Protein 1R76 (pdb70)

Sequence (384 aa):
AVIGMNEAASALTPSRVSSLPDTQRAAWQEYLARSEAQLSRDKASLAAELAPGQPLPPPPAEGKGADTMPLDKPAAWYTSKAARHVADVIVSFQTPAGGWGKNQPRDGALRLPGQHYTGENVAKVKRDRDWHYVGTIDNDATVTEIRFLAQVVSQLAPEEAAPYRDAALKGIEYLLASQFPNGGWPQVWPLEGGYHDAITYNDDALVHVAELLSDIAAGRDGFGFVPPAIRTRALEATNAAIHCIVETQVVQDGKRLGWGQQHDALTLRPTSARNFEPAALSSTESARILLFLMEIEAPSDAVKQAIRGGVAWLNTSVIRDQGAKPLWSRFYSLDGNKPVFGDRDKTIHDDVMGISQERRTGYAWYTTSPQKALSAFTKWEKRS

B-factor: mean 42.95, std 21.51, range [6.91, 100.18]

CATH classification: 1.50.10.20

Organism: Niveispirillum irakense (NCBI:txid34011)

InterPro domains:
  IPR012669 Pectic acid lyase [PF09492] (118-420)
  IPR012669 Pectic acid lyase [TIGR02474] (118-421)

Radius of gyration: 21.57 Å; Cα contacts (8 Å, |Δi|>4): 726; chains: 1; bounding box: 54×57×62 Å

Structure (mmCIF, N/CA/C/O backbone):
data_1R76
#
_entry.id   1R76
#
_cell.length_a   85.374
_cell.length_b   85.374
_cell.length_c   231.317
_cell.angle_alpha   90.00
_cell.angle_beta   90.00
_cell.angle_gamma   120.00
#
_symmetry.space_group_name_H-M   'P 65 2 2'
#
loop_
_entity.id
_entity.type
_entity.pdbx_description
1 polymer 'pectate lyase'
2 non-polymer 'MERCURY (II) ION'
3 non-polymer 'CHLORIDE ION'
4 non-polymer 'ISOPROPYL ALCOHOL'
5 non-polymer GLYCEROL
6 water water
#
loop_
_atom_site.group_PDB
_atom_site.id
_atom_site.type_symbol
_atom_site.label_atom_id
_atom_site.label_alt_id
_atom_site.label_comp_id
_atom_site.label_asym_id
_atom_site.label_entity_id
_atom_site.label_seq_id
_atom_site.pdbx_PDB_ins_code
_atom_site.Cartn_x
_atom_site.Cartn_y
_atom_site.Cartn_z
_atom_site.occupancy
_atom_site.B_iso_or_equiv
_atom_site.auth_seq_id
_atom_site.auth_comp_id
_atom_site.auth_asym_id
_atom_site.auth_atom_id
_atom_site.pdbx_PDB_model_num
ATOM 1 N N . ALA A 1 1 ? 28.351 31.181 36.343 1.00 68.81 25 ALA A N 1
ATOM 2 C CA . ALA A 1 1 ? 28.692 31.970 35.126 1.00 69.05 25 ALA A CA 1
ATOM 3 C C . ALA A 1 1 ? 27.439 32.344 34.342 1.00 68.91 25 ALA A C 1
ATOM 4 O O . ALA A 1 1 ? 27.528 32.964 33.282 1.00 68.76 25 ALA A O 1
ATOM 6 N N . VAL A 1 2 ? 26.275 31.968 34.862 1.00 68.51 26 VAL A N 1
ATOM 7 C CA . VAL A 1 2 ? 25.016 32.271 34.193 1.00 69.27 26 VAL A CA 1
ATOM 8 C C . VAL A 1 2 ? 23.926 32.639 35.188 1.00 69.99 26 VAL A C 1
ATOM 9 O O . VAL A 1 2 ? 23.088 31.809 35.537 1.00 70.42 26 VAL A O 1
ATOM 13 N N . ILE A 1 3 ? 23.940 33.891 35.631 1.00 71.05 27 ILE A N 1
ATOM 14 C CA . ILE A 1 3 ? 22.960 34.397 36.589 1.00 72.04 27 ILE A CA 1
ATOM 15 C C . ILE A 1 3 ? 21.524 33.991 36.239 1.00 72.84 27 ILE A C 1
ATOM 16 O O . ILE A 1 3 ? 20.960 33.077 36.842 1.00 72.87 27 ILE A O 1
ATOM 21 N N . GLY A 1 4 ? 20.938 34.682 35.267 1.00 73.53 28 GLY A N 1
ATOM 22 C CA . GLY A 1 4 ? 19.579 34.382 34.853 1.00 74.04 28 GLY A CA 1
ATOM 23 C C . GLY A 1 4 ? 19.382 34.700 33.383 1.00 74.29 28 GLY A C 1
ATOM 24 O O . GLY A 1 4 ? 20.340 34.678 32.607 1.00 73.33 28 GLY A O 1
ATOM 25 N N . MET A 1 5 ? 18.146 35.000 32.993 1.00 74.24 29 MET A N 1
ATOM 26 C CA . MET A 1 5 ? 17.862 35.324 31.603 1.00 74.66 29 MET A CA 1
ATOM 27 C C . MET A 1 5 ? 17.208 36.687 31.407 1.00 74.56 29 MET A C 1
ATOM 28 O O . MET A 1 5 ? 16.477 37.175 32.270 1.00 74.38 29 MET A O 1
ATOM 33 N N . ASN A 1 6 ? 17.481 37.292 30.254 1.00 74.11 30 ASN A N 1
ATOM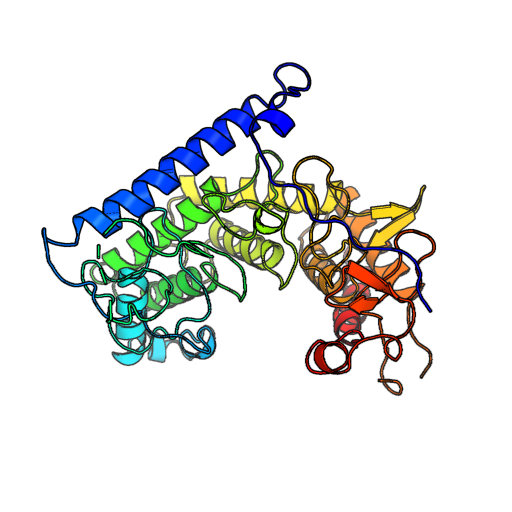 34 C CA . ASN A 1 6 ? 16.949 38.606 29.911 1.00 72.73 30 ASN A CA 1
ATOM 35 C C . ASN A 1 6 ? 15.599 38.530 29.210 1.00 71.73 30 ASN A C 1
ATOM 36 O O . ASN A 1 6 ? 15.454 37.879 28.179 1.00 70.87 30 ASN A O 1
ATOM 41 N N . GLU A 1 7 ? 14.617 39.216 29.780 1.00 71.56 31 GLU A N 1
ATOM 42 C CA . GLU A 1 7 ? 13.273 39.252 29.222 1.00 71.63 31 GLU A CA 1
ATOM 43 C C . GLU A 1 7 ? 13.150 40.544 28.408 1.00 70.41 31 GLU A C 1
ATOM 44 O O . GLU A 1 7 ? 13.858 41.516 28.672 1.00 70.62 31 GLU A O 1
ATOM 50 N N . ALA A 1 8 ? 12.260 40.555 27.420 1.00 68.20 32 ALA A N 1
ATOM 51 C CA . ALA A 1 8 ? 12.070 41.735 26.582 1.00 64.84 32 ALA A CA 1
ATOM 52 C C . ALA A 1 8 ? 11.362 42.850 27.347 1.00 63.12 32 ALA A C 1
ATOM 53 O O . ALA A 1 8 ? 10.681 42.593 28.341 1.00 62.57 32 ALA A O 1
ATOM 55 N N . ALA A 1 9 ? 11.531 44.086 26.882 1.00 60.50 33 ALA A N 1
ATOM 56 C CA . ALA A 1 9 ? 10.898 45.240 27.512 1.00 58.00 33 ALA A CA 1
ATOM 57 C C . ALA A 1 9 ? 9.440 45.268 27.094 1.00 56.20 33 ALA A C 1
ATOM 58 O O . ALA A 1 9 ? 9.047 44.549 26.182 1.00 57.07 33 ALA A O 1
ATOM 60 N N . SER A 1 10 ? 8.636 46.096 27.748 1.00 54.78 34 SER A N 1
ATOM 61 C CA . SER A 1 10 ? 7.219 46.165 27.417 1.00 54.65 34 SER A CA 1
ATOM 62 C C . SER A 1 10 ? 6.787 47.477 26.780 1.00 54.85 34 SER A C 1
ATOM 63 O O . SER A 1 10 ? 6.969 48.553 27.352 1.00 55.23 34 SER A O 1
ATOM 66 N N . ALA A 1 11 ? 6.198 47.374 25.593 1.00 54.24 35 ALA A N 1
ATOM 67 C CA . ALA A 1 11 ? 5.724 48.539 24.864 1.00 53.81 35 ALA A CA 1
ATOM 68 C C . ALA A 1 11 ? 4.598 49.233 25.627 1.00 54.54 35 ALA A C 1
ATOM 69 O O . ALA A 1 11 ? 3.800 48.587 26.307 1.00 54.85 35 ALA A O 1
ATOM 71 N N . LEU A 1 12 ? 4.545 50.556 25.511 1.00 55.15 36 LEU A N 1
ATOM 72 C CA . LEU A 1 12 ? 3.515 51.351 26.172 1.00 54.38 36 LEU A CA 1
ATOM 73 C C . LEU A 1 12 ? 2.259 51.288 25.309 1.00 53.65 36 LEU A C 1
ATOM 74 O O . LEU A 1 12 ? 2.025 52.150 24.456 1.00 53.26 36 LEU A O 1
ATOM 79 N N . THR A 1 13 ? 1.459 50.251 25.539 1.00 52.68 37 THR A N 1
ATOM 80 C CA . THR A 1 13 ? 0.231 50.031 24.782 1.00 51.99 37 THR A CA 1
ATOM 81 C C . THR A 1 13 ? -1.018 50.493 25.529 1.00 51.24 37 THR A C 1
ATOM 82 O O . THR A 1 13 ? -0.983 50.709 26.742 1.00 51.96 37 THR A O 1
ATOM 86 N N . PRO A 1 14 ? -2.143 50.645 24.812 1.00 50.59 38 PRO A N 1
ATOM 87 C CA . PRO A 1 14 ? -3.401 51.085 25.422 1.00 51.00 38 PRO A CA 1
ATOM 88 C C . PRO A 1 14 ? -3.922 50.142 26.510 1.00 52.68 38 PRO A C 1
ATOM 89 O O . PRO A 1 14 ? -4.664 50.568 27.393 1.00 53.12 38 PRO A O 1
ATOM 93 N N . SER A 1 15 ? -3.543 48.865 26.441 1.00 53.68 39 SER A N 1
ATOM 94 C CA . SER A 1 15 ? -3.991 47.889 27.434 1.00 53.48 39 SER A CA 1
ATOM 95 C C . SER A 1 15 ? -3.228 48.043 28.745 1.00 52.78 39 SER A C 1
ATOM 96 O O . SER A 1 15 ? -3.776 47.801 29.818 1.00 52.15 39 SER A O 1
ATOM 99 N N . ARG A 1 16 ? -1.962 48.441 28.659 1.00 53.18 40 ARG A N 1
ATOM 100 C CA . ARG A 1 16 ? -1.154 48.644 29.855 1.00 54.20 40 ARG A CA 1
ATOM 101 C C . ARG A 1 16 ? -1.727 49.874 30.543 1.00 56.71 40 ARG A C 1
ATOM 102 O O . ARG A 1 16 ? -1.743 49.972 31.770 1.00 56.70 40 ARG A O 1
ATOM 110 N N . VAL A 1 17 ? -2.201 50.809 29.727 1.00 59.79 41 VAL A N 1
ATOM 111 C CA . VAL A 1 17 ? -2.774 52.057 30.213 1.00 62.68 41 VAL A CA 1
ATOM 112 C C . VAL A 1 17 ? -4.259 51.930 30.530 1.00 65.37 41 VAL A C 1
ATOM 113 O O . VAL A 1 17 ? -4.799 52.712 31.312 1.00 66.69 41 VAL A O 1
ATOM 117 N N . SER A 1 18 ? -4.922 50.946 29.930 1.00 68.67 42 SER A N 1
ATOM 118 C CA . SER A 1 18 ? -6.347 50.739 30.179 1.00 71.13 42 SER A CA 1
ATOM 119 C C . SER A 1 18 ? -6.550 50.448 31.658 1.00 72.81 42 SER A C 1
ATOM 120 O O . SER A 1 18 ? -7.670 50.482 32.158 1.00 72.97 42 SER A O 1
ATOM 123 N N . SER A 1 19 ? -5.451 50.159 32.350 1.00 75.83 43 SER A N 1
ATOM 124 C CA . SER A 1 19 ? -5.480 49.876 33.781 1.00 79.26 43 SER A CA 1
ATOM 125 C C . SER A 1 19 ? -5.525 51.200 34.552 1.00 81.98 43 SER A C 1
ATOM 126 O O . SER A 1 19 ? -4.841 51.372 35.566 1.00 81.85 43 SER A O 1
ATOM 129 N N . LEU A 1 20 ? -6.343 52.124 34.048 1.00 84.77 44 LEU A N 1
ATOM 130 C CA . LEU A 1 20 ? -6.525 53.456 34.626 1.00 86.99 44 LEU A CA 1
ATOM 131 C C . LEU A 1 20 ? -6.635 53.470 36.145 1.00 88.88 44 LEU A C 1
ATOM 132 O O . LEU A 1 20 ? -7.627 53.001 36.699 1.00 89.84 44 LEU A O 1
ATOM 137 N N . PRO A 1 21 ? -5.608 53.987 36.840 1.00 90.27 45 PRO A N 1
ATOM 138 C CA . PRO A 1 21 ? -5.679 54.034 38.299 1.00 91.52 45 PRO A CA 1
ATOM 139 C C . PRO A 1 21 ? -6.715 55.086 38.665 1.00 93.10 45 PRO A C 1
ATOM 140 O O . PRO A 1 21 ? -6.393 56.127 39.238 1.00 93.35 45 PRO A O 1
ATOM 144 N N . ASP A 1 22 ? -7.960 54.802 38.295 1.00 94.66 46 ASP A N 1
ATOM 145 C CA . ASP A 1 22 ? -9.089 55.682 38.555 1.00 95.30 46 ASP A CA 1
ATOM 146 C C . ASP A 1 22 ? -8.904 57.050 37.912 1.00 94.90 46 ASP A C 1
ATOM 147 O O . ASP A 1 22 ? -8.461 57.999 38.559 1.00 95.56 46 ASP A O 1
ATOM 152 N N . THR A 1 23 ? -9.242 57.142 36.631 1.00 93.98 47 THR A N 1
ATOM 153 C CA . THR A 1 23 ? -9.134 58.397 35.898 1.00 92.99 47 THR A CA 1
ATOM 154 C C . THR A 1 23 ? -7.857 59.162 36.236 1.00 91.55 47 THR A C 1
ATOM 155 O O . THR A 1 23 ? -7.824 60.394 36.193 1.00 91.84 47 THR A O 1
ATOM 159 N N . GLN A 1 24 ? -6.808 58.427 36.584 1.00 89.08 48 GLN A N 1
ATOM 160 C CA . GLN A 1 24 ? -5.531 59.041 36.910 1.00 86.53 48 GLN A CA 1
ATOM 161 C C . GLN A 1 24 ? -4.701 59.151 35.631 1.00 83.80 48 GLN A C 1
ATOM 162 O O . GLN A 1 24 ? -4.047 60.166 35.386 1.00 83.32 48 GLN A O 1
ATOM 168 N N . ARG A 1 25 ? -4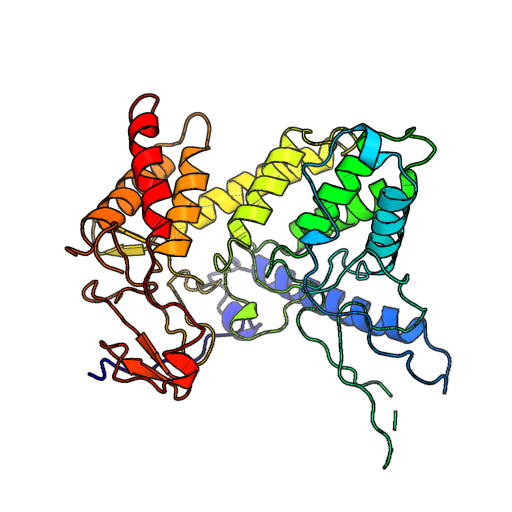.754 58.106 34.808 1.00 80.40 49 ARG A N 1
ATOM 169 C CA . ARG A 1 25 ? -4.006 58.079 33.559 1.00 75.39 49 ARG A CA 1
ATOM 170 C C . ARG A 1 25 ? -4.873 58.266 32.321 1.00 71.08 49 ARG A C 1
ATOM 171 O O . ARG A 1 25 ? -4.756 57.523 31.346 1.00 69.72 49 ARG A O 1
ATOM 179 N N . ALA A 1 26 ? -5.764 59.248 32.370 1.00 66.42 50 ALA A N 1
ATOM 180 C CA . ALA A 1 26 ? -6.585 59.558 31.212 1.00 60.84 50 ALA A CA 1
ATOM 181 C C . ALA A 1 26 ? -5.617 60.424 30.414 1.00 57.73 50 ALA A C 1
ATOM 182 O O . ALA A 1 26 ? -5.887 60.837 29.284 1.00 57.36 50 ALA A O 1
ATOM 184 N N . ALA A 1 27 ? -4.475 60.684 31.046 1.00 54.50 51 ALA A N 1
ATOM 185 C CA . ALA A 1 27 ? -3.402 61.479 30.475 1.00 50.91 51 ALA A CA 1
ATOM 186 C C . ALA A 1 27 ? -2.606 60.603 29.531 1.00 49.08 51 ALA A C 1
ATOM 187 O O . ALA A 1 27 ? -2.282 61.019 28.418 1.00 48.72 51 ALA A O 1
ATOM 189 N N . TRP A 1 28 ? -2.289 59.390 29.979 1.00 46.21 52 TRP A N 1
ATOM 190 C CA . TRP A 1 28 ? -1.535 58.466 29.145 1.00 43.63 52 TRP A CA 1
ATOM 191 C C . TRP A 1 28 ? -2.343 58.060 27.933 1.00 43.29 52 TRP A C 1
ATOM 192 O O . TRP A 1 28 ? -1.784 57.848 26.862 1.00 44.85 52 TRP A O 1
ATOM 203 N N . GLN A 1 29 ? -3.657 57.948 28.093 1.00 43.04 53 GLN A N 1
ATOM 204 C CA . GLN A 1 29 ? -4.496 57.585 26.960 1.00 43.97 53 GLN A CA 1
ATOM 205 C C . GLN A 1 29 ? -4.365 58.679 25.914 1.00 43.32 53 GLN A C 1
ATOM 206 O O . GLN A 1 29 ? -4.093 58.408 24.745 1.00 42.36 53 GLN A O 1
ATOM 212 N N . GLU A 1 30 ? -4.543 59.922 26.350 1.00 44.77 54 GLU A N 1
ATOM 213 C CA . GLU A 1 30 ? -4.433 61.066 25.456 1.00 45.76 54 GLU A CA 1
ATOM 214 C C . GLU A 1 30 ? -3.046 61.095 24.838 1.00 43.59 54 GLU A C 1
ATOM 215 O O . GLU A 1 30 ? -2.892 61.393 23.655 1.00 43.72 54 GLU A O 1
ATOM 221 N N . TYR A 1 31 ? -2.041 60.774 25.645 1.00 40.82 55 TYR A N 1
ATOM 222 C CA . TYR A 1 31 ? -0.667 60.760 25.177 1.00 37.89 55 TYR A CA 1
ATOM 223 C C . TYR A 1 31 ? -0.545 59.835 23.975 1.00 38.26 55 TYR A C 1
ATOM 224 O O . TYR A 1 31 ? -0.073 60.253 22.916 1.00 38.76 55 TYR A O 1
ATOM 233 N N . LEU A 1 32 ? -0.980 58.586 24.139 1.00 36.36 56 LEU A N 1
ATOM 234 C CA . LEU A 1 32 ? -0.916 57.600 23.062 1.00 33.60 56 LEU A CA 1
ATOM 235 C C . LEU A 1 32 ? -1.733 58.030 21.858 1.00 33.37 56 LEU A C 1
ATOM 236 O O . LEU A 1 32 ? -1.295 57.872 20.726 1.00 34.99 56 LEU A O 1
ATOM 241 N N . ALA A 1 33 ? -2.918 58.579 22.094 1.00 33.31 57 ALA A N 1
ATOM 242 C CA . ALA A 1 33 ? -3.757 59.031 20.986 1.00 34.43 57 ALA A CA 1
ATOM 243 C C . ALA A 1 33 ? -3.035 60.077 20.137 1.00 36.27 57 ALA A C 1
ATOM 244 O O . ALA A 1 33 ? -3.200 60.113 18.917 1.00 38.14 57 ALA A O 1
ATOM 246 N N . ARG A 1 34 ? -2.243 60.934 20.780 1.00 37.32 58 ARG A N 1
ATOM 247 C CA . ARG A 1 34 ? -1.510 61.969 20.060 1.00 37.29 58 ARG A CA 1
ATOM 248 C C . ARG A 1 34 ? -0.341 61.343 19.314 1.00 36.68 58 ARG A C 1
ATOM 249 O O . ARG A 1 34 ? -0.059 61.713 18.176 1.00 35.83 58 ARG A O 1
ATOM 257 N N . SER A 1 35 ? 0.323 60.388 19.962 1.00 36.16 59 SER A N 1
ATOM 258 C CA . SER A 1 35 ? 1.462 59.692 19.373 1.00 35.37 59 SER A CA 1
ATOM 259 C C . SER A 1 35 ? 1.018 59.000 18.103 1.00 36.96 59 SER A C 1
ATOM 260 O O . SER A 1 35 ? 1.663 59.117 17.062 1.00 39.58 59 SER A O 1
ATOM 263 N N . GLU A 1 36 ? -0.094 58.280 18.191 1.00 36.86 60 GLU A N 1
ATOM 264 C CA . GLU A 1 36 ? -0.636 57.578 17.040 1.00 36.78 60 GLU A CA 1
ATOM 265 C C . GLU A 1 36 ? -1.065 58.565 15.965 1.00 34.80 60 GLU A C 1
ATOM 266 O O . GLU A 1 36 ? -0.853 58.339 14.777 1.00 34.41 60 GLU A O 1
ATOM 272 N N . ALA A 1 37 ? -1.678 59.661 16.387 1.00 34.29 61 ALA A N 1
ATOM 273 C CA . ALA A 1 37 ? -2.129 60.673 15.443 1.00 33.93 61 ALA A CA 1
ATOM 274 C C . ALA A 1 37 ? -0.929 61.193 14.656 1.00 32.88 61 ALA A C 1
ATOM 275 O O . ALA A 1 37 ? -0.894 61.128 13.430 1.00 32.74 61 ALA A O 1
ATOM 277 N N . GLN A 1 38 ? 0.067 61.691 15.374 1.00 32.03 62 GLN A N 1
ATOM 278 C CA . GLN A 1 38 ? 1.256 62.211 14.731 1.00 31.71 62 GLN A CA 1
ATOM 279 C C . GLN A 1 38 ? 1.883 61.197 13.777 1.00 32.04 62 GLN A C 1
ATOM 280 O O . GLN A 1 38 ? 2.176 61.526 12.629 1.00 31.83 62 GLN A O 1
ATOM 286 N N . LEU A 1 39 ? 2.085 59.970 14.254 1.00 31.76 63 LEU A N 1
ATOM 287 C CA . LEU A 1 39 ? 2.694 58.928 13.436 1.00 32.23 63 LEU A CA 1
ATOM 288 C C . LEU A 1 39 ? 2.039 58.816 12.062 1.00 33.58 63 LEU A C 1
ATOM 289 O O . LEU A 1 39 ? 2.725 58.751 11.042 1.00 33.89 63 LEU A O 1
ATOM 294 N N . SER A 1 40 ? 0.712 58.787 12.029 1.00 35.20 64 SER A N 1
ATOM 295 C CA . SER A 1 40 ? 0.015 58.680 10.754 1.00 38.35 64 SER A CA 1
ATOM 296 C C . SER A 1 40 ? 0.294 59.918 9.922 1.00 37.78 64 SER A C 1
ATOM 297 O O . SER A 1 40 ? 0.523 59.833 8.713 1.00 37.67 64 SER A O 1
ATOM 300 N N . ARG A 1 41 ? 0.279 61.068 10.582 1.00 36.84 65 ARG A N 1
ATOM 301 C CA . ARG A 1 41 ? 0.533 62.328 9.904 1.00 36.66 65 ARG A CA 1
ATOM 302 C C . ARG A 1 41 ? 1.918 62.287 9.261 1.00 35.27 65 ARG A C 1
ATOM 303 O O . ARG A 1 41 ? 2.104 62.745 8.132 1.00 35.10 65 ARG A O 1
ATOM 311 N N . ASP A 1 42 ? 2.881 61.721 9.983 1.00 33.42 66 ASP A N 1
ATOM 312 C CA . ASP A 1 42 ? 4.242 61.606 9.488 1.00 32.39 66 ASP A CA 1
ATOM 313 C C . ASP A 1 42 ? 4.279 60.805 8.190 1.00 32.87 66 ASP A C 1
ATOM 314 O O . ASP A 1 42 ? 4.763 61.287 7.166 1.00 32.88 66 ASP A O 1
ATOM 319 N N . LYS A 1 43 ? 3.766 59.580 8.236 1.00 32.13 67 LYS A N 1
ATOM 320 C CA . LYS A 1 43 ? 3.765 58.714 7.064 1.00 31.13 67 LYS A CA 1
ATOM 321 C C . LYS A 1 43 ? 2.997 59.279 5.871 1.00 30.03 67 LYS A C 1
ATOM 322 O O . LYS A 1 43 ? 3.458 59.190 4.732 1.00 30.81 67 LYS A O 1
ATOM 328 N N . ALA A 1 44 ? 1.828 59.854 6.121 1.00 27.32 68 ALA A N 1
ATOM 329 C CA . ALA A 1 44 ? 1.030 60.414 5.035 1.00 26.40 68 ALA A CA 1
ATOM 330 C C . ALA A 1 44 ? 1.737 61.594 4.376 1.00 27.01 68 ALA A C 1
ATOM 331 O O . ALA A 1 44 ? 1.651 61.786 3.161 1.00 26.62 68 ALA A O 1
ATOM 333 N N . SER A 1 45 ? 2.445 62.379 5.183 1.00 28.38 69 SER A N 1
ATOM 334 C CA . SER A 1 45 ? 3.151 63.549 4.676 1.00 28.53 69 SER A CA 1
ATOM 335 C C . SER A 1 45 ? 4.273 63.182 3.709 1.00 27.86 69 SER A C 1
ATOM 336 O O . SER A 1 45 ? 4.401 63.780 2.640 1.00 28.97 69 SER A O 1
ATOM 339 N N . LEU A 1 46 ? 5.088 62.205 4.083 1.00 26.29 70 LEU A N 1
ATOM 340 C CA . LEU A 1 46 ? 6.176 61.784 3.217 1.00 26.56 70 LEU A CA 1
ATOM 341 C C . LEU A 1 46 ? 5.568 61.230 1.942 1.00 28.64 70 LEU A C 1
ATOM 342 O O . LEU A 1 46 ? 6.007 61.553 0.837 1.00 30.78 70 LEU A O 1
ATOM 347 N N . ALA A 1 47 ? 4.540 60.404 2.098 1.00 28.26 71 ALA A N 1
ATOM 348 C CA . ALA A 1 47 ? 3.883 59.803 0.949 1.00 28.24 71 ALA A CA 1
ATOM 349 C C . ALA A 1 47 ? 3.300 60.854 0.000 1.00 28.28 71 ALA A C 1
ATOM 350 O O . ALA A 1 47 ? 3.317 60.684 -1.222 1.00 28.44 71 ALA A O 1
ATOM 352 N N . ALA A 1 48 ? 2.795 61.946 0.562 1.00 28.10 72 ALA A N 1
ATOM 353 C CA . ALA A 1 48 ? 2.195 63.004 -0.242 1.00 26.76 72 ALA A CA 1
ATOM 354 C C . ALA A 1 48 ? 3.218 63.733 -1.111 1.00 28.07 72 ALA A C 1
ATOM 355 O O . ALA A 1 48 ? 2.855 64.438 -2.054 1.00 29.38 72 ALA A O 1
ATOM 357 N N . GLU A 1 49 ? 4.500 63.570 -0.800 1.00 28.52 73 GLU A N 1
ATOM 358 C CA . GLU A 1 49 ? 5.538 64.236 -1.586 1.00 27.07 73 GLU A CA 1
ATOM 359 C C . GLU A 1 49 ? 5.835 63.471 -2.866 1.00 27.89 73 GLU A C 1
ATOM 360 O O . GLU A 1 49 ? 6.324 64.045 -3.840 1.00 30.29 73 GLU A O 1
ATOM 366 N N . LEU A 1 50 ? 5.539 62.176 -2.864 1.00 27.99 74 LEU A N 1
ATOM 367 C CA . LEU A 1 50 ? 5.780 61.344 -4.034 1.00 27.33 74 LEU A CA 1
ATOM 368 C C . LEU A 1 50 ? 4.609 61.401 -4.976 1.00 29.28 74 LEU A C 1
ATOM 369 O O . LEU A 1 50 ? 3.464 61.569 -4.552 1.00 31.27 74 LEU A O 1
ATOM 374 N N . ALA A 1 51 ? 4.907 61.274 -6.262 1.00 31.01 75 ALA A N 1
ATOM 375 C CA . ALA A 1 51 ? 3.886 61.286 -7.295 1.00 32.97 75 ALA A CA 1
ATOM 376 C C . ALA A 1 51 ? 3.505 59.843 -7.579 1.00 34.78 75 ALA A C 1
ATOM 377 O O . ALA A 1 51 ? 4.295 58.921 -7.355 1.00 36.42 75 ALA A O 1
ATOM 379 N N . PRO A 1 52 ? 2.275 59.621 -8.049 1.00 35.22 76 PRO A N 1
ATOM 380 C CA . PRO A 1 52 ? 1.847 58.254 -8.347 1.00 36.49 76 PRO A CA 1
ATOM 381 C C . PRO A 1 52 ? 2.815 57.567 -9.317 1.00 36.88 76 PRO A C 1
ATOM 382 O O . PRO A 1 52 ? 3.054 58.050 -10.432 1.00 36.80 76 PRO A O 1
ATOM 386 N N . GLY A 1 53 ? 3.378 56.446 -8.883 1.00 35.56 77 GLY A N 1
ATOM 387 C CA . GLY A 1 53 ? 4.301 55.723 -9.734 1.00 35.15 77 GLY A CA 1
ATOM 388 C C . GLY A 1 53 ? 5.725 56.247 -9.712 1.00 33.86 77 GLY A C 1
ATOM 389 O O . GLY A 1 53 ? 6.624 55.622 -10.278 1.00 34.18 77 GLY A O 1
ATOM 390 N N . GLN A 1 54 ? 5.940 57.388 -9.065 1.00 31.23 78 GLN A N 1
ATOM 391 C CA . GLN A 1 54 ? 7.277 57.958 -8.987 1.00 28.84 78 GLN A CA 1
ATOM 392 C C . GLN A 1 54 ? 8.186 57.069 -8.159 1.00 27.50 78 GLN A C 1
ATOM 393 O O . GLN A 1 54 ? 7.890 56.759 -7.003 1.00 27.64 78 GLN A O 1
ATOM 399 N N . PRO A 1 55 ? 9.307 56.633 -8.742 1.00 26.31 79 PRO A N 1
ATOM 400 C CA . PRO A 1 55 ? 10.223 55.777 -7.986 1.00 26.01 79 PR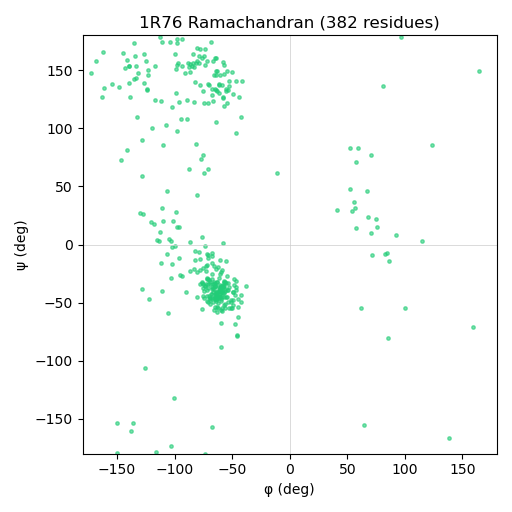O A CA 1
ATOM 401 C C . PRO A 1 55 ? 10.773 56.464 -6.732 1.00 25.84 79 PRO A C 1
ATOM 402 O O . PRO A 1 55 ? 10.990 57.674 -6.706 1.00 26.41 79 PRO A O 1
ATOM 406 N N . LEU A 1 56 ? 10.980 55.678 -5.686 1.00 25.35 80 LEU A N 1
ATOM 407 C CA . LEU A 1 56 ? 11.511 56.194 -4.441 1.00 22.83 80 LEU A CA 1
ATOM 408 C C . LEU A 1 56 ? 12.897 56.781 -4.638 1.00 21.67 80 LEU A C 1
ATOM 409 O O . LEU A 1 56 ? 13.726 56.219 -5.359 1.00 20.43 80 LEU A O 1
ATOM 414 N N . PRO A 1 57 ? 13.170 57.931 -4.008 1.00 20.74 81 PRO A N 1
ATOM 415 C CA . PRO A 1 57 ? 14.511 58.484 -4.187 1.00 21.04 81 PRO A CA 1
ATOM 416 C C . PRO A 1 57 ? 15.442 57.601 -3.342 1.00 20.73 81 PRO A C 1
ATOM 417 O O . PRO A 1 57 ? 14.978 56.879 -2.456 1.00 22.34 81 PRO A O 1
ATOM 421 N N . PRO A 1 58 ? 16.754 57.648 -3.597 1.00 19.42 82 PRO A N 1
ATOM 422 C CA . PRO A 1 58 ? 17.698 56.826 -2.825 1.00 19.07 82 PRO A CA 1
ATOM 423 C C . PRO A 1 58 ? 17.620 57.112 -1.321 1.00 21.16 82 PRO A C 1
ATOM 424 O O . PRO A 1 58 ? 17.165 58.175 -0.904 1.00 20.29 82 PRO A O 1
ATOM 428 N N . PRO A 1 59 ? 18.051 56.159 -0.482 1.00 23.67 83 PRO A N 1
ATOM 429 C CA . PRO A 1 59 ? 17.997 56.424 0.963 1.00 23.25 83 PRO A CA 1
ATOM 430 C C . PRO A 1 59 ? 18.946 57.590 1.265 1.00 23.01 83 PRO A C 1
ATOM 431 O O . PRO A 1 59 ? 19.958 57.772 0.585 1.00 22.62 83 PRO A O 1
ATOM 435 N N . PRO A 1 60 ? 18.635 58.397 2.286 1.00 21.87 84 PRO A N 1
ATOM 436 C CA . PRO A 1 60 ? 19.514 59.525 2.604 1.00 21.35 84 PRO A CA 1
ATOM 437 C C . PRO A 1 60 ? 20.872 59.098 3.154 1.00 20.86 84 PRO A C 1
ATOM 438 O O . PRO A 1 60 ? 21.107 57.919 3.387 1.00 20.39 84 PRO A O 1
ATOM 442 N N . ALA A 1 61 ? 21.759 60.067 3.356 1.00 23.05 85 ALA A N 1
ATOM 443 C CA . ALA A 1 61 ? 23.103 59.803 3.871 1.00 24.52 85 ALA A CA 1
ATOM 444 C C . ALA A 1 61 ? 23.069 59.227 5.280 1.00 27.84 85 ALA A C 1
ATOM 445 O O . ALA A 1 61 ? 22.160 59.530 6.059 1.00 29.06 85 ALA A O 1
ATOM 447 N N . GLU A 1 62 ? 24.060 58.391 5.594 1.00 31.54 86 GLU A N 1
ATOM 448 C CA . GLU A 1 62 ? 24.180 57.779 6.918 1.00 34.76 86 GLU A CA 1
ATOM 449 C C . GLU A 1 62 ? 25.646 57.756 7.354 1.00 35.28 86 GLU A C 1
ATOM 450 O O . GLU A 1 62 ? 26.549 57.735 6.514 1.00 33.91 86 GLU A O 1
ATOM 456 N N . GLY A 1 63 ? 25.869 57.762 8.667 1.00 35.65 87 GLY A N 1
ATOM 457 C CA . GLY A 1 63 ? 27.218 57.760 9.213 1.00 37.70 87 GLY A CA 1
ATOM 458 C C . GLY A 1 63 ? 27.311 58.709 10.398 1.00 40.37 87 GLY A C 1
ATOM 459 O O . GLY A 1 63 ? 26.283 59.138 10.918 1.00 41.03 87 GLY A O 1
ATOM 460 N N . LYS A 1 64 ? 28.526 59.037 10.839 1.00 43.18 88 LYS A N 1
ATOM 461 C CA . LYS A 1 64 ? 28.697 59.960 11.964 1.00 44.86 88 LYS A CA 1
ATOM 462 C C . LYS A 1 64 ? 28.036 61.299 11.640 1.00 44.99 88 LYS A C 1
ATOM 463 O O . LYS A 1 64 ? 28.339 61.912 10.615 1.00 45.55 88 LYS A O 1
ATOM 469 N N . GLY A 1 65 ? 27.146 61.755 12.518 1.00 44.38 89 GLY A N 1
ATOM 470 C CA . GLY A 1 65 ? 26.451 63.004 12.271 1.00 43.39 89 GLY A CA 1
ATOM 471 C C . GLY A 1 65 ? 26.887 64.195 13.099 1.00 42.98 89 GLY A C 1
ATOM 472 O O . GLY A 1 65 ? 27.297 65.219 12.555 1.00 41.10 89 GLY A O 1
ATOM 473 N N . ALA A 1 66 ? 26.791 64.059 14.418 1.00 43.62 90 ALA A N 1
ATOM 474 C CA . ALA A 1 66 ? 27.156 65.130 15.346 1.00 44.13 90 ALA A CA 1
ATOM 475 C C . ALA A 1 66 ? 28.394 65.950 14.945 1.00 43.35 90 ALA A C 1
ATOM 476 O O . ALA A 1 66 ? 28.437 67.161 15.181 1.00 41.83 90 ALA A O 1
ATOM 478 N N . ASP A 1 67 ? 29.390 65.300 14.342 1.00 41.81 91 ASP A N 1
ATOM 479 C CA . ASP A 1 67 ? 30.607 66.000 13.939 1.00 40.43 91 ASP A CA 1
ATOM 480 C C . ASP A 1 67 ? 30.398 66.947 12.754 1.00 36.56 91 ASP A C 1
ATOM 481 O O . ASP A 1 67 ? 31.288 67.726 12.410 1.00 35.92 91 ASP A O 1
ATOM 486 N N . THR A 1 68 ? 29.220 66.880 12.135 1.00 31.43 92 THR A N 1
ATOM 487 C CA . THR A 1 68 ? 28.900 67.753 11.014 1.00 25.19 92 THR A CA 1
ATOM 488 C C . THR A 1 68 ? 28.047 68.915 11.512 1.00 22.61 92 THR A C 1
ATOM 489 O O . THR A 1 68 ? 27.673 69.793 10.741 1.00 22.46 92 THR A O 1
ATOM 493 N N . MET A 1 69 ? 27.747 68.901 12.810 1.00 20.52 93 MET A N 1
ATOM 494 C CA . MET A 1 69 ? 26.967 69.949 13.475 1.00 19.85 93 MET A CA 1
ATOM 495 C C . MET A 1 69 ? 27.764 70.422 14.707 1.00 19.69 93 MET A C 1
ATOM 496 O O . MET A 1 69 ? 27.299 70.334 15.852 1.00 17.66 93 MET A O 1
ATOM 501 N N . PRO A 1 70 ? 28.990 70.923 14.484 1.00 19.99 94 PRO A N 1
ATOM 502 C CA . PRO A 1 70 ? 29.803 71.389 15.611 1.00 19.34 94 PRO A CA 1
ATOM 503 C C . PRO A 1 70 ? 29.127 72.533 16.350 1.00 19.45 94 PRO A C 1
ATOM 504 O O . PRO A 1 70 ? 28.681 73.508 15.728 1.00 17.15 94 PRO A O 1
ATOM 508 N N . LEU A 1 71 ? 29.058 72.406 17.673 1.00 17.01 95 LEU A N 1
ATOM 509 C CA . LEU A 1 71 ? 28.433 73.420 18.507 1.00 18.87 95 LEU A CA 1
ATOM 510 C C . LEU A 1 71 ? 29.437 74.323 19.223 1.00 20.69 95 LEU A C 1
ATOM 511 O O . LEU A 1 71 ? 29.048 75.261 19.921 1.00 22.53 95 LEU A O 1
ATOM 516 N N . ASP A 1 72 ? 30.723 74.061 19.034 1.00 22.17 96 ASP A N 1
ATOM 517 C CA . ASP A 1 72 ? 31.744 74.848 19.712 1.00 24.07 96 ASP A CA 1
ATOM 518 C C . ASP A 1 72 ? 32.677 75.630 18.790 1.00 24.23 96 ASP A C 1
ATOM 519 O O . ASP A 1 72 ? 33.746 76.051 19.217 1.00 25.69 96 ASP A O 1
ATOM 524 N N . LYS A 1 73 ? 32.285 75.829 17.536 1.00 23.26 97 LYS A N 1
ATOM 525 C CA . LYS A 1 73 ? 33.128 76.577 16.611 1.00 23.73 97 LYS A CA 1
ATOM 526 C C . LYS A 1 73 ? 33.074 78.067 16.965 1.00 23.39 97 LYS A C 1
ATOM 527 O O . LYS A 1 73 ? 32.243 78.494 17.764 1.00 21.69 97 LYS A O 1
ATOM 533 N N . PRO A 1 74 ? 33.972 78.877 16.387 1.00 22.93 98 PRO A N 1
ATOM 534 C CA . PRO A 1 74 ? 33.948 80.310 16.697 1.00 23.17 98 PRO A CA 1
ATOM 535 C C . PRO A 1 74 ? 32.659 80.932 16.157 1.00 23.14 98 PRO A C 1
ATOM 536 O O . PRO A 1 74 ? 32.042 80.389 15.240 1.00 23.72 98 PRO A O 1
ATOM 540 N N . ALA A 1 75 ? 32.265 82.072 16.714 1.00 21.83 99 ALA A N 1
ATOM 541 C CA . ALA A 1 75 ? 31.056 82.765 16.277 1.00 22.74 99 ALA A CA 1
ATOM 542 C C . ALA A 1 75 ? 31.023 82.954 14.765 1.00 23.18 99 ALA A C 1
ATOM 543 O O . ALA A 1 75 ? 30.070 82.563 14.095 1.00 25.04 99 ALA A O 1
ATOM 545 N N . ALA A 1 76 ? 32.077 83.557 14.233 1.00 24.40 100 ALA A N 1
ATOM 546 C CA . ALA A 1 76 ? 32.180 83.813 12.802 1.00 25.13 100 ALA A CA 1
ATOM 547 C C . ALA A 1 76 ? 31.819 82.604 11.937 1.00 25.45 100 ALA A C 1
ATOM 548 O O . ALA A 1 76 ? 31.165 82.749 10.904 1.00 24.65 100 ALA A O 1
ATOM 550 N N . TRP A 1 77 ? 32.228 81.409 12.354 1.00 25.47 101 TRP A N 1
ATOM 551 C CA . TRP A 1 77 ? 31.937 80.227 11.551 1.00 25.74 101 TRP A CA 1
ATOM 552 C C . TRP A 1 77 ? 30.443 80.045 11.275 1.00 24.78 101 TRP A C 1
ATOM 553 O O . TRP A 1 77 ? 30.069 79.548 10.217 1.00 23.39 101 TRP A O 1
ATOM 564 N N . TYR A 1 78 ? 29.592 80.456 12.215 1.00 23.67 102 TYR A N 1
ATOM 565 C CA . TYR A 1 78 ? 28.149 80.303 12.042 1.00 22.63 102 TYR A CA 1
ATOM 566 C C . TYR A 1 78 ? 27.522 81.305 11.092 1.00 22.07 102 TYR A C 1
ATOM 567 O O . TYR A 1 78 ? 26.296 81.357 10.971 1.00 21.54 102 TYR A O 1
ATOM 576 N N . THR A 1 79 ? 28.346 82.109 10.425 1.00 20.42 103 THR A N 1
ATOM 577 C CA . THR A 1 79 ? 27.804 83.064 9.465 1.00 22.00 103 THR A CA 1
ATOM 578 C C . THR A 1 79 ? 28.313 82.666 8.087 1.00 23.71 103 THR A C 1
ATOM 579 O O . THR A 1 79 ? 28.043 83.343 7.091 1.00 24.01 103 THR A O 1
ATOM 583 N N . SER A 1 80 ? 29.033 81.548 8.037 1.00 24.03 104 SER A N 1
ATOM 584 C CA . SER A 1 80 ? 29.600 81.057 6.784 1.00 25.87 104 SER A CA 1
ATOM 585 C C . SER A 1 80 ? 28.616 80.235 5.961 1.00 26.26 104 SER A C 1
ATOM 586 O O . SER A 1 80 ? 27.590 79.786 6.464 1.00 25.57 104 SER A O 1
ATOM 589 N N . LYS A 1 81 ? 28.946 80.053 4.687 1.00 28.37 105 LYS A N 1
ATOM 590 C CA . LYS A 1 81 ? 28.115 79.288 3.770 1.00 30.83 105 LYS A CA 1
ATOM 591 C C . LYS A 1 81 ? 28.077 77.839 4.231 1.00 28.98 105 LYS A C 1
ATOM 592 O O . LYS A 1 81 ? 27.077 77.149 4.061 1.00 30.75 105 LYS A O 1
ATOM 598 N N . ALA A 1 82 ? 29.172 77.377 4.816 1.00 26.74 106 ALA A N 1
ATOM 599 C CA . ALA A 1 82 ? 29.233 76.006 5.280 1.00 25.38 106 ALA A CA 1
ATOM 600 C C . ALA A 1 82 ? 28.219 75.759 6.396 1.00 25.98 106 ALA A C 1
ATOM 601 O O . ALA A 1 82 ? 27.531 74.736 6.396 1.00 25.95 106 ALA A O 1
ATOM 603 N N . ALA A 1 83 ? 28.119 76.695 7.338 1.00 24.62 107 ALA A N 1
ATOM 604 C CA . ALA A 1 83 ? 27.186 76.549 8.457 1.00 25.80 107 ALA A CA 1
ATOM 605 C C . ALA A 1 83 ? 25.724 76.757 8.022 1.00 24.98 107 ALA A C 1
ATOM 606 O O . ALA A 1 83 ? 24.814 76.099 8.522 1.00 23.90 107 ALA A O 1
ATOM 608 N N . ARG A 1 84 ? 25.521 77.675 7.086 1.00 24.18 108 ARG A N 1
ATOM 609 C CA . ARG A 1 84 ? 24.203 77.994 6.555 1.00 24.77 108 ARG A CA 1
ATOM 610 C C . ARG A 1 84 ? 23.651 76.775 5.809 1.00 25.64 108 ARG A C 1
ATOM 611 O O . ARG A 1 84 ? 22.449 76.495 5.837 1.00 23.20 108 ARG A O 1
ATOM 619 N N . HIS A 1 85 ? 24.539 76.047 5.141 1.00 24.90 109 HIS A N 1
ATOM 620 C CA . HIS A 1 85 ? 24.119 74.869 4.398 1.00 23.20 109 HIS A CA 1
ATOM 621 C C . HIS A 1 85 ? 23.739 73.715 5.336 1.00 23.13 109 HIS A C 1
ATOM 622 O O . HIS A 1 85 ? 22.776 72.990 5.076 1.00 21.35 109 HIS A O 1
ATOM 629 N N . VAL A 1 86 ? 24.493 73.550 6.424 1.00 22.13 110 VAL A N 1
ATOM 630 C CA . VAL A 1 86 ? 24.199 72.507 7.404 1.00 20.49 110 VAL A CA 1
ATOM 631 C C . VAL A 1 86 ? 22.802 72.781 7.957 1.00 19.46 110 VAL A C 1
ATOM 632 O O . VAL A 1 86 ? 22.039 71.861 8.226 1.00 20.16 110 VAL A O 1
ATOM 636 N N . ALA A 1 87 ? 22.479 74.061 8.114 1.00 18.49 111 ALA A N 1
ATOM 637 C CA . ALA A 1 87 ? 21.178 74.485 8.620 1.00 17.79 111 ALA A CA 1
ATOM 638 C C . ALA A 1 87 ? 20.077 74.101 7.627 1.00 16.43 111 ALA A C 1
ATOM 639 O O . ALA A 1 87 ? 19.039 73.567 8.011 1.00 13.70 111 ALA A O 1
ATOM 641 N N . ASP A 1 88 ? 20.319 74.374 6.348 1.00 17.79 112 ASP A N 1
ATOM 642 C CA . ASP A 1 88 ? 19.366 74.046 5.297 1.00 18.44 112 ASP A CA 1
ATOM 643 C C . ASP A 1 88 ? 19.140 72.534 5.282 1.00 20.60 112 ASP A C 1
ATOM 644 O O . ASP A 1 88 ? 18.003 72.077 5.186 1.00 23.07 112 ASP A O 1
ATOM 649 N N . VAL A 1 89 ? 20.221 71.758 5.379 1.00 20.07 113 VAL A N 1
ATOM 650 C CA . VAL A 1 89 ? 20.106 70.299 5.389 1.00 17.89 113 VAL A CA 1
ATOM 651 C C . VAL A 1 89 ? 19.237 69.893 6.575 1.00 18.10 113 VAL A C 1
ATOM 652 O O . VAL A 1 89 ? 18.317 69.080 6.450 1.00 16.83 113 VAL A O 1
ATOM 656 N N . ILE A 1 90 ? 19.540 70.475 7.727 1.00 16.87 114 ILE A N 1
ATOM 657 C CA . ILE A 1 90 ? 18.798 70.201 8.946 1.00 16.84 114 ILE A CA 1
ATOM 658 C C . ILE A 1 90 ? 17.314 70.502 8.752 1.00 18.38 114 ILE A C 1
ATOM 659 O O . ILE A 1 90 ? 16.468 69.646 9.011 1.00 19.07 114 ILE A O 1
ATOM 664 N N . VAL A 1 91 ? 17.006 71.709 8.274 1.00 16.46 115 VAL A N 1
ATOM 665 C CA . VAL A 1 91 ? 15.628 72.117 8.042 1.00 14.08 115 VAL A CA 1
ATOM 666 C C . VAL A 1 91 ? 14.885 71.176 7.080 1.00 16.43 115 VAL A C 1
ATOM 667 O O . VAL A 1 91 ? 13.691 70.914 7.248 1.00 15.21 115 VAL A O 1
ATOM 671 N N . SER A 1 92 ? 15.593 70.658 6.079 1.00 16.83 116 SER A N 1
ATOM 672 C CA . SER A 1 92 ? 14.981 69.771 5.089 1.00 17.37 116 SER A CA 1
ATOM 673 C C . SER A 1 92 ? 14.691 68.344 5.561 1.00 17.40 116 SER A C 1
ATOM 674 O O . SER A 1 92 ? 13.858 67.651 4.971 1.00 17.35 116 SER A O 1
ATOM 677 N N . PHE A 1 93 ? 15.361 67.912 6.622 1.00 15.78 117 PHE A N 1
ATOM 678 C CA . PHE A 1 93 ? 15.188 66.557 7.129 1.00 16.65 117 PHE A CA 1
ATOM 679 C C . PHE A 1 93 ? 14.336 66.441 8.375 1.00 18.82 117 PHE A C 1
ATOM 680 O O . PHE A 1 93 ? 14.189 65.350 8.920 1.00 21.09 117 PHE A O 1
ATOM 688 N N . GLN A 1 94 ? 13.786 67.556 8.841 1.00 18.28 118 GLN A N 1
ATOM 689 C CA . GLN A 1 94 ? 12.965 67.529 10.039 1.00 18.46 118 GLN A CA 1
ATOM 690 C C . GLN A 1 94 ? 11.679 66.800 9.686 1.00 19.59 118 GLN A C 1
ATOM 691 O O . GLN A 1 94 ? 11.124 67.016 8.612 1.00 21.93 118 GLN A O 1
ATOM 697 N N . THR A 1 95 ? 11.215 65.929 10.574 1.00 18.76 119 THR A N 1
ATOM 698 C CA . THR A 1 95 ? 9.989 65.180 10.322 1.00 20.31 119 THR A CA 1
ATOM 699 C C . THR A 1 95 ? 8.781 66.062 10.591 1.00 22.12 119 THR A C 1
ATOM 700 O O . THR A 1 95 ? 8.870 67.020 11.351 1.00 23.38 119 THR A O 1
ATOM 704 N N . PRO A 1 96 ? 7.629 65.740 9.977 1.00 23.13 120 PRO A N 1
ATOM 705 C CA . PRO A 1 96 ? 6.408 66.533 10.175 1.00 21.76 120 PRO A CA 1
ATOM 706 C C . PRO A 1 96 ? 6.136 66.801 11.654 1.00 22.18 120 PRO A C 1
ATOM 707 O O . PRO A 1 96 ? 5.561 67.822 12.018 1.00 22.69 120 PRO A O 1
ATOM 711 N N . ALA A 1 97 ? 6.565 65.873 12.499 1.00 22.47 121 ALA A N 1
ATOM 712 C CA . ALA A 1 97 ? 6.370 65.985 13.934 1.00 21.93 121 ALA A CA 1
ATOM 713 C C . ALA A 1 97 ? 7.265 67.062 14.519 1.00 21.71 121 ALA A C 1
ATOM 714 O O . ALA A 1 97 ? 6.935 67.668 15.528 1.00 22.16 121 ALA A O 1
ATOM 716 N N . GLY A 1 98 ? 8.408 67.285 13.885 1.00 21.46 122 GLY A N 1
ATOM 717 C CA . GLY A 1 98 ? 9.329 68.297 14.361 1.00 21.59 122 GLY A CA 1
ATOM 718 C C . GLY A 1 98 ? 10.650 67.737 14.850 1.00 21.64 122 GLY A C 1
ATOM 719 O O . GLY A 1 98 ? 11.505 68.487 15.326 1.00 20.59 122 GLY A O 1
ATOM 720 N N . GLY A 1 99 ? 10.821 66.422 14.722 1.00 21.01 123 GLY A N 1
ATOM 721 C CA . GLY A 1 99 ? 12.046 65.779 15.167 1.00 19.15 123 GLY A CA 1
ATOM 722 C C . GLY A 1 99 ? 13.002 65.413 14.048 1.00 18.22 123 GLY A C 1
ATOM 723 O O . GLY A 1 99 ? 12.778 65.762 12.889 1.00 18.52 123 GLY A O 1
ATOM 724 N N . TRP A 1 100 ? 14.064 64.695 14.404 1.00 18.17 124 TRP A N 1
ATOM 725 C CA . TRP A 1 100 ? 15.097 64.267 13.458 1.00 17.41 124 TRP A CA 1
ATOM 726 C C . TRP A 1 100 ? 15.559 62.854 13.801 1.00 18.61 124 TRP A C 1
ATOM 727 O O . TRP A 1 100 ? 15.395 62.403 14.935 1.00 20.55 124 TRP A O 1
ATOM 738 N N . GLY A 1 101 ? 16.150 62.167 12.825 1.00 18.06 125 GLY A N 1
ATOM 739 C CA . GLY A 1 101 ? 16.671 60.829 13.060 1.00 15.59 125 GLY A CA 1
ATOM 740 C C . GLY A 1 101 ? 18.138 60.925 13.435 1.00 16.81 125 GLY A C 1
ATOM 741 O O . GLY A 1 101 ? 18.707 62.014 13.428 1.00 16.08 125 GLY A O 1
ATOM 742 N N . LYS A 1 102 ? 18.770 59.798 13.750 1.00 19.43 126 LYS A N 1
ATOM 743 C CA . LYS A 1 102 ? 20.180 59.806 14.148 1.00 20.53 126 LYS A CA 1
ATOM 744 C C . LYS A 1 102 ? 21.104 59.308 13.050 1.00 22.95 126 LYS A C 1
ATOM 745 O O . LYS A 1 102 ? 20.662 58.865 11.993 1.00 24.68 126 LYS A O 1
ATOM 751 N N . ASN A 1 103 ? 22.400 59.395 13.309 1.00 25.41 127 ASN A N 1
ATOM 752 C CA . ASN A 1 103 ? 23.408 58.908 12.373 1.00 27.20 127 ASN A CA 1
ATOM 753 C C . ASN A 1 103 ? 23.238 59.445 10.957 1.00 26.25 127 ASN A C 1
ATOM 754 O O . ASN A 1 103 ? 23.292 58.690 9.986 1.00 27.63 127 ASN A O 1
ATOM 759 N N . GLN A 1 104 ? 23.052 60.752 10.838 1.00 25.95 128 GLN A N 1
ATOM 760 C CA . GLN A 1 104 ? 22.887 61.366 9.530 1.00 24.53 128 GLN A CA 1
ATOM 761 C C . GLN A 1 104 ? 23.748 62.611 9.360 1.00 24.26 128 GLN A C 1
ATOM 762 O O . GLN A 1 104 ? 23.498 63.632 9.988 1.00 22.94 128 GLN A O 1
ATOM 768 N N . PRO A 1 105 ? 24.791 62.534 8.518 1.00 25.11 129 PRO A N 1
ATOM 769 C CA . PRO A 1 105 ? 25.654 63.700 8.300 1.00 24.36 129 PRO A CA 1
ATOM 770 C C . PRO A 1 105 ? 24.755 64.773 7.712 1.00 24.28 129 PRO A C 1
ATOM 771 O O . PRO A 1 105 ? 23.937 64.478 6.835 1.00 23.86 129 PRO A O 1
ATOM 775 N N . ARG A 1 106 ? 24.904 66.007 8.179 1.00 21.93 130 ARG A N 1
ATOM 776 C CA . ARG A 1 106 ? 24.062 67.085 7.692 1.00 22.67 130 ARG A CA 1
ATOM 777 C C . ARG A 1 106 ? 24.853 68.081 6.839 1.00 24.57 130 ARG A C 1
ATOM 778 O O . ARG A 1 106 ? 24.427 69.227 6.625 1.00 25.03 130 ARG A O 1
ATOM 786 N N . ASP A 1 107 ? 25.998 67.641 6.336 1.00 23.82 131 ASP A N 1
ATOM 787 C CA . ASP A 1 107 ? 26.830 68.515 5.530 1.00 24.72 131 ASP A CA 1
ATOM 788 C C . ASP A 1 107 ? 26.744 68.166 4.051 1.00 23.14 131 ASP A C 1
ATOM 789 O O . ASP A 1 107 ? 27.438 68.755 3.231 1.00 23.61 131 ASP A O 1
ATOM 794 N N . GLY A 1 108 ? 25.871 67.222 3.715 1.00 21.14 132 GLY A N 1
ATOM 795 C CA . GLY A 1 108 ? 25.719 66.816 2.330 1.00 17.41 132 GLY A CA 1
ATOM 796 C C . GLY A 1 108 ? 24.519 67.412 1.622 1.00 16.43 132 GLY A C 1
ATOM 797 O O . GLY A 1 108 ? 24.275 68.607 1.699 1.00 15.33 132 GLY A O 1
ATOM 798 N N . ALA A 1 109 ? 23.756 66.564 0.941 1.00 16.07 133 ALA A N 1
ATOM 799 C CA . ALA A 1 109 ? 22.582 66.992 0.184 1.00 15.10 133 ALA A CA 1
ATOM 800 C C . ALA A 1 109 ? 21.346 67.303 1.024 1.00 15.90 133 ALA A C 1
ATOM 801 O O . ALA A 1 109 ? 21.243 66.875 2.172 1.00 15.70 133 ALA A O 1
ATOM 803 N N . LEU A 1 110 ? 20.415 68.057 0.439 1.00 14.97 134 LEU A N 1
ATOM 804 C CA . LEU A 1 110 ? 19.152 68.378 1.097 1.00 16.84 134 LEU A CA 1
ATOM 805 C C . LEU A 1 110 ? 18.250 67.175 0.811 1.00 19.36 134 LEU A C 1
ATOM 806 O O . LEU A 1 110 ? 18.457 66.460 -0.176 1.00 21.21 134 LEU A O 1
ATOM 811 N N . ARG A 1 111 ? 17.251 66.950 1.654 1.00 18.41 135 ARG A N 1
ATOM 812 C CA . ARG A 1 111 ? 16.344 65.834 1.438 1.00 17.85 135 ARG A CA 1
ATOM 813 C C . ARG A 1 111 ? 15.524 66.085 0.187 1.00 19.37 135 ARG A C 1
ATOM 814 O O . ARG A 1 111 ? 15.017 67.184 0.002 1.00 21.39 135 ARG A O 1
ATOM 822 N N . LEU A 1 112 ? 15.411 65.077 -0.681 1.00 21.85 136 LEU A N 1
ATOM 823 C CA . LEU A 1 112 ? 14.616 65.195 -1.907 1.00 20.81 136 LEU A CA 1
ATOM 824 C C . LEU A 1 112 ? 13.151 64.979 -1.546 1.00 21.00 136 LEU A C 1
ATOM 825 O O . LEU A 1 112 ? 12.842 64.382 -0.522 1.00 19.74 136 LEU A O 1
ATOM 830 N N . PRO A 1 113 ? 12.225 65.467 -2.381 1.00 22.69 137 PRO A N 1
ATOM 831 C CA . PRO A 1 113 ? 10.805 65.266 -2.073 1.00 23.05 137 PRO A CA 1
ATOM 832 C C . PRO A 1 113 ? 10.517 63.768 -2.122 1.00 23.84 137 PRO A C 1
ATOM 833 O O . PRO A 1 113 ? 10.934 63.087 -3.057 1.00 25.24 137 PRO A O 1
ATOM 837 N N . GLY A 1 114 ? 9.820 63.250 -1.118 1.00 23.78 138 GLY A N 1
ATOM 838 C CA . GLY A 1 114 ? 9.512 61.830 -1.112 1.00 22.47 138 GLY A CA 1
ATOM 839 C C . GLY A 1 114 ? 10.631 60.972 -0.548 1.00 21.47 138 GLY A C 1
ATOM 840 O O . GLY A 1 114 ? 10.466 59.774 -0.361 1.00 22.44 138 GLY A O 1
ATOM 841 N N . GLN A 1 115 ? 11.777 61.580 -0.280 1.00 21.01 139 GLN A N 1
ATOM 842 C CA . GLN A 1 115 ? 12.901 60.843 0.272 1.00 21.18 139 GLN A CA 1
ATOM 843 C C . GLN A 1 115 ? 12.728 60.715 1.782 1.00 22.21 139 GLN A C 1
ATOM 844 O O . GLN A 1 115 ? 12.301 61.650 2.458 1.00 22.00 139 GLN A O 1
ATOM 850 N N . HIS A 1 116 ? 13.056 59.544 2.305 1.00 23.65 140 HIS A N 1
ATOM 851 C CA . HIS A 1 116 ? 12.917 59.278 3.723 1.00 24.23 140 HIS A CA 1
ATOM 852 C C . HIS A 1 116 ? 13.633 60.309 4.601 1.00 25.09 140 HIS A C 1
ATOM 853 O O . HIS A 1 116 ? 14.668 60.857 4.216 1.00 25.15 140 HIS A O 1
ATOM 860 N N . TYR A 1 117 ? 13.085 60.544 5.792 1.00 24.22 141 TYR A N 1
ATOM 861 C CA . TYR A 1 117 ? 13.644 61.507 6.730 1.00 24.15 141 TYR A CA 1
ATOM 862 C C . TYR A 1 117 ? 14.894 60.997 7.436 1.00 27.16 141 TYR A C 1
ATOM 863 O O . TYR A 1 117 ? 15.798 61.7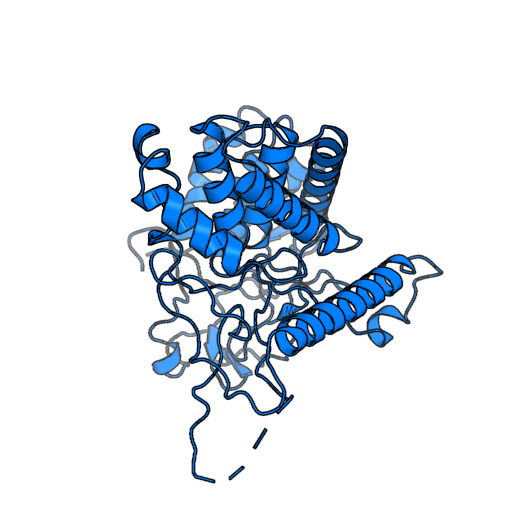77 7.735 1.00 28.37 141 TYR A O 1
ATOM 872 N N . THR A 1 118 ? 14.952 59.696 7.709 1.00 29.16 142 THR A N 1
ATOM 873 C CA . THR A 1 118 ? 16.092 59.149 8.438 1.00 31.69 142 THR A CA 1
ATOM 874 C C . THR A 1 118 ? 16.911 58.049 7.782 1.00 33.94 142 THR A C 1
ATOM 875 O O . THR A 1 118 ? 18.138 58.108 7.795 1.00 37.69 142 THR A O 1
ATOM 879 N N . GLY A 1 119 ? 16.258 57.042 7.223 1.00 33.86 143 GLY A N 1
ATOM 880 C CA . GLY A 1 119 ? 17.018 55.967 6.616 1.00 34.84 143 GLY A CA 1
ATOM 881 C C . GLY A 1 119 ? 16.205 54.720 6.343 1.00 36.78 143 GLY A C 1
ATOM 882 O O . GLY A 1 119 ? 15.253 54.402 7.064 1.00 35.52 143 GLY A O 1
ATOM 883 N N . GLU A 1 120 ? 16.592 54.009 5.289 1.00 37.77 144 GLU A N 1
ATOM 884 C CA . GLU A 1 120 ? 15.910 52.791 4.876 1.00 38.76 144 GLU A CA 1
ATOM 885 C C . GLU A 1 120 ? 16.823 51.997 3.945 1.00 41.21 144 GLU A C 1
ATOM 886 O O . GLU A 1 120 ? 17.819 52.527 3.444 1.00 41.16 144 GLU A O 1
ATOM 892 N N . ASN A 1 121 ? 16.480 50.729 3.721 1.00 44.25 145 ASN A N 1
ATOM 893 C CA . ASN A 1 121 ? 17.264 49.858 2.849 1.00 46.31 145 ASN A CA 1
ATOM 894 C C . ASN A 1 121 ? 17.072 50.217 1.386 1.00 48.68 145 ASN A C 1
ATOM 895 O O . ASN A 1 121 ? 16.041 50.772 0.999 1.00 48.50 145 ASN A O 1
ATOM 900 N N . VAL A 1 122 ? 18.074 49.895 0.574 1.00 51.61 146 VAL A N 1
ATOM 901 C CA . VAL A 1 122 ? 17.991 50.162 -0.852 1.00 54.76 146 VAL A CA 1
ATOM 902 C C . VAL A 1 122 ? 16.905 49.252 -1.389 1.00 56.59 146 VAL A C 1
ATOM 903 O O . VAL A 1 122 ? 16.919 48.050 -1.131 1.00 56.75 146 VAL A O 1
ATOM 907 N N . ALA A 1 123 ? 15.955 49.822 -2.119 1.00 58.94 147 ALA A N 1
ATOM 908 C CA . ALA A 1 123 ? 14.877 49.024 -2.680 1.00 60.90 147 ALA A CA 1
ATOM 909 C C . ALA A 1 123 ? 15.407 48.234 -3.871 1.00 62.50 147 ALA A C 1
ATOM 910 O O . ALA A 1 123 ? 15.174 48.600 -5.023 1.00 63.88 147 ALA A O 1
ATOM 912 N N . LYS A 1 124 ? 16.133 47.156 -3.588 1.00 63.50 148 LYS A N 1
ATOM 913 C CA . LYS A 1 124 ? 16.688 46.317 -4.643 1.00 64.36 148 LYS A CA 1
ATOM 914 C C . LYS A 1 124 ? 15.548 45.836 -5.537 1.00 65.49 148 LYS A C 1
ATOM 915 O O . LYS A 1 124 ? 14.405 45.745 -5.094 1.00 65.33 148 LYS A O 1
ATOM 921 N N . VAL A 1 125 ? 15.853 45.527 -6.793 1.00 66.73 149 VAL A N 1
ATOM 922 C CA . VAL A 1 125 ? 14.819 45.079 -7.714 1.00 67.95 149 VAL A CA 1
ATOM 923 C C . VAL A 1 125 ? 15.102 43.726 -8.366 1.00 69.56 149 VAL A C 1
ATOM 924 O O . VAL A 1 125 ? 16.204 43.473 -8.857 1.00 69.64 149 VAL A O 1
ATOM 928 N N . LYS A 1 126 ? 14.086 42.864 -8.356 1.00 71.08 150 LYS A N 1
ATOM 929 C CA . LYS A 1 126 ? 14.165 41.530 -8.947 1.00 72.07 150 LYS A CA 1
ATOM 930 C C . LYS A 1 126 ? 15.129 40.617 -8.196 1.00 72.35 150 LYS A C 1
ATOM 931 O O . LYS A 1 126 ? 14.707 39.667 -7.532 1.00 72.52 150 LYS A O 1
ATOM 937 N N . ARG A 1 136 ? 2.054 51.552 0.047 1.00 59.51 160 ARG A N 1
ATOM 938 C CA . ARG A 1 136 ? 3.363 52.119 0.348 1.00 58.71 160 ARG A CA 1
ATOM 939 C C . ARG A 1 136 ? 3.805 51.671 1.741 1.00 58.76 160 ARG A C 1
ATOM 940 O O . ARG A 1 136 ? 3.398 52.261 2.747 1.00 59.08 160 ARG A O 1
ATOM 948 N N . ASP A 1 137 ? 4.630 50.625 1.797 1.00 57.43 161 ASP A N 1
ATOM 949 C CA . ASP A 1 137 ? 5.127 50.098 3.073 1.00 55.19 161 ASP A CA 1
ATOM 950 C C . ASP A 1 137 ? 6.622 50.365 3.255 1.00 51.29 161 ASP A C 1
ATOM 951 O O . ASP A 1 137 ? 7.448 49.505 2.957 1.00 52.26 161 ASP A O 1
ATOM 956 N N . ARG A 1 138 ? 6.970 51.543 3.761 1.00 46.08 162 ARG A N 1
ATOM 957 C CA . ARG A 1 138 ? 8.375 51.888 3.954 1.00 41.63 162 ARG A CA 1
ATOM 958 C C . ARG A 1 138 ? 8.874 51.655 5.381 1.00 39.91 162 ARG A C 1
ATOM 959 O O . ARG A 1 138 ? 8.085 51.639 6.331 1.00 35.08 162 ARG A O 1
ATOM 967 N N . ASP A 1 139 ? 10.188 51.462 5.516 1.00 38.69 163 ASP A N 1
ATOM 968 C CA . ASP A 1 139 ? 10.801 51.246 6.822 1.00 39.02 163 ASP A CA 1
ATOM 969 C C . ASP A 1 139 ? 10.465 52.431 7.720 1.00 38.45 163 ASP A C 1
ATOM 970 O O . ASP A 1 139 ? 10.354 53.565 7.254 1.00 39.50 163 ASP A O 1
ATOM 975 N N . TRP A 1 140 ? 10.309 52.177 9.011 1.00 36.10 164 TRP A N 1
ATOM 976 C CA . TRP A 1 140 ? 9.981 53.250 9.928 1.00 33.01 164 TRP A CA 1
ATOM 977 C C . TRP A 1 140 ? 10.601 53.037 11.308 1.00 32.64 164 TRP A C 1
ATOM 978 O O . TRP A 1 140 ? 9.910 52.716 12.272 1.00 31.39 164 TRP A O 1
ATOM 989 N N . HIS A 1 141 ? 11.916 53.223 11.389 1.00 31.73 165 HIS A N 1
ATOM 990 C CA . HIS A 1 141 ? 12.637 53.058 12.641 1.00 33.25 165 HIS A CA 1
ATOM 991 C C . HIS A 1 141 ? 13.413 54.328 12.977 1.00 31.62 165 HIS A C 1
ATOM 992 O O . HIS A 1 141 ? 14.088 54.898 12.116 1.00 30.14 165 HIS A O 1
ATOM 999 N N . TYR A 1 142 ? 13.302 54.766 14.231 1.00 28.67 166 TYR A N 1
ATOM 1000 C CA . TYR A 1 142 ? 13.970 55.976 14.705 1.00 26.99 166 TYR A CA 1
ATOM 1001 C C . TYR A 1 142 ? 13.608 57.202 13.870 1.00 23.97 166 TYR A C 1
ATOM 1002 O O . TYR A 1 142 ? 14.450 58.060 13.615 1.00 23.20 166 TYR A O 1
ATOM 1011 N N . VAL A 1 143 ? 12.358 57.276 13.436 1.00 20.20 167 VAL A N 1
ATOM 1012 C CA . VAL A 1 143 ? 11.910 58.411 12.650 1.00 21.72 167 VAL A CA 1
ATOM 1013 C C . VAL A 1 143 ? 11.457 59.478 13.629 1.00 22.39 167 VAL A C 1
ATOM 1014 O O . VAL A 1 143 ? 10.285 59.854 13.679 1.00 23.45 167 VAL A O 1
ATOM 1018 N N . GLY A 1 144 ? 12.421 59.963 14.396 1.00 23.15 168 GLY A N 1
ATOM 1019 C CA . GLY A 1 144 ? 12.166 60.955 15.419 1.00 23.75 168 GLY A CA 1
ATOM 1020 C C . GLY A 1 144 ? 12.692 60.319 16.692 1.00 24.68 168 GLY A C 1
ATOM 1021 O O . GLY A 1 144 ? 11.938 59.676 17.426 1.00 26.05 168 GLY A O 1
ATOM 1022 N N . THR A 1 145 ? 13.992 60.477 16.936 1.00 22.62 169 THR A N 1
ATOM 1023 C CA . THR A 1 145 ? 14.641 59.902 18.110 1.00 22.25 169 THR A CA 1
ATOM 1024 C C . THR A 1 145 ? 15.560 60.916 18.798 1.00 22.62 169 THR A C 1
ATOM 1025 O O . THR A 1 145 ? 15.921 61.928 18.214 1.00 22.58 169 THR A O 1
ATOM 1029 N N . ILE A 1 146 ? 15.917 60.640 20.049 1.00 24.24 170 ILE A N 1
ATOM 1030 C CA . ILE A 1 146 ? 16.831 61.492 20.797 1.00 24.05 170 ILE A CA 1
ATOM 1031 C C . ILE A 1 146 ? 18.035 60.633 21.179 1.00 25.80 170 ILE A C 1
ATOM 1032 O O . ILE A 1 146 ? 18.785 60.953 22.096 1.00 27.55 170 ILE A O 1
ATOM 1037 N N . ASP A 1 147 ? 18.204 59.528 20.461 1.00 26.76 171 ASP A N 1
ATOM 1038 C CA . ASP A 1 147 ? 19.319 58.626 20.686 1.00 26.82 171 ASP A CA 1
ATOM 1039 C C . ASP A 1 147 ? 20.484 59.139 19.849 1.00 28.39 171 ASP A C 1
ATOM 1040 O O . ASP A 1 147 ? 20.279 59.830 18.859 1.00 29.10 171 ASP A O 1
ATOM 1045 N N . ASN A 1 148 ? 21.705 58.815 20.254 1.00 29.34 172 ASN A N 1
ATOM 1046 C CA . ASN A 1 148 ? 22.889 59.269 19.539 1.00 29.86 172 ASN A CA 1
ATOM 1047 C C . ASN A 1 148 ? 22.935 60.783 19.351 1.00 28.84 172 ASN A C 1
ATOM 1048 O O . ASN A 1 148 ? 23.520 61.273 18.390 1.00 28.07 172 ASN A O 1
ATOM 1053 N N . ASP A 1 149 ? 22.314 61.509 20.279 1.00 28.83 173 ASP A N 1
ATOM 1054 C CA . ASP A 1 149 ? 22.297 62.970 20.268 1.00 29.41 173 ASP A CA 1
ATOM 1055 C C . ASP A 1 149 ? 21.356 63.572 19.238 1.00 27.87 173 ASP A C 1
ATOM 1056 O O . ASP A 1 149 ? 21.436 64.761 18.942 1.00 29.45 173 ASP A O 1
ATOM 1061 N N . ALA A 1 150 ? 20.460 62.761 18.697 1.00 24.46 174 ALA A N 1
ATOM 1062 C CA . ALA A 1 150 ? 19.547 63.249 17.683 1.00 21.79 174 ALA A CA 1
ATOM 1063 C C . ALA A 1 150 ? 18.603 64.306 18.215 1.00 21.87 174 ALA A C 1
ATOM 1064 O O . ALA A 1 150 ? 18.408 64.419 19.420 1.00 23.24 174 ALA A O 1
ATOM 1066 N N . THR A 1 151 ? 18.026 65.071 17.289 1.00 21.34 175 THR A N 1
ATOM 1067 C CA . THR A 1 151 ? 17.067 66.127 17.579 1.00 19.11 175 THR A CA 1
ATOM 1068 C C . THR A 1 151 ? 17.642 67.244 18.440 1.00 20.01 175 THR A C 1
ATOM 1069 O O . THR A 1 151 ? 17.584 68.414 18.059 1.00 20.81 175 THR A O 1
ATOM 1073 N N . VAL A 1 152 ? 18.193 66.890 19.596 1.00 19.02 176 VAL A N 1
ATOM 1074 C CA . VAL A 1 152 ? 18.768 67.884 20.479 1.00 21.26 176 VAL A CA 1
ATOM 1075 C C . VAL A 1 152 ? 19.911 68.640 19.800 1.00 23.59 176 VAL A C 1
ATOM 1076 O O . VAL A 1 152 ? 19.978 69.874 19.874 1.00 24.20 176 VAL A O 1
ATOM 1080 N N . THR A 1 153 ? 20.799 67.923 19.119 1.00 22.99 177 THR A N 1
ATOM 1081 C CA . THR A 1 153 ? 21.905 68.607 18.465 1.00 22.65 177 THR A CA 1
ATOM 1082 C C . THR A 1 153 ? 21.420 69.554 17.375 1.00 22.73 177 THR A C 1
ATOM 1083 O O . THR A 1 153 ? 21.854 70.708 17.317 1.00 22.20 177 THR A O 1
ATOM 1087 N N . GLU A 1 154 ? 20.519 69.071 16.521 1.00 21.16 178 GLU A N 1
ATOM 1088 C CA . GLU A 1 154 ? 19.984 69.891 15.434 1.00 21.18 178 GLU A CA 1
ATOM 1089 C C . GLU A 1 154 ? 19.376 71.220 15.901 1.00 21.01 178 GLU A C 1
ATOM 1090 O O . GLU A 1 154 ? 19.533 72.248 15.241 1.00 22.14 178 GLU A O 1
ATOM 1096 N N . ILE A 1 155 ? 18.682 71.190 17.033 1.00 19.77 179 ILE A N 1
ATOM 1097 C CA . ILE A 1 155 ? 18.044 72.377 17.584 1.00 16.22 179 ILE A CA 1
ATOM 1098 C C . ILE A 1 155 ? 19.095 73.347 18.118 1.00 15.95 179 ILE A C 1
ATOM 1099 O O . ILE A 1 155 ? 18.953 74.560 17.976 1.00 15.37 179 ILE A O 1
ATOM 1104 N N . ARG A 1 156 ? 20.155 72.816 18.720 1.00 15.42 180 ARG A N 1
ATOM 1105 C CA . ARG A 1 156 ? 21.210 73.669 19.249 1.00 16.09 180 ARG A CA 1
ATOM 1106 C C . ARG A 1 156 ? 21.963 74.356 18.119 1.00 16.08 180 ARG A C 1
ATOM 1107 O O . ARG A 1 156 ? 22.267 75.545 18.201 1.00 14.10 180 ARG A O 1
ATOM 1115 N N . PHE A 1 157 ? 22.251 73.603 17.061 1.00 18.11 181 PHE A N 1
ATOM 1116 C CA . PHE A 1 157 ? 22.980 74.140 15.915 1.00 18.66 181 PHE A CA 1
ATOM 1117 C C . PHE A 1 157 ? 22.157 75.232 15.256 1.00 19.94 181 PHE A C 1
ATOM 1118 O O . PHE A 1 157 ? 22.659 76.321 14.943 1.00 18.25 181 PHE A O 1
ATOM 1126 N N . LEU A 1 158 ? 20.892 74.907 15.024 1.00 18.26 182 LEU A N 1
ATOM 1127 C CA . LEU A 1 158 ? 19.960 75.835 14.423 1.00 19.35 182 LEU A CA 1
ATOM 1128 C C . LEU A 1 158 ? 20.031 77.159 15.206 1.00 19.88 182 LEU A C 1
ATOM 1129 O O . LEU A 1 158 ? 20.144 78.237 14.620 1.00 18.69 182 LEU A O 1
ATOM 1134 N N . ALA A 1 159 ? 19.985 77.065 16.533 1.00 18.50 183 ALA A N 1
ATOM 1135 C CA . ALA A 1 159 ? 20.028 78.248 17.385 1.00 20.37 183 ALA A CA 1
ATOM 1136 C C . ALA A 1 159 ? 21.352 79.024 17.323 1.00 21.47 183 ALA A C 1
ATOM 1137 O O . ALA A 1 159 ? 21.360 80.242 17.485 1.00 24.19 183 ALA A O 1
ATOM 1139 N N . GLN A 1 160 ? 22.470 78.337 17.113 1.00 21.03 184 GLN A N 1
ATOM 1140 C CA . GLN A 1 160 ? 23.750 79.033 17.008 1.00 20.85 184 GLN A CA 1
ATOM 1141 C C . GLN A 1 160 ? 23.743 79.892 15.748 1.00 19.90 184 GLN A C 1
ATOM 1142 O O . GLN A 1 160 ? 24.078 81.075 15.787 1.00 19.64 184 GLN A O 1
ATOM 1148 N N . VAL A 1 161 ? 23.364 79.282 14.629 1.00 19.07 185 VAL A N 1
ATOM 1149 C CA . VAL A 1 161 ? 23.296 79.986 13.356 1.00 16.87 185 VAL A CA 1
ATOM 1150 C C . VAL A 1 161 ? 22.387 81.204 13.490 1.00 18.49 185 VAL A C 1
ATOM 1151 O O . VAL A 1 161 ? 22.767 82.322 13.132 1.00 21.16 185 VAL A O 1
ATOM 1155 N N . VAL A 1 162 ? 21.190 80.986 14.017 1.00 16.45 186 VAL A N 1
ATOM 1156 C CA . VAL A 1 162 ? 20.245 82.069 14.204 1.00 15.71 186 VAL A CA 1
ATOM 1157 C C . VAL A 1 162 ? 20.895 83.251 14.930 1.00 17.22 186 VAL A C 1
ATOM 1158 O O . VAL A 1 162 ? 20.883 84.376 14.432 1.00 19.44 186 VAL A O 1
ATOM 1162 N N . SER A 1 163 ? 21.470 82.982 16.097 1.00 16.33 187 SER A N 1
ATOM 1163 C CA . SER A 1 163 ? 22.110 84.001 16.917 1.00 15.01 187 SER A CA 1
ATOM 1164 C C . SER A 1 163 ? 23.217 84.822 16.247 1.00 14.86 187 SER A C 1
ATOM 1165 O O . SER A 1 163 ? 23.619 85.853 16.777 1.00 14.56 187 SER A O 1
ATOM 1168 N N . GLN A 1 164 ? 23.718 84.381 15.100 1.00 15.23 188 GLN A N 1
ATOM 1169 C CA . GLN A 1 164 ? 24.787 85.124 14.431 1.00 15.89 188 GLN A CA 1
ATOM 1170 C C . GLN A 1 164 ? 24.344 85.730 13.104 1.00 16.32 188 GLN A C 1
ATOM 1171 O O . GLN A 1 164 ? 25.140 86.332 12.392 1.00 17.83 188 GLN A O 1
ATOM 1177 N N . LEU A 1 165 ? 23.069 85.563 12.774 1.00 16.16 189 LEU A N 1
ATOM 1178 C CA . LEU A 1 165 ? 22.521 86.110 11.545 1.00 16.17 189 LEU A CA 1
ATOM 1179 C C . LEU A 1 165 ? 21.544 87.252 11.847 1.00 18.35 189 LEU A C 1
ATOM 1180 O O . LEU A 1 165 ? 21.234 87.533 13.011 1.00 18.38 189 LEU A O 1
ATOM 1185 N N . ALA A 1 166 ? 21.072 87.918 10.798 1.00 16.70 190 ALA A N 1
ATOM 1186 C CA . ALA A 1 166 ? 20.123 89.003 10.959 1.00 17.30 190 ALA A CA 1
ATOM 1187 C C . ALA A 1 166 ? 18.741 88.383 11.199 1.00 19.92 190 ALA A C 1
ATOM 1188 O O . ALA A 1 166 ? 18.360 87.410 10.537 1.00 22.26 190 ALA A O 1
ATOM 1190 N N . PRO A 1 167 ? 17.968 88.936 12.143 1.00 19.37 191 PRO A N 1
ATOM 1191 C CA . PRO A 1 167 ? 16.634 88.401 12.435 1.00 19.77 191 PRO A CA 1
ATOM 1192 C C . PRO A 1 167 ? 15.783 88.187 11.182 1.00 21.22 191 PRO A C 1
ATOM 1193 O O . PRO A 1 167 ? 15.083 87.177 11.056 1.00 22.68 191 PRO A O 1
ATOM 1197 N N . GLU A 1 168 ? 15.853 89.135 10.255 1.00 19.97 192 GLU A N 1
ATOM 1198 C CA . GLU A 1 168 ? 15.082 89.055 9.024 1.00 20.65 192 GLU A CA 1
ATOM 1199 C C . GLU A 1 168 ? 15.575 87.981 8.052 1.00 19.61 192 GLU A C 1
ATOM 1200 O O . GLU A 1 168 ? 14.891 87.675 7.077 1.00 19.99 192 GLU A O 1
ATOM 1206 N N . GLU A 1 169 ? 16.748 87.410 8.304 1.00 17.56 193 GLU A N 1
ATOM 1207 C CA . GLU A 1 169 ? 17.286 86.385 7.405 1.00 18.25 193 GLU A CA 1
ATOM 1208 C C . GLU A 1 169 ? 17.354 84.996 8.043 1.00 17.00 193 GLU A C 1
ATOM 1209 O O . GLU A 1 169 ? 17.946 84.091 7.477 1.00 15.74 193 GLU A O 1
ATOM 1215 N N . ALA A 1 170 ? 16.743 84.826 9.211 1.00 19.27 194 ALA A N 1
ATOM 1216 C CA . ALA A 1 170 ? 16.796 83.548 9.917 1.00 19.44 194 ALA A CA 1
ATOM 1217 C C . ALA A 1 170 ? 15.454 82.958 10.330 1.00 17.67 194 ALA A C 1
ATOM 1218 O O . ALA A 1 170 ? 15.391 82.194 11.287 1.00 17.86 194 ALA A O 1
ATOM 1220 N N . ALA A 1 171 ? 14.389 83.300 9.619 1.00 17.09 195 ALA A N 1
ATOM 1221 C CA . ALA A 1 171 ? 13.065 82.791 9.963 1.00 16.51 195 ALA A CA 1
ATOM 1222 C C . ALA A 1 171 ? 12.922 81.270 9.833 1.00 16.22 195 ALA A C 1
ATOM 1223 O O . ALA A 1 171 ? 12.396 80.607 10.736 1.00 13.97 195 ALA A O 1
ATOM 1225 N N . PRO A 1 172 ? 13.394 80.693 8.715 1.00 15.20 196 PRO A N 1
ATOM 1226 C CA . PRO A 1 172 ? 13.282 79.242 8.531 1.00 15.48 196 PRO A CA 1
ATOM 1227 C C . PRO A 1 172 ? 13.953 78.444 9.651 1.00 17.43 196 PRO A C 1
ATOM 1228 O O . PRO A 1 172 ? 13.377 77.481 10.174 1.00 18.06 196 PRO A O 1
ATOM 1232 N N . TYR A 1 173 ? 15.166 78.854 10.015 1.00 16.07 197 TYR A N 1
ATOM 1233 C CA . TYR A 1 173 ? 15.919 78.173 11.053 1.00 16.70 197 TYR A CA 1
ATOM 1234 C C . TYR A 1 173 ? 15.251 78.316 12.405 1.00 17.96 197 TYR A C 1
ATOM 1235 O O . TYR A 1 173 ? 15.236 77.369 13.197 1.00 18.45 197 TYR A O 1
ATOM 1244 N N . ARG A 1 174 ? 14.691 79.491 12.673 1.00 19.01 198 ARG A N 1
ATOM 1245 C CA . ARG A 1 174 ? 13.995 79.708 13.941 1.00 20.54 198 ARG A CA 1
ATOM 1246 C C . ARG A 1 174 ? 12.744 78.845 13.953 1.00 19.69 198 ARG A C 1
ATOM 1247 O O . ARG A 1 174 ? 12.453 78.172 14.932 1.00 19.03 198 ARG A O 1
ATOM 1255 N N . ASP A 1 175 ? 12.002 78.872 12.851 1.00 21.85 199 ASP A N 1
ATOM 1256 C CA . ASP A 1 175 ? 10.767 78.103 12.758 1.00 22.50 199 ASP A CA 1
ATOM 1257 C C . ASP A 1 175 ? 10.997 76.604 12.945 1.00 23.62 199 ASP A C 1
ATOM 1258 O O . ASP A 1 175 ? 10.209 75.926 13.606 1.00 22.58 199 ASP A O 1
ATOM 1263 N N . ALA A 1 176 ? 12.080 76.088 12.371 1.00 23.26 200 ALA A N 1
ATOM 1264 C CA . ALA A 1 176 ? 12.404 74.676 12.512 1.00 22.59 200 ALA A CA 1
ATOM 1265 C C . ALA A 1 176 ? 12.860 74.434 13.951 1.00 22.67 200 ALA A C 1
ATOM 1266 O O . ALA A 1 176 ? 12.680 73.347 14.500 1.00 22.98 200 ALA A O 1
ATOM 1268 N N . ALA A 1 177 ? 13.452 75.456 14.560 1.00 21.39 201 ALA A N 1
ATOM 1269 C CA . ALA A 1 177 ? 13.920 75.335 15.928 1.00 21.17 201 ALA A CA 1
ATOM 1270 C C . ALA A 1 177 ? 12.724 75.233 16.847 1.00 21.80 201 ALA A C 1
ATOM 1271 O O . ALA A 1 177 ? 12.699 74.381 17.733 1.00 22.87 201 ALA A O 1
ATOM 1273 N N . LEU A 1 178 ? 11.733 76.097 16.637 1.00 20.87 202 LEU A N 1
ATOM 1274 C CA . LEU A 1 178 ? 10.526 76.067 17.454 1.00 21.00 202 LEU A CA 1
ATOM 1275 C C . LEU A 1 178 ? 9.749 74.760 17.263 1.00 21.56 202 LEU A C 1
ATOM 1276 O O . LEU A 1 178 ? 9.160 74.235 18.211 1.00 21.87 202 LEU A O 1
ATOM 1281 N N . LYS A 1 179 ? 9.744 74.227 16.045 1.00 21.30 203 LYS A N 1
ATOM 1282 C CA . LYS A 1 179 ? 9.057 72.966 15.813 1.00 22.61 203 LYS A CA 1
ATOM 1283 C C . LYS A 1 179 ? 9.779 71.912 16.640 1.00 23.34 203 LYS A C 1
ATOM 1284 O O . LYS A 1 179 ? 9.152 71.089 17.301 1.00 24.96 203 LYS A O 1
ATOM 1290 N N . GLY A 1 180 ? 11.105 71.964 16.620 1.00 21.64 204 GLY A N 1
ATOM 1291 C CA . GLY A 1 180 ? 11.884 71.005 17.370 1.00 21.69 204 GLY A CA 1
ATOM 1292 C C . GLY A 1 180 ? 11.593 71.077 18.850 1.00 24.08 204 GLY A C 1
ATOM 1293 O O . GLY A 1 180 ? 11.526 70.048 19.528 1.00 26.03 204 GLY A O 1
ATOM 1294 N N . ILE A 1 181 ? 11.420 72.288 19.369 1.00 23.62 205 ILE A N 1
ATOM 1295 C CA . ILE A 1 181 ? 11.138 72.447 20.788 1.00 22.85 205 ILE A CA 1
ATOM 1296 C C . ILE A 1 181 ? 9.715 71.962 21.088 1.00 23.04 205 ILE A C 1
ATOM 1297 O O . ILE A 1 181 ? 9.461 71.398 22.156 1.00 20.99 205 ILE A O 1
ATOM 1302 N N . GLU A 1 182 ? 8.801 72.155 20.138 1.00 23.17 206 GLU A N 1
ATOM 1303 C CA . GLU A 1 182 ? 7.417 71.708 20.312 1.00 25.46 206 GLU A CA 1
ATOM 1304 C C . GLU A 1 182 ? 7.391 70.180 20.278 1.00 24.93 206 GLU A C 1
ATOM 1305 O O . GLU A 1 182 ? 6.582 69.541 20.946 1.00 24.48 206 GLU A O 1
ATOM 1311 N N . TYR A 1 183 ? 8.302 69.605 19.499 1.00 23.79 207 TYR A N 1
ATOM 1312 C CA . TYR A 1 183 ? 8.426 68.160 19.377 1.00 20.96 207 TYR A CA 1
ATOM 1313 C C . TYR A 1 183 ? 8.815 67.581 20.739 1.00 22.62 207 TYR A C 1
ATOM 1314 O O . TYR A 1 183 ? 8.145 66.690 21.253 1.00 26.97 207 TYR A O 1
ATOM 1323 N N . LEU A 1 184 ? 9.894 68.090 21.325 1.00 20.01 208 LEU A N 1
ATOM 1324 C CA . LEU A 1 184 ? 10.349 67.601 22.614 1.00 19.17 208 LEU A CA 1
ATOM 1325 C C . LEU A 1 184 ? 9.299 67.819 23.703 1.00 21.58 208 LEU A C 1
ATOM 1326 O O . LEU A 1 184 ? 9.238 67.068 24.678 1.00 23.46 208 LEU A O 1
ATOM 1331 N N . LEU A 1 185 ? 8.472 68.845 23.555 1.00 21.99 209 LEU A N 1
ATOM 1332 C CA . LEU A 1 185 ? 7.454 69.100 24.565 1.00 23.37 209 LEU A CA 1
ATOM 1333 C C . LEU A 1 185 ? 6.299 68.118 24.459 1.00 23.98 209 LEU A C 1
ATOM 1334 O O . LEU A 1 185 ? 5.748 67.693 25.467 1.00 23.15 209 LEU A O 1
ATOM 1339 N N . ALA A 1 186 ? 5.941 67.765 23.229 1.00 26.11 210 ALA A N 1
ATOM 1340 C CA . ALA A 1 186 ? 4.840 66.844 22.967 1.00 26.40 210 ALA A CA 1
ATOM 1341 C C . ALA A 1 186 ? 5.177 65.393 23.296 1.00 28.05 210 ALA A C 1
ATOM 1342 O O . ALA A 1 186 ? 4.319 64.648 23.764 1.00 30.77 210 ALA A O 1
ATOM 1344 N N . SER A 1 187 ? 6.421 64.990 23.066 1.00 26.68 211 SER A N 1
ATOM 1345 C CA . SER A 1 187 ? 6.815 63.616 23.337 1.00 27.04 211 SER A CA 1
ATOM 1346 C C . SER A 1 187 ? 7.063 63.295 24.813 1.00 27.44 211 SER A C 1
ATOM 1347 O O . SER A 1 187 ? 7.167 62.124 25.179 1.00 28.33 211 SER A O 1
ATOM 1350 N N . GLN A 1 188 ? 7.159 64.315 25.660 1.00 27.37 212 GLN A N 1
ATOM 1351 C CA . GLN A 1 188 ? 7.396 64.080 27.084 1.00 28.06 212 GLN A CA 1
ATOM 1352 C C . GLN A 1 188 ? 6.220 63.349 27.732 1.00 28.61 212 GLN A C 1
ATOM 1353 O O . GLN A 1 188 ? 5.064 63.702 27.517 1.00 28.68 212 GLN A O 1
ATOM 1359 N N . PHE A 1 189 ? 6.529 62.326 28.522 1.00 29.77 213 PHE A N 1
ATOM 1360 C CA . PHE A 1 189 ? 5.510 61.526 29.209 1.00 32.15 213 PHE A CA 1
ATOM 1361 C C . PHE A 1 189 ? 4.700 62.315 30.230 1.00 35.07 213 PHE A C 1
ATOM 1362 O O . PHE A 1 189 ? 5.123 63.369 30.698 1.00 37.17 213 PHE A O 1
ATOM 1370 N N . PRO A 1 190 ? 3.516 61.804 30.596 1.00 37.68 214 PRO A N 1
ATOM 1371 C CA . PRO A 1 190 ? 2.697 62.514 31.580 1.00 38.57 214 PRO A CA 1
ATOM 1372 C C . PRO A 1 190 ? 3.434 62.667 32.906 1.00 38.80 214 PRO A C 1
ATOM 1373 O O . PRO A 1 190 ? 3.139 63.568 33.682 1.00 40.87 214 PRO A O 1
ATOM 1377 N N . ASN A 1 191 ? 4.403 61.796 33.161 1.00 39.28 215 ASN A N 1
ATOM 1378 C CA . ASN A 1 191 ? 5.160 61.875 34.402 1.00 39.95 215 ASN A CA 1
ATOM 1379 C C . ASN A 1 191 ? 6.536 62.521 34.214 1.00 40.86 215 ASN A C 1
ATOM 1380 O O . ASN A 1 191 ? 7.446 62.329 35.033 1.00 39.94 215 ASN A O 1
ATOM 1385 N N . GLY A 1 192 ? 6.684 63.275 33.123 1.00 40.34 216 GLY A N 1
ATOM 1386 C CA . GLY A 1 192 ? 7.930 63.980 32.855 1.00 40.68 216 GLY A CA 1
ATOM 1387 C C . GLY A 1 192 ? 9.054 63.259 32.130 1.00 40.96 216 GLY A C 1
ATOM 1388 O O . GLY A 1 192 ? 9.995 63.903 31.666 1.00 41.77 216 GLY A O 1
ATOM 1389 N N . GLY A 1 193 ? 8.972 61.935 32.030 1.00 39.54 217 GLY A N 1
ATOM 1390 C CA . GLY A 1 193 ? 10.017 61.186 31.356 1.00 35.27 217 GLY A CA 1
ATOM 1391 C C . GLY A 1 193 ? 9.999 61.338 29.849 1.00 32.65 217 GLY A C 1
ATOM 1392 O O . GLY A 1 193 ? 9.155 62.039 29.294 1.00 31.50 217 GLY A O 1
ATOM 1393 N N . TRP A 1 194 ? 10.939 60.669 29.186 1.00 32.35 218 TRP A N 1
ATOM 1394 C CA . TRP A 1 194 ? 11.051 60.715 27.730 1.00 31.01 218 TRP A CA 1
ATOM 1395 C C . TRP A 1 194 ? 11.371 59.382 27.089 1.00 29.88 218 TRP A C 1
ATOM 1396 O O . TRP A 1 194 ? 12.195 58.618 27.595 1.00 29.08 218 TRP A O 1
ATOM 1407 N N . PRO A 1 195 ? 10.713 59.089 25.958 1.00 29.65 219 PRO A N 1
ATOM 1408 C CA . PRO A 1 195 ? 10.917 57.851 25.206 1.00 29.04 219 PRO A CA 1
ATOM 1409 C C . PRO A 1 195 ? 12.073 58.088 24.225 1.00 29.39 219 PRO A C 1
ATOM 1410 O O . PRO A 1 195 ? 12.324 59.226 23.811 1.00 30.28 219 PRO A O 1
ATOM 1414 N N . GLN A 1 196 ? 12.773 57.020 23.864 1.00 27.30 220 GLN A N 1
ATOM 1415 C CA . GLN A 1 196 ? 13.898 57.108 22.943 1.00 24.52 220 GLN A CA 1
ATOM 1416 C C . GLN A 1 196 ? 13.464 57.496 21.529 1.00 24.46 220 GLN A C 1
ATOM 1417 O O . GLN A 1 196 ? 14.221 58.130 20.786 1.00 22.83 220 GLN A O 1
ATOM 1423 N N . VAL A 1 197 ? 12.244 57.106 21.165 1.00 22.07 221 VAL A N 1
ATOM 1424 C CA . VAL A 1 197 ? 11.691 57.391 19.846 1.00 20.11 221 VAL A CA 1
ATOM 1425 C C . VAL A 1 197 ? 10.269 57.914 20.006 1.00 21.37 221 VAL A C 1
ATOM 1426 O O . VAL A 1 197 ? 9.538 57.463 20.889 1.00 23.98 221 VAL A O 1
ATOM 1430 N N . TRP A 1 198 ? 9.887 58.870 19.162 1.00 20.24 222 TRP A N 1
ATOM 1431 C CA . TRP A 1 198 ? 8.553 59.450 19.210 1.00 19.73 222 TRP A CA 1
ATOM 1432 C C . TRP A 1 198 ? 8.258 60.138 17.893 1.00 21.23 222 TRP A C 1
ATOM 1433 O O . TRP A 1 198 ? 9.102 60.860 17.373 1.00 20.90 222 TRP A O 1
ATOM 1444 N N . PRO A 1 199 ? 7.057 59.916 17.325 1.00 25.04 223 PRO A N 1
ATOM 1445 C CA . PRO A 1 199 ? 5.968 59.070 17.828 1.00 26.59 223 PRO A CA 1
ATOM 1446 C C . PRO A 1 199 ? 6.417 57.671 18.230 1.00 28.76 223 PRO A C 1
ATOM 1447 O O . PRO A 1 199 ? 7.353 57.112 17.657 1.00 27.80 223 PRO A O 1
ATOM 1451 N N . LEU A 1 200 ? 5.736 57.116 19.226 1.00 32.59 224 LEU A N 1
ATOM 1452 C CA . LEU A 1 200 ? 6.065 55.795 19.745 1.00 35.05 224 LEU A CA 1
ATOM 1453 C C . LEU A 1 200 ? 6.218 54.723 18.679 1.00 36.19 224 LEU A C 1
ATOM 1454 O O . LEU A 1 200 ? 5.350 54.537 17.824 1.00 34.81 224 LEU A O 1
ATOM 1459 N N . GLU A 1 201 ? 7.341 54.018 18.761 1.00 38.50 225 GLU A N 1
ATOM 1460 C CA . GLU A 1 201 ? 7.683 52.942 17.842 1.00 38.78 225 GLU A CA 1
ATOM 1461 C C . GLU A 1 201 ? 7.423 51.586 18.486 1.00 37.98 225 GLU A C 1
ATOM 1462 O O . GLU A 1 201 ? 7.363 50.575 17.801 1.00 38.42 225 GLU A O 1
ATOM 1468 N N . GLY A 1 202 ? 7.276 51.576 19.808 1.00 37.73 226 GLY A N 1
ATOM 1469 C CA . GLY A 1 202 ? 7.017 50.339 20.523 1.00 36.23 226 GLY A CA 1
ATOM 1470 C C . GLY A 1 202 ? 8.277 49.734 21.106 1.00 36.56 226 GLY A C 1
ATOM 1471 O O . GLY A 1 202 ? 9.371 50.276 20.935 1.00 36.17 226 GLY A O 1
ATOM 1472 N N . GLY A 1 203 ? 8.127 48.611 21.803 1.00 36.39 227 GLY A N 1
ATOM 1473 C CA . GLY A 1 203 ? 9.277 47.949 22.396 1.00 37.63 227 GLY A CA 1
ATOM 1474 C C . GLY A 1 203 ? 9.997 48.745 23.473 1.00 38.69 227 GLY A C 1
ATOM 1475 O O . GLY A 1 203 ? 9.413 49.623 24.118 1.00 37.97 227 GLY A O 1
ATOM 1476 N N . TYR A 1 204 ? 11.277 48.440 23.669 1.00 37.91 228 TYR A N 1
ATOM 1477 C CA . TYR A 1 204 ? 12.062 49.129 24.682 1.00 38.35 228 TYR A CA 1
ATOM 1478 C C . TYR A 1 204 ? 12.280 50.592 24.322 1.00 38.36 228 TYR A C 1
ATOM 1479 O O . TYR A 1 204 ? 12.813 51.362 25.118 1.00 38.57 228 TYR A O 1
ATOM 1488 N N . HIS A 1 205 ? 11.870 50.969 23.117 1.00 38.22 229 HIS A N 1
ATOM 1489 C CA . HIS A 1 205 ? 12.019 52.345 22.663 1.00 37.38 229 HIS A CA 1
ATOM 1490 C C . HIS A 1 205 ? 11.013 53.213 23.405 1.00 36.32 229 HIS A C 1
ATOM 1491 O O . HIS A 1 205 ? 11.157 54.435 23.466 1.00 36.03 229 HIS A O 1
ATOM 1498 N N . ASP A 1 206 ? 10.003 52.559 23.973 1.00 34.40 230 ASP A N 1
ATOM 1499 C CA . ASP A 1 206 ? 8.948 53.231 24.719 1.00 33.65 230 ASP A CA 1
ATOM 1500 C C . ASP A 1 206 ? 9.301 53.445 26.188 1.00 33.46 230 ASP A C 1
ATOM 1501 O O . ASP A 1 206 ? 8.493 53.968 26.956 1.00 33.86 230 ASP A O 1
ATOM 1506 N N . ALA A 1 207 ? 10.508 53.048 26.573 1.00 33.35 231 ALA A N 1
ATOM 1507 C CA . ALA A 1 207 ? 10.954 53.186 27.954 1.00 34.10 231 ALA A CA 1
ATOM 1508 C C . ALA A 1 207 ? 11.544 54.562 28.243 1.00 35.81 231 ALA A C 1
ATOM 1509 O O . ALA A 1 207 ? 12.043 55.237 27.340 1.00 38.30 231 ALA A O 1
ATOM 1511 N N . ILE A 1 208 ? 11.476 54.984 29.501 1.00 34.48 232 ILE A N 1
ATOM 1512 C CA . ILE A 1 208 ? 12.057 56.261 29.889 1.00 34.67 232 ILE A CA 1
ATOM 1513 C C . ILE A 1 208 ? 13.540 56.039 29.619 1.00 33.07 232 ILE A C 1
ATOM 1514 O O . ILE A 1 208 ? 14.214 55.339 30.371 1.00 33.92 232 ILE A O 1
ATOM 1519 N N . THR A 1 209 ? 14.039 56.642 28.545 1.00 29.88 233 THR A N 1
ATOM 1520 C CA . THR A 1 209 ? 15.419 56.442 28.124 1.00 27.59 233 THR A CA 1
ATOM 1521 C C . THR A 1 209 ? 16.526 57.347 28.652 1.00 27.06 233 THR A C 1
ATOM 1522 O O . THR A 1 209 ? 16.641 58.504 28.256 1.00 27.13 233 THR A O 1
ATOM 1526 N N . TYR A 1 210 ? 17.358 56.801 29.530 1.00 25.98 234 TYR A N 1
ATOM 1527 C CA . TYR A 1 210 ? 18.495 57.538 30.070 1.00 28.13 234 TYR A CA 1
ATOM 1528 C C . TYR A 1 210 ? 19.684 57.192 29.189 1.00 28.29 234 TYR A C 1
ATOM 1529 O O . TYR A 1 210 ? 20.627 57.969 29.036 1.00 28.51 234 TYR A O 1
ATOM 1538 N N . ASN A 1 211 ? 19.608 56.004 28.608 1.00 30.23 235 ASN A N 1
ATOM 1539 C CA . ASN A 1 211 ? 20.635 55.459 27.734 1.00 29.69 235 ASN A CA 1
ATOM 1540 C C . ASN A 1 211 ? 21.195 56.454 26.717 1.00 30.43 235 ASN A C 1
ATOM 1541 O O . ASN A 1 211 ? 20.451 57.088 25.961 1.00 30.84 235 ASN A O 1
ATOM 1546 N N . ASP A 1 212 ? 22.519 56.572 26.716 1.00 31.05 236 ASP A N 1
ATOM 1547 C CA . ASP A 1 212 ? 23.261 57.459 25.822 1.00 31.80 236 ASP A CA 1
ATOM 1548 C C . ASP A 1 212 ? 23.027 58.938 26.114 1.00 31.04 236 ASP A C 1
ATOM 1549 O O . ASP A 1 212 ? 23.219 59.781 25.243 1.00 30.24 236 ASP A O 1
ATOM 1554 N N . ASP A 1 213 ? 22.623 59.246 27.343 1.00 32.19 237 ASP A N 1
ATOM 1555 C CA . ASP A 1 213 ? 22.358 60.621 27.756 1.00 33.78 237 ASP A CA 1
ATOM 1556 C C . ASP A 1 213 ? 21.114 61.216 27.120 1.00 32.26 237 ASP A C 1
ATOM 1557 O O . ASP A 1 213 ? 20.874 62.414 27.232 1.00 32.27 237 ASP A O 1
ATOM 1562 N N . ALA A 1 214 ? 20.322 60.386 26.457 1.00 30.79 238 ALA A N 1
ATOM 1563 C CA . ALA A 1 214 ? 19.116 60.871 25.810 1.00 30.59 238 ALA A CA 1
ATOM 1564 C C . ALA A 1 214 ? 18.280 61.825 26.674 1.00 30.24 238 ALA A C 1
ATOM 1565 O O . ALA A 1 214 ? 18.103 62.986 26.311 1.00 30.60 238 ALA A O 1
ATOM 1567 N N . LEU A 1 215 ? 17.780 61.356 27.815 1.00 29.87 239 LEU A N 1
ATOM 1568 C CA . LEU A 1 215 ? 16.941 62.206 28.661 1.00 30.16 239 LEU A CA 1
ATOM 1569 C C . LEU A 1 215 ? 17.677 63.396 29.277 1.00 30.84 239 LEU A C 1
ATOM 1570 O O . LEU A 1 215 ? 17.108 64.484 29.399 1.00 31.06 239 LEU A O 1
ATOM 1575 N N . VAL A 1 216 ? 18.932 63.200 29.664 1.00 29.81 240 VAL A N 1
ATOM 1576 C CA . VAL A 1 216 ? 19.702 64.289 30.251 1.00 29.61 240 VAL A CA 1
ATOM 1577 C C . VAL A 1 216 ? 19.888 65.419 29.231 1.00 30.38 240 VAL A C 1
ATOM 1578 O O . VAL A 1 216 ? 19.726 66.598 29.559 1.00 29.86 240 VAL A O 1
ATOM 1582 N N . HIS A 1 217 ? 20.219 65.058 27.993 1.00 29.63 241 HIS A N 1
ATOM 1583 C CA . HIS A 1 217 ? 20.416 66.049 26.946 1.00 28.85 241 HIS A CA 1
ATOM 1584 C C . HIS A 1 217 ? 19.142 66.848 26.691 1.00 29.19 241 HIS A C 1
ATOM 1585 O O . HIS A 1 217 ? 19.199 68.056 26.462 1.00 30.65 241 HIS A O 1
ATOM 1592 N N . VAL A 1 218 ? 17.997 66.169 26.714 1.00 27.07 242 VAL A N 1
ATOM 1593 C CA . VAL A 1 218 ? 16.714 66.821 26.471 1.00 23.32 242 VAL A CA 1
ATOM 1594 C C . VAL A 1 218 ? 16.427 67.827 27.569 1.00 24.09 242 VAL A C 1
ATOM 1595 O O . VAL A 1 218 ? 16.030 68.960 27.298 1.00 24.90 242 VAL A O 1
ATOM 1599 N N . ALA A 1 219 ? 16.651 67.413 28.812 1.00 25.50 243 ALA A N 1
ATOM 1600 C CA . ALA A 1 219 ? 16.403 68.274 29.964 1.00 24.97 243 ALA A CA 1
ATOM 1601 C C . ALA A 1 219 ? 17.346 69.472 30.007 1.00 24.97 243 ALA A C 1
ATOM 1602 O O . ALA A 1 219 ? 16.958 70.552 30.450 1.00 26.03 243 ALA A O 1
ATOM 1604 N N . GLU A 1 220 ? 18.581 69.292 29.554 1.00 24.86 244 GLU A N 1
ATOM 1605 C CA . GLU A 1 220 ? 19.524 70.403 29.560 1.00 26.72 244 GLU A CA 1
ATOM 1606 C C . GLU A 1 220 ? 19.144 71.391 28.462 1.00 27.25 244 GLU A C 1
ATOM 1607 O O . GLU A 1 220 ? 19.311 72.603 28.620 1.00 28.67 244 GLU A O 1
ATOM 1613 N N . LEU A 1 221 ? 18.617 70.874 27.356 1.00 24.20 245 LEU A N 1
ATOM 1614 C CA . LEU A 1 221 ? 18.192 71.729 26.268 1.00 22.68 245 LEU A CA 1
ATOM 1615 C C . LEU A 1 221 ? 17.023 72.594 26.737 1.00 25.15 245 LEU A C 1
ATOM 1616 O O . LEU A 1 221 ? 17.066 73.818 26.625 1.00 27.00 245 LEU A O 1
ATOM 1621 N N . LEU A 1 222 ? 15.974 71.967 27.262 1.00 24.86 246 LEU A N 1
ATOM 1622 C CA . LEU A 1 222 ? 14.831 72.732 27.741 1.00 23.85 246 LEU A CA 1
ATOM 1623 C C . LEU A 1 222 ? 15.247 73.693 28.862 1.00 23.25 246 LEU A C 1
ATOM 1624 O O . LEU A 1 222 ? 14.718 74.799 28.992 1.00 22.25 246 LEU A O 1
ATOM 1629 N N . SER A 1 223 ? 16.189 73.268 29.686 1.00 22.30 247 SER A N 1
ATOM 1630 C CA . SER A 1 223 ? 16.638 74.132 30.755 1.00 22.91 247 SER A CA 1
ATOM 1631 C C . SER A 1 223 ? 17.164 75.417 30.116 1.00 23.79 247 SER A C 1
ATOM 1632 O O . SER A 1 223 ? 16.707 76.510 30.441 1.00 24.59 247 SER A O 1
ATOM 1635 N N . ASP A 1 224 ? 18.111 75.274 29.188 1.00 23.37 248 ASP A N 1
ATOM 1636 C CA . ASP A 1 224 ? 18.694 76.420 28.499 1.00 23.55 248 ASP A CA 1
ATOM 1637 C C . ASP A 1 224 ? 17.641 77.284 27.795 1.00 23.05 248 ASP A C 1
ATOM 1638 O O . ASP A 1 224 ? 17.731 78.510 27.816 1.00 23.40 248 ASP A O 1
ATOM 1643 N N . ILE A 1 225 ? 16.650 76.652 27.173 1.00 20.21 249 ILE A N 1
ATOM 1644 C CA . ILE A 1 225 ? 15.591 77.390 26.495 1.00 18.79 249 ILE A CA 1
ATOM 1645 C C . ILE A 1 225 ? 14.826 78.198 27.534 1.00 20.10 249 ILE A C 1
ATOM 1646 O O . ILE A 1 225 ? 14.545 79.384 27.346 1.00 20.73 249 ILE A O 1
ATOM 1651 N N . ALA A 1 226 ? 14.488 77.552 28.640 1.00 19.33 250 ALA A N 1
ATOM 1652 C CA . ALA A 1 226 ? 13.791 78.237 29.709 1.00 20.34 250 ALA A CA 1
ATOM 1653 C C . ALA A 1 226 ? 14.595 79.489 30.103 1.00 20.21 250 ALA A C 1
ATOM 1654 O O . ALA A 1 226 ? 14.024 80.544 30.372 1.00 21.43 250 ALA A O 1
ATOM 1656 N N . ALA A 1 227 ? 15.920 79.371 30.117 1.00 18.15 251 ALA A N 1
ATOM 1657 C CA . ALA A 1 227 ? 16.778 80.494 30.479 1.00 16.52 251 ALA A CA 1
ATOM 1658 C C . ALA A 1 227 ? 17.035 81.464 29.323 1.00 15.87 251 ALA A C 1
ATOM 1659 O O . ALA A 1 227 ? 17.526 82.560 29.537 1.00 16.55 251 ALA A O 1
ATOM 1661 N N . GLY A 1 228 ? 16.704 81.056 28.103 1.00 16.52 252 GLY A N 1
ATOM 1662 C CA . GLY A 1 228 ? 16.911 81.912 26.948 1.00 15.77 252 GLY A CA 1
ATOM 1663 C C . GLY A 1 228 ? 18.357 82.021 26.511 1.00 17.58 252 GLY A C 1
ATOM 1664 O O . GLY A 1 228 ? 18.738 82.972 25.833 1.00 19.74 252 GLY A O 1
ATOM 1665 N N . ARG A 1 229 ? 19.171 81.041 26.876 1.00 18.69 253 ARG A N 1
ATOM 1666 C CA . ARG A 1 229 ? 20.581 81.073 26.515 1.00 19.95 253 ARG A CA 1
ATOM 1667 C C . ARG A 1 229 ? 20.954 80.254 25.292 1.00 20.47 253 ARG A C 1
ATOM 1668 O O . ARG A 1 229 ? 20.107 79.590 24.691 1.00 21.66 253 ARG A O 1
ATOM 1676 N N . ASP A 1 230 ? 22.228 80.338 24.918 1.00 19.96 254 ASP A N 1
ATOM 1677 C CA . ASP A 1 230 ? 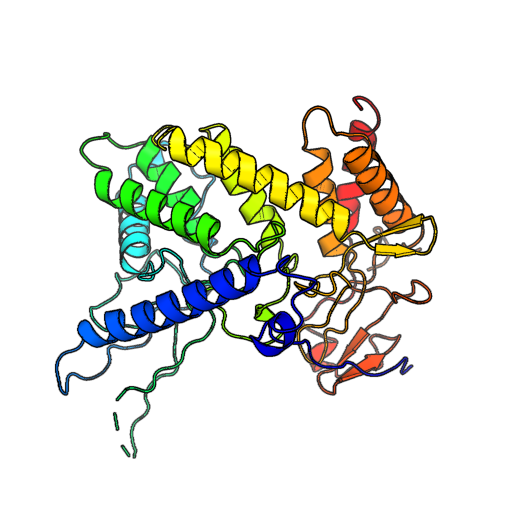22.771 79.615 23.772 1.00 19.82 254 ASP A CA 1
ATOM 1678 C C . ASP A 1 230 ? 22.038 79.917 22.483 1.00 19.57 254 ASP A C 1
ATOM 1679 O O . ASP A 1 230 ? 21.935 79.057 21.617 1.00 20.49 254 ASP A O 1
ATOM 1684 N N . GLY A 1 231 ? 21.518 81.130 22.357 1.00 19.12 255 GLY A N 1
ATOM 1685 C CA . GLY A 1 231 ? 20.815 81.488 21.140 1.00 17.90 255 GLY A CA 1
ATOM 1686 C C . GLY A 1 231 ? 19.315 81.264 21.124 1.00 16.61 255 GLY A C 1
ATOM 1687 O O . GLY A 1 231 ? 18.692 81.407 20.076 1.00 15.77 255 GLY A O 1
ATOM 1688 N N . PHE A 1 232 ? 18.717 80.922 22.261 1.00 15.87 256 PHE A N 1
ATOM 1689 C CA . PHE A 1 232 ? 17.273 80.705 22.287 1.00 15.66 256 PHE A CA 1
ATOM 1690 C C . PHE A 1 232 ? 16.500 81.938 22.749 1.00 16.98 256 PHE A C 1
ATOM 1691 O O . PHE A 1 232 ? 15.317 81.854 23.076 1.00 18.48 256 PHE A O 1
ATOM 1699 N N . GLY A 1 233 ? 17.169 83.085 22.759 1.00 17.50 257 GLY A N 1
ATOM 1700 C CA . GLY A 1 233 ? 16.525 84.317 23.166 1.00 18.32 257 GLY A CA 1
ATOM 1701 C C . GLY A 1 233 ? 15.311 84.658 22.319 1.00 19.50 257 GLY A C 1
ATOM 1702 O O . GLY A 1 233 ? 14.430 85.404 22.749 1.00 20.64 257 GLY A O 1
ATOM 1703 N N . PHE A 1 234 ? 15.251 84.114 21.111 1.00 19.33 258 PHE A N 1
ATOM 1704 C CA . PHE A 1 234 ? 14.123 84.384 20.217 1.00 19.94 258 PHE A CA 1
ATOM 1705 C C . PHE A 1 234 ? 12.885 83.562 20.591 1.00 18.81 258 PHE A C 1
ATOM 1706 O O . PHE A 1 234 ? 11.814 83.756 20.027 1.00 19.01 258 PHE A O 1
ATOM 1714 N N . VAL A 1 235 ? 13.026 82.646 21.541 1.00 19.03 259 VAL A N 1
ATOM 1715 C CA . VAL A 1 235 ? 11.899 81.806 21.924 1.00 19.84 259 VAL A CA 1
ATOM 1716 C C . VAL A 1 235 ? 10.837 82.512 22.757 1.00 22.55 259 VAL A C 1
ATOM 1717 O O . VAL A 1 235 ? 11.115 83.021 23.846 1.00 24.37 259 VAL A O 1
ATOM 1721 N N . PRO A 1 236 ? 9.590 82.518 22.263 1.00 23.55 260 PRO A N 1
ATOM 1722 C CA . PRO A 1 236 ? 8.450 83.153 22.928 1.00 23.66 260 PRO A CA 1
ATOM 1723 C C . PRO A 1 236 ? 8.403 82.785 24.400 1.00 25.09 260 PRO A C 1
ATOM 1724 O O . PRO A 1 236 ? 8.671 81.643 24.767 1.00 27.38 260 PRO A O 1
ATOM 1728 N N . PRO A 1 237 ? 8.059 83.746 25.265 1.00 25.51 261 PRO A N 1
ATOM 1729 C CA . PRO A 1 237 ? 7.985 83.485 26.703 1.00 24.56 261 PRO A CA 1
ATOM 1730 C C . PRO A 1 237 ? 7.019 82.361 27.062 1.00 23.80 261 PRO A C 1
ATOM 1731 O O . PRO A 1 237 ? 7.279 81.582 27.985 1.00 24.84 261 PRO A O 1
ATOM 1735 N N . ALA A 1 238 ? 5.909 82.266 26.338 1.00 22.09 262 ALA A N 1
ATOM 1736 C CA . ALA A 1 238 ? 4.933 81.212 26.622 1.00 23.04 262 ALA A CA 1
ATOM 1737 C C . ALA A 1 238 ? 5.592 79.839 26.511 1.00 22.63 262 ALA A C 1
ATOM 1738 O O . ALA A 1 238 ? 5.366 78.957 27.339 1.00 23.36 262 ALA A O 1
ATOM 1740 N N . ILE A 1 239 ? 6.429 79.676 25.494 1.00 21.96 263 ILE A N 1
ATOM 1741 C CA . ILE A 1 239 ? 7.123 78.418 25.272 1.00 21.41 263 ILE A CA 1
ATOM 1742 C C . ILE A 1 239 ? 8.292 78.211 26.239 1.00 22.65 263 ILE A C 1
ATOM 1743 O O . ILE A 1 239 ? 8.599 77.084 26.623 1.00 22.21 263 ILE A O 1
ATOM 1748 N N . ARG A 1 240 ? 8.951 79.290 26.642 1.00 23.60 264 ARG A N 1
ATOM 1749 C CA . ARG A 1 240 ? 10.064 79.142 27.571 1.00 24.07 264 ARG A CA 1
ATOM 1750 C C . ARG A 1 240 ? 9.527 78.739 28.936 1.00 24.62 264 ARG A C 1
ATOM 1751 O O . ARG A 1 240 ? 10.195 78.038 29.699 1.00 22.73 264 ARG A O 1
ATOM 1759 N N . THR A 1 241 ? 8.313 79.188 29.242 1.00 26.20 265 THR A N 1
ATOM 1760 C CA . THR A 1 241 ? 7.698 78.849 30.516 1.00 26.47 265 THR A CA 1
ATOM 1761 C C . THR A 1 241 ? 7.418 77.353 30.506 1.00 25.58 265 THR A C 1
ATOM 1762 O O . THR A 1 241 ? 7.663 76.664 31.492 1.00 25.47 265 THR A O 1
ATOM 1766 N N . ARG A 1 242 ? 6.925 76.851 29.377 1.00 25.44 266 ARG A N 1
ATOM 1767 C CA . ARG A 1 242 ? 6.641 75.424 29.239 1.00 24.89 266 ARG A CA 1
ATOM 1768 C C . ARG A 1 242 ? 7.924 74.587 29.365 1.00 23.42 266 ARG A C 1
ATOM 1769 O O . ARG A 1 242 ? 7.927 73.532 30.003 1.00 24.36 266 ARG A O 1
ATOM 1777 N N . ALA A 1 243 ? 9.016 75.059 28.772 1.00 22.47 267 ALA A N 1
ATOM 1778 C CA . ALA A 1 243 ? 10.283 74.339 28.849 1.00 22.02 267 ALA A CA 1
ATOM 1779 C C . ALA A 1 243 ? 10.756 74.251 30.293 1.00 23.33 267 ALA A C 1
ATOM 1780 O O . ALA A 1 243 ? 11.402 73.273 30.691 1.00 22.52 267 ALA A O 1
ATOM 1782 N N . LEU A 1 244 ? 10.439 75.278 31.078 1.00 23.24 268 LEU A N 1
ATOM 1783 C CA . LEU A 1 244 ? 10.832 75.292 32.484 1.00 24.89 268 LEU A CA 1
ATOM 1784 C C . LEU A 1 244 ? 10.040 74.234 33.244 1.00 25.58 268 LEU A C 1
ATOM 1785 O O . LEU A 1 244 ? 10.616 73.406 33.958 1.00 23.49 268 LEU A O 1
ATOM 1790 N N . GLU A 1 245 ? 8.717 74.270 33.086 1.00 26.12 269 GLU A N 1
ATOM 1791 C CA . GLU A 1 245 ? 7.842 73.312 33.743 1.00 29.27 269 GLU A CA 1
ATOM 1792 C C . GLU A 1 245 ? 8.266 71.904 33.337 1.00 30.18 269 GLU A C 1
ATOM 1793 O O . GLU A 1 245 ? 8.326 71.000 34.170 1.00 31.64 269 GLU A O 1
ATOM 1799 N N . ALA A 1 246 ? 8.584 71.736 32.056 1.00 29.12 270 ALA A N 1
ATOM 1800 C CA . ALA A 1 246 ? 9.033 70.455 31.527 1.00 29.42 270 ALA A CA 1
ATOM 1801 C C . ALA A 1 246 ? 10.331 69.996 32.203 1.00 27.97 270 ALA A C 1
ATOM 1802 O O . ALA A 1 246 ? 10.465 68.844 32.603 1.00 30.29 270 ALA A O 1
ATOM 1804 N N . THR A 1 247 ? 11.288 70.902 32.327 1.00 26.94 271 THR A N 1
ATOM 1805 C CA . THR A 1 247 ? 12.561 70.575 32.955 1.00 26.25 271 THR A CA 1
ATOM 1806 C C . THR A 1 247 ? 12.349 70.142 34.405 1.00 27.18 271 THR A C 1
ATOM 1807 O O . THR A 1 247 ? 13.021 69.235 34.907 1.00 24.90 271 THR A O 1
ATOM 1811 N N . ASN A 1 248 ? 11.411 70.797 35.079 1.00 28.34 272 ASN A N 1
ATOM 1812 C CA . ASN A 1 248 ? 11.122 70.461 36.467 1.00 28.60 272 ASN A CA 1
ATOM 1813 C C . ASN A 1 248 ? 10.517 69.063 36.518 1.00 27.76 272 ASN A C 1
ATOM 1814 O O . ASN A 1 248 ? 10.856 68.261 37.386 1.00 26.91 272 ASN A O 1
ATOM 1819 N N . ALA A 1 249 ? 9.631 68.770 35.571 1.00 27.36 273 ALA A N 1
ATOM 1820 C CA . ALA A 1 249 ? 8.992 67.464 35.515 1.00 27.10 273 ALA A CA 1
ATOM 1821 C C . ALA A 1 249 ? 10.054 66.403 35.242 1.00 27.67 273 ALA A C 1
ATOM 1822 O O . ALA A 1 249 ? 10.067 65.347 35.868 1.00 29.26 273 ALA A O 1
ATOM 1824 N N . ALA A 1 250 ? 10.958 66.691 34.317 1.00 28.43 274 ALA A N 1
ATOM 1825 C CA . ALA A 1 250 ? 12.011 65.745 33.998 1.00 30.07 274 ALA A CA 1
ATOM 1826 C C . ALA A 1 250 ? 12.884 65.456 35.228 1.00 32.02 274 ALA A C 1
ATOM 1827 O O . ALA A 1 250 ? 13.283 64.314 35.458 1.00 32.36 274 ALA A O 1
ATOM 1829 N N . ILE A 1 251 ? 13.183 66.493 36.010 1.00 34.50 275 ILE A N 1
ATOM 1830 C CA . ILE A 1 251 ? 13.998 66.336 37.211 1.00 34.48 275 ILE A CA 1
ATOM 1831 C C . ILE A 1 251 ? 13.240 65.453 38.183 1.00 36.31 275 ILE A C 1
ATOM 1832 O O . ILE A 1 251 ? 13.807 64.519 38.752 1.00 36.95 275 ILE A O 1
ATOM 1837 N N . HIS A 1 252 ? 11.956 65.755 38.376 1.00 37.08 276 HIS A N 1
ATOM 1838 C CA . HIS A 1 252 ? 11.129 64.967 39.281 1.00 37.97 276 HIS A CA 1
ATOM 1839 C C . HIS A 1 252 ? 11.257 63.504 38.871 1.00 37.62 276 HIS A C 1
ATOM 1840 O O . HIS A 1 252 ? 11.620 62.644 39.683 1.00 35.87 276 HIS A O 1
ATOM 1847 N N . CYS A 1 253 ? 10.973 63.236 37.597 1.00 36.88 277 CYS A N 1
ATOM 1848 C CA . CYS A 1 253 ? 11.062 61.887 37.052 1.00 35.42 277 CYS A CA 1
ATOM 1849 C C . CYS A 1 253 ? 12.347 61.194 37.493 1.00 33.72 277 CYS A C 1
ATOM 1850 O O . CYS A 1 253 ? 12.309 60.092 38.034 1.00 34.18 277 CYS A O 1
ATOM 1853 N N . ILE A 1 254 ? 13.483 61.841 37.257 1.00 31.70 278 ILE A N 1
ATOM 1854 C CA . ILE A 1 254 ? 14.768 61.284 37.649 1.00 31.91 278 ILE A CA 1
ATOM 1855 C C . ILE A 1 254 ? 14.751 60.891 39.128 1.00 33.62 278 ILE A C 1
ATOM 1856 O O . ILE A 1 254 ? 15.350 59.890 39.524 1.00 33.01 278 ILE A O 1
ATOM 1861 N N . VAL A 1 255 ? 14.057 61.696 39.930 1.00 35.71 279 VAL A N 1
ATOM 1862 C CA . VAL A 1 255 ? 13.931 61.482 41.372 1.00 37.47 279 VAL A CA 1
ATOM 1863 C C . VAL A 1 255 ? 13.026 60.296 41.714 1.00 38.95 279 VAL A C 1
ATOM 1864 O O . VAL A 1 255 ? 13.399 59.438 42.514 1.00 38.63 279 VAL A O 1
ATOM 1868 N N . GLU A 1 256 ? 11.843 60.257 41.104 1.00 40.46 280 GLU A N 1
ATOM 1869 C CA . GLU A 1 256 ? 10.871 59.191 41.335 1.00 43.01 280 GLU A CA 1
ATOM 1870 C C . GLU A 1 256 ? 11.260 57.867 40.674 1.00 44.53 280 GLU A C 1
ATOM 1871 O O . GLU A 1 256 ? 10.538 56.877 40.798 1.00 46.42 280 GLU A O 1
ATOM 1877 N N . THR A 1 257 ? 12.386 57.844 39.968 1.00 43.55 281 THR A N 1
ATOM 1878 C CA . THR A 1 257 ? 12.820 56.627 39.292 1.00 42.67 281 THR A CA 1
ATOM 1879 C C . THR A 1 257 ? 14.072 56.022 39.909 1.00 43.42 281 THR A C 1
ATOM 1880 O O . THR A 1 257 ? 14.397 54.865 39.648 1.00 42.99 281 THR A O 1
ATOM 1884 N N . GLN A 1 258 ? 14.783 56.802 40.715 1.00 43.81 282 GLN A N 1
ATOM 1885 C CA . GLN A 1 258 ? 15.997 56.299 41.336 1.00 44.87 282 GLN A CA 1
ATOM 1886 C C . GLN A 1 258 ? 15.707 55.007 42.079 1.00 47.25 282 GLN A C 1
ATOM 1887 O O . GLN A 1 258 ? 14.730 54.915 42.824 1.00 48.00 282 GLN A O 1
ATOM 1893 N N . VAL A 1 259 ? 16.555 54.005 41.867 1.00 49.04 283 VAL A N 1
ATOM 1894 C CA . VAL A 1 259 ? 16.383 52.722 42.528 1.00 52.05 283 VAL A CA 1
ATOM 1895 C C . VAL A 1 259 ? 16.691 52.819 44.018 1.00 55.24 283 VAL A C 1
ATOM 1896 O O . VAL A 1 259 ? 17.790 53.206 44.419 1.00 54.42 283 VAL A O 1
ATOM 1900 N N . VAL A 1 260 ? 15.704 52.464 44.831 1.00 59.70 284 VAL A N 1
ATOM 1901 C CA . VAL A 1 260 ? 15.850 52.489 46.281 1.00 64.61 284 VAL A CA 1
ATOM 1902 C C . VAL A 1 260 ? 15.946 51.062 46.836 1.00 67.22 284 VAL A C 1
ATOM 1903 O O . VAL A 1 260 ? 14.940 50.355 46.948 1.00 67.41 284 VAL A O 1
ATOM 1907 N N . GLN A 1 261 ? 17.168 50.646 47.169 1.00 70.48 285 GLN A N 1
ATOM 1908 C CA . GLN A 1 261 ? 17.420 49.306 47.698 1.00 73.03 285 GLN A CA 1
ATOM 1909 C C . GLN A 1 261 ? 16.966 49.182 49.146 1.00 73.68 285 GLN A C 1
ATOM 1910 O O . GLN A 1 261 ? 17.774 48.932 50.045 1.00 73.03 285 GLN A O 1
ATOM 1916 N N . ASP A 1 262 ? 15.668 49.366 49.361 1.00 75.00 286 ASP A N 1
ATOM 1917 C CA . ASP A 1 262 ? 15.082 49.268 50.688 1.00 75.54 286 ASP A CA 1
ATOM 1918 C C . ASP A 1 262 ? 15.842 50.154 51.677 1.00 75.84 286 ASP A C 1
ATOM 1919 O O . ASP A 1 262 ? 16.732 49.693 52.401 1.00 75.76 286 ASP A O 1
ATOM 1924 N N . GLY A 1 263 ? 15.483 51.434 51.691 1.00 74.96 287 GLY A N 1
ATOM 1925 C CA . GLY A 1 263 ? 16.131 52.381 52.578 1.00 73.83 287 GLY A CA 1
ATOM 1926 C C . GLY A 1 263 ? 17.187 53.213 51.873 1.00 72.86 287 GLY A C 1
ATOM 1927 O O . GLY A 1 263 ? 17.154 54.444 51.913 1.00 72.68 287 GLY A O 1
ATOM 1928 N N . LYS A 1 264 ? 18.127 52.538 51.224 1.00 72.24 288 LYS A N 1
ATOM 1929 C CA . LYS A 1 264 ? 19.201 53.222 50.515 1.00 72.85 288 LYS A CA 1
ATOM 1930 C C . LYS A 1 264 ? 18.844 53.559 49.063 1.00 72.37 288 LYS A C 1
ATOM 1931 O O . LYS A 1 264 ? 17.973 52.932 48.459 1.00 71.62 288 LYS A O 1
ATOM 1937 N N . ARG A 1 265 ? 19.527 54.564 48.522 1.00 71.92 289 ARG A N 1
ATOM 1938 C CA . ARG A 1 265 ? 19.327 55.002 47.145 1.00 71.00 289 ARG A CA 1
ATOM 1939 C C . ARG A 1 265 ? 20.434 54.370 46.314 1.00 68.98 289 ARG A C 1
ATOM 1940 O O . ARG A 1 265 ? 21.523 54.113 46.822 1.00 69.96 289 ARG A O 1
ATOM 1948 N N . LEU A 1 266 ? 20.169 54.125 45.037 1.00 65.75 290 LEU A N 1
ATOM 1949 C CA . LEU A 1 266 ? 21.183 53.526 44.181 1.00 62.53 290 LEU A CA 1
ATOM 1950 C C . LEU A 1 266 ? 21.239 54.185 42.800 1.00 60.07 290 LEU A C 1
ATOM 1951 O O . LEU A 1 266 ? 20.769 55.310 42.620 1.00 59.84 290 LEU A O 1
ATOM 1956 N N . GLY A 1 267 ? 21.819 53.471 41.836 1.00 56.57 291 GLY A N 1
ATOM 1957 C CA . GLY A 1 267 ? 21.937 53.978 40.479 1.00 52.04 291 GLY A CA 1
ATOM 1958 C C . GLY A 1 267 ? 20.612 54.112 39.753 1.00 49.00 291 GLY A C 1
ATOM 1959 O O . GLY A 1 267 ? 19.563 54.206 40.394 1.00 47.85 291 GLY A O 1
ATOM 1960 N N . TRP A 1 268 ? 20.654 54.112 38.419 1.00 45.91 292 TRP A N 1
ATOM 1961 C CA . TRP A 1 268 ? 19.436 54.256 37.623 1.00 43.51 292 TRP A CA 1
ATOM 1962 C C . TRP A 1 268 ? 19.182 53.225 36.528 1.00 43.43 292 TRP A C 1
ATOM 1963 O O . TRP A 1 268 ? 18.041 52.830 36.309 1.00 44.00 292 TRP A O 1
ATOM 1974 N N . GLY A 1 269 ? 20.218 52.786 35.828 1.00 41.94 293 GLY A N 1
ATOM 1975 C CA . GLY A 1 269 ? 19.974 51.835 34.754 1.00 41.76 293 GLY A CA 1
ATOM 1976 C C . GLY A 1 269 ? 19.506 52.531 33.477 1.00 40.77 293 GLY A C 1
ATOM 1977 O O . GLY A 1 269 ? 18.655 53.426 33.513 1.00 40.02 293 GLY A O 1
ATOM 1978 N N . GLN A 1 270 ? 20.062 52.104 32.346 1.00 39.38 294 GLN A N 1
ATOM 1979 C CA . GLN A 1 270 ? 19.757 52.669 31.033 1.00 38.14 294 GLN A CA 1
ATOM 1980 C C . GLN A 1 270 ? 18.298 52.993 30.694 1.00 36.49 294 GLN A C 1
ATOM 1981 O O . GLN A 1 270 ? 18.021 54.034 30.106 1.00 35.12 294 GLN A O 1
ATOM 1987 N N . GLN A 1 271 ? 17.364 52.112 31.028 1.00 34.98 295 GLN A N 1
ATOM 1988 C CA . GLN A 1 271 ? 15.966 52.396 30.726 1.00 34.51 295 GLN A CA 1
ATOM 1989 C C . GLN A 1 271 ? 15.041 51.970 31.854 1.00 34.25 295 GLN A C 1
ATOM 1990 O O . GLN A 1 271 ? 15.359 51.071 32.630 1.00 36.21 295 GLN A O 1
ATOM 1996 N N . HIS A 1 272 ? 13.892 52.630 31.938 1.00 33.09 296 HIS A N 1
ATOM 1997 C CA . HIS A 1 272 ? 12.883 52.321 32.937 1.00 31.02 296 HIS A CA 1
ATOM 1998 C C . HIS A 1 272 ? 11.548 52.272 32.232 1.00 32.06 296 HIS A C 1
ATOM 1999 O O . HIS A 1 272 ? 11.355 52.911 31.199 1.00 31.72 296 HIS A O 1
ATOM 2006 N N . ASP A 1 273 ? 10.629 51.504 32.795 1.00 34.09 297 ASP A N 1
ATOM 2007 C CA . ASP A 1 273 ? 9.294 51.379 32.236 1.00 35.99 297 ASP A CA 1
ATOM 2008 C C . ASP A 1 273 ? 8.565 52.699 32.483 1.00 35.60 297 ASP A C 1
ATOM 2009 O O . ASP A 1 273 ? 8.672 53.278 33.557 1.00 37.15 297 ASP A O 1
ATOM 2014 N N . ALA A 1 274 ? 7.822 53.178 31.499 1.00 36.23 298 ALA A N 1
ATOM 2015 C CA . ALA A 1 274 ? 7.109 54.434 31.668 1.00 37.56 298 ALA A CA 1
ATOM 2016 C C . ALA A 1 274 ? 6.030 54.314 32.724 1.00 38.41 298 ALA A C 1
ATOM 2017 O O . ALA A 1 274 ? 5.559 55.321 33.251 1.00 41.34 298 ALA A O 1
ATOM 2019 N N . LEU A 1 275 ? 5.633 53.088 33.042 1.00 39.09 299 LEU A N 1
ATOM 2020 C CA . LEU A 1 275 ? 4.575 52.886 34.034 1.00 39.93 299 LEU A CA 1
ATOM 2021 C C . LEU A 1 275 ? 5.087 52.251 35.327 1.00 39.98 299 LEU A C 1
ATOM 2022 O O . LEU A 1 275 ? 4.674 52.624 36.428 1.00 42.15 299 LEU A O 1
ATOM 2027 N N . THR A 1 276 ? 5.990 51.292 35.184 1.00 38.85 300 THR A N 1
ATOM 2028 C CA . THR A 1 276 ? 6.568 50.594 36.322 1.00 38.20 300 THR A CA 1
ATOM 2029 C C . THR A 1 276 ? 7.635 51.432 37.015 1.00 38.88 300 THR A C 1
ATOM 2030 O O . THR A 1 276 ? 7.795 51.367 38.229 1.00 38.73 300 THR A O 1
ATOM 2034 N N . LEU A 1 277 ? 8.360 52.215 36.225 1.00 39.30 301 LEU A N 1
ATOM 2035 C CA . LEU A 1 277 ? 9.431 53.065 36.729 1.00 39.85 301 LEU A CA 1
ATOM 2036 C C . LEU A 1 277 ? 10.641 52.258 37.159 1.00 41.50 301 LEU A C 1
ATOM 2037 O O . LEU A 1 277 ? 11.688 52.828 37.455 1.00 40.64 301 LEU A O 1
ATOM 2042 N N . ARG A 1 278 ? 10.507 50.935 37.203 1.00 44.12 302 ARG A N 1
ATOM 2043 C CA . ARG A 1 278 ? 11.643 50.102 37.592 1.00 45.90 302 ARG A CA 1
ATOM 2044 C C . ARG A 1 278 ? 12.522 49.889 36.374 1.00 44.28 302 ARG A C 1
ATOM 2045 O O . ARG A 1 278 ? 12.052 49.940 35.235 1.00 44.35 302 ARG A O 1
ATOM 2053 N N . PRO A 1 279 ? 13.820 49.667 36.593 1.00 43.36 303 PRO A N 1
ATOM 2054 C CA . PRO A 1 279 ? 14.689 49.452 35.438 1.00 44.12 303 PRO A CA 1
ATOM 2055 C C . PRO A 1 279 ? 14.147 48.311 34.581 1.00 45.67 303 PRO A C 1
ATOM 2056 O O . PRO A 1 279 ? 13.783 47.250 35.100 1.00 46.80 303 PRO A O 1
ATOM 2060 N N . THR A 1 280 ? 14.067 48.542 33.275 1.00 46.25 304 THR A N 1
ATOM 2061 C CA . THR A 1 280 ? 13.585 47.524 32.354 1.00 44.97 304 THR A CA 1
ATOM 2062 C C . THR A 1 280 ? 14.738 47.167 31.435 1.00 43.57 304 THR A C 1
ATOM 2063 O O . THR A 1 280 ? 15.834 47.705 31.574 1.00 43.16 304 THR A O 1
ATOM 2067 N N . SER A 1 281 ? 14.489 46.271 30.491 1.00 42.77 305 SER A N 1
ATOM 2068 C CA . SER A 1 281 ? 15.532 45.842 29.571 1.00 42.66 305 SER A CA 1
ATOM 2069 C C . SER A 1 281 ? 15.474 46.572 28.238 1.00 42.81 305 SER A C 1
ATOM 2070 O O . SER A 1 281 ? 14.542 47.329 27.972 1.00 41.48 305 SER A O 1
ATOM 2073 N N . ALA A 1 282 ? 16.486 46.325 27.408 1.00 42.65 306 ALA A N 1
ATOM 2074 C CA . ALA A 1 282 ? 16.593 46.917 26.081 1.00 43.16 306 ALA A CA 1
ATOM 2075 C C . ALA A 1 282 ? 16.761 45.795 25.048 1.00 43.99 306 ALA A C 1
ATOM 2076 O O . ALA A 1 282 ? 15.807 45.080 24.727 1.00 42.32 306 ALA A O 1
ATOM 2078 N N . ARG A 1 283 ? 17.976 45.644 24.527 1.00 44.04 307 ARG A N 1
ATOM 2079 C CA . ARG A 1 283 ? 18.246 44.596 23.555 1.00 46.52 307 ARG A CA 1
ATOM 2080 C C . ARG A 1 283 ? 18.470 43.250 24.246 1.00 48.12 307 ARG A C 1
ATOM 2081 O O . ARG A 1 283 ? 18.604 43.186 25.469 1.00 48.79 307 ARG A O 1
ATOM 2089 N N . ASN A 1 284 ? 18.502 42.176 23.462 1.00 49.01 308 ASN A N 1
ATOM 2090 C CA . ASN A 1 284 ? 18.688 40.837 24.013 1.00 49.40 308 ASN A CA 1
ATOM 2091 C C . ASN A 1 284 ? 19.844 40.737 25.001 1.00 48.76 308 ASN A C 1
ATOM 2092 O O . ASN A 1 284 ? 19.769 39.984 25.971 1.00 48.28 308 ASN A O 1
ATOM 2097 N N . PHE A 1 285 ? 20.910 41.494 24.755 1.00 48.61 309 PHE A N 1
ATOM 2098 C CA . PHE A 1 285 ? 22.078 41.458 25.626 1.00 48.42 309 PHE A CA 1
ATOM 2099 C C . PHE A 1 285 ? 22.119 42.585 26.650 1.00 48.37 309 PHE A C 1
ATOM 2100 O O . PHE A 1 285 ? 23.156 42.831 27.268 1.00 48.57 309 PHE A O 1
ATOM 2108 N N . GLU A 1 286 ? 20.984 43.256 26.838 1.00 48.32 310 GLU A N 1
ATOM 2109 C CA . GLU A 1 286 ? 20.885 44.361 27.791 1.00 47.94 310 GLU A CA 1
ATOM 2110 C C . GLU A 1 286 ? 19.697 44.145 28.728 1.00 47.81 310 GLU A C 1
ATOM 2111 O O . GLU A 1 286 ? 18.583 44.594 28.453 1.00 48.28 310 GLU A O 1
ATOM 2117 N N . PRO A 1 287 ? 19.928 43.458 29.857 1.00 47.46 311 PRO A N 1
ATOM 2118 C CA . PRO A 1 287 ? 18.904 43.154 30.860 1.00 47.91 311 PRO A CA 1
ATOM 2119 C C . PRO A 1 287 ? 18.635 44.309 31.806 1.00 49.08 311 PRO A C 1
ATOM 2120 O O . PRO A 1 287 ? 19.496 45.168 31.993 1.00 51.00 311 PRO A O 1
ATOM 2124 N N . ALA A 1 288 ? 17.446 44.321 32.405 1.00 48.58 312 ALA A N 1
ATOM 2125 C CA . ALA A 1 288 ? 17.077 45.367 33.354 1.00 48.97 312 ALA A CA 1
ATOM 2126 C C . ALA A 1 288 ? 18.127 45.359 34.453 1.00 49.61 312 ALA A C 1
ATOM 2127 O O . ALA A 1 288 ? 18.296 44.352 35.132 1.00 50.13 312 ALA A O 1
ATOM 2129 N N . ALA A 1 289 ? 18.831 46.474 34.629 1.00 49.97 313 ALA A N 1
ATOM 2130 C CA . ALA A 1 289 ? 19.879 46.535 35.640 1.00 50.53 313 ALA A CA 1
ATOM 2131 C C . ALA A 1 289 ? 20.478 47.929 35.838 1.00 51.39 313 ALA A C 1
ATOM 2132 O O . ALA A 1 289 ? 20.579 48.714 34.893 1.00 52.68 313 ALA A O 1
ATOM 2134 N N . LEU A 1 290 ? 20.878 48.226 37.072 1.00 51.14 314 LEU A N 1
ATOM 2135 C CA . LEU A 1 290 ? 21.489 49.507 37.397 1.00 50.59 314 LEU A CA 1
ATOM 2136 C C . LEU A 1 290 ? 22.656 49.742 36.447 1.00 51.38 314 LEU A C 1
ATOM 2137 O O . LEU A 1 290 ? 23.391 48.811 36.124 1.00 52.88 314 LEU A O 1
ATOM 2142 N N . SER A 1 291 ? 22.822 50.983 35.999 1.00 51.02 315 SER A N 1
ATOM 2143 C CA . SER A 1 291 ? 23.899 51.317 35.075 1.00 50.24 315 SER A CA 1
ATOM 2144 C C . SER A 1 291 ? 24.883 52.310 35.682 1.00 49.47 315 SER A C 1
ATOM 2145 O O . SER A 1 291 ? 24.498 53.390 36.117 1.00 50.62 315 SER A O 1
ATOM 2148 N N . SER A 1 292 ? 26.156 51.939 35.707 1.00 48.74 316 SER A N 1
ATOM 2149 C CA . SER A 1 292 ? 27.185 52.803 36.266 1.00 48.74 316 SER A CA 1
ATOM 2150 C C . SER A 1 292 ? 27.295 54.102 35.475 1.00 50.33 316 SER A C 1
ATOM 2151 O O . SER A 1 292 ? 27.137 55.200 36.025 1.00 49.95 316 SER A O 1
ATOM 2154 N N . THR A 1 293 ? 27.560 53.955 34.178 1.00 50.80 317 THR A N 1
ATOM 2155 C CA . THR A 1 293 ? 27.726 55.082 33.265 1.00 49.22 317 THR A CA 1
ATOM 2156 C C . THR A 1 293 ? 26.523 56.017 33.157 1.00 47.72 317 THR A C 1
ATOM 2157 O O . THR A 1 293 ? 26.686 57.235 33.191 1.00 46.77 317 THR A O 1
ATOM 2161 N N . GLU A 1 294 ? 25.320 55.465 33.030 1.00 46.42 318 GLU A N 1
ATOM 2162 C CA . GLU A 1 294 ? 24.139 56.313 32.920 1.00 47.54 318 GLU A CA 1
ATOM 2163 C C . GLU A 1 294 ? 23.782 56.981 34.245 1.00 47.99 318 GLU A C 1
ATOM 2164 O O . GLU A 1 294 ? 23.110 58.014 34.266 1.00 48.28 318 GLU A O 1
ATOM 2170 N N . SER A 1 295 ? 24.231 56.393 35.349 1.00 47.82 319 SER A N 1
ATOM 2171 C CA . SER A 1 295 ? 23.967 56.956 36.666 1.00 47.37 319 SER A CA 1
ATOM 2172 C C . SER A 1 295 ? 24.869 58.162 36.879 1.00 47.58 319 SER A C 1
ATOM 2173 O O . SER A 1 295 ? 24.425 59.202 37.363 1.00 48.15 319 SER A O 1
ATOM 2176 N N . ALA A 1 296 ? 26.137 58.016 36.506 1.00 47.30 320 ALA A N 1
ATOM 2177 C CA . ALA A 1 296 ? 27.111 59.093 36.640 1.00 46.23 320 ALA A CA 1
ATOM 2178 C C . ALA A 1 296 ? 26.645 60.327 35.869 1.00 46.57 320 ALA A C 1
ATOM 2179 O O . ALA A 1 296 ? 26.844 61.466 36.304 1.00 46.73 320 ALA A O 1
ATOM 2181 N N . ARG A 1 297 ? 26.023 60.096 34.720 1.00 45.99 321 ARG A N 1
ATOM 2182 C CA . ARG A 1 297 ? 25.529 61.188 33.900 1.00 46.31 321 ARG A CA 1
ATOM 2183 C C . ARG A 1 297 ? 24.349 61.872 34.581 1.00 45.23 321 ARG A C 1
ATOM 2184 O O . ARG A 1 297 ? 24.292 63.099 34.651 1.00 46.20 321 ARG A O 1
ATOM 2192 N N . ILE A 1 298 ? 23.412 61.081 35.092 1.00 42.26 322 ILE A N 1
ATOM 2193 C CA . ILE A 1 298 ? 22.247 61.644 35.758 1.00 41.26 322 ILE A CA 1
ATOM 2194 C C . ILE A 1 298 ? 22.660 62.430 36.994 1.00 41.15 322 ILE A C 1
ATOM 2195 O O . ILE A 1 298 ? 22.021 63.420 37.360 1.00 40.28 322 ILE A O 1
ATOM 2200 N N . LEU A 1 299 ? 23.733 61.980 37.633 1.00 40.33 323 LEU A N 1
ATOM 2201 C CA . LEU A 1 299 ? 24.243 62.628 38.832 1.00 39.73 323 LEU A CA 1
ATOM 2202 C C . LEU A 1 299 ? 24.873 63.973 38.496 1.00 39.21 323 LEU A C 1
ATOM 2203 O O . LEU A 1 299 ? 24.580 64.984 39.131 1.00 39.52 323 LEU A O 1
ATOM 2208 N N . LEU A 1 300 ? 25.746 63.979 37.493 1.00 39.25 324 LEU A N 1
ATOM 2209 C CA . LEU A 1 300 ? 26.403 65.205 37.065 1.00 36.56 324 LEU A CA 1
ATOM 2210 C C . LEU A 1 300 ? 25.342 66.232 36.725 1.00 36.22 324 LEU A C 1
ATOM 2211 O O . LEU A 1 300 ? 25.537 67.423 36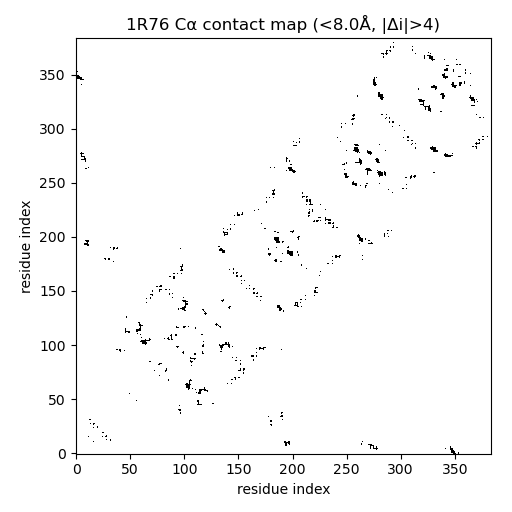.935 1.00 38.24 324 LEU A O 1
ATOM 2216 N N . PHE A 1 301 ? 24.215 65.757 36.205 1.00 35.91 325 PHE A N 1
ATOM 2217 C CA . PHE A 1 301 ? 23.113 66.633 35.827 1.00 35.82 325 PHE A CA 1
ATOM 2218 C C . PHE A 1 301 ? 22.417 67.249 37.029 1.00 37.06 325 PHE A C 1
ATOM 2219 O O . PHE A 1 301 ? 22.111 68.437 37.032 1.00 37.10 325 PHE A O 1
ATOM 2227 N N . LEU A 1 302 ? 22.150 66.433 38.042 1.00 40.03 326 LEU A N 1
ATOM 2228 C CA . LEU A 1 302 ? 21.483 66.913 39.246 1.00 41.73 326 LEU A CA 1
ATOM 2229 C C . LEU A 1 302 ? 22.380 67.872 40.026 1.00 43.16 326 LEU A C 1
ATOM 2230 O O . LEU A 1 302 ? 21.905 68.843 40.608 1.00 42.25 326 LEU A O 1
ATOM 2235 N N . MET A 1 303 ? 23.680 67.602 40.035 1.00 45.37 327 MET A N 1
ATOM 2236 C CA . MET A 1 303 ? 24.611 68.457 40.758 1.00 49.01 327 MET A CA 1
ATOM 2237 C C . MET A 1 303 ? 24.720 69.845 40.125 1.00 50.59 327 MET A C 1
ATOM 2238 O O . MET A 1 303 ? 25.296 70.768 40.703 1.00 50.37 327 MET A O 1
ATOM 2243 N N . GLU A 1 304 ? 24.138 69.976 38.939 1.00 52.75 328 GLU A N 1
ATOM 2244 C CA . GLU A 1 304 ? 24.140 71.217 38.176 1.00 53.23 328 GLU A CA 1
ATOM 2245 C C . GLU A 1 304 ? 23.016 72.136 38.660 1.00 52.63 328 GLU A C 1
ATOM 2246 O O . GLU A 1 304 ? 23.054 73.345 38.444 1.00 53.73 328 GLU A O 1
ATOM 2252 N N . ILE A 1 305 ? 22.015 71.548 39.309 1.00 51.82 329 ILE A N 1
ATOM 2253 C CA . ILE A 1 305 ? 20.852 72.282 39.805 1.00 50.95 329 ILE A CA 1
ATOM 2254 C C . ILE A 1 305 ? 21.160 73.326 40.872 1.00 52.38 329 ILE A C 1
ATOM 2255 O O . ILE A 1 305 ? 21.860 73.049 41.845 1.00 53.90 329 ILE A O 1
ATOM 2260 N N . GLU A 1 306 ? 20.611 74.524 40.681 1.00 53.67 330 GLU A N 1
ATOM 2261 C CA . GLU A 1 306 ? 20.804 75.642 41.606 1.00 54.23 330 GLU A CA 1
ATOM 2262 C C . GLU A 1 306 ? 19.835 75.533 42.772 1.00 52.78 330 GLU A C 1
ATOM 2263 O O . GLU A 1 306 ? 18.623 75.512 42.570 1.00 52.41 330 GLU A O 1
ATOM 2269 N N . ALA A 1 307 ? 20.369 75.485 43.989 1.00 51.54 331 ALA A N 1
ATOM 2270 C CA . ALA A 1 307 ? 19.532 75.375 45.179 1.00 51.49 331 ALA A CA 1
ATOM 2271 C C . ALA A 1 307 ? 18.665 74.122 45.069 1.00 51.43 331 ALA A C 1
ATOM 2272 O O . ALA A 1 307 ? 17.449 74.202 44.875 1.00 50.97 331 ALA A O 1
ATOM 2274 N N . PRO A 1 308 ? 19.291 72.941 45.188 1.00 51.07 332 PRO A N 1
ATOM 2275 C CA . PRO A 1 308 ? 18.593 71.656 45.102 1.00 51.13 332 PRO A CA 1
ATOM 2276 C C . PRO A 1 308 ? 17.629 71.473 46.260 1.00 51.38 332 PRO A C 1
ATOM 2277 O O . PRO A 1 308 ? 17.892 71.939 47.368 1.00 52.49 332 PRO A O 1
ATOM 2281 N N . SER A 1 309 ? 16.508 70.807 46.008 1.00 51.14 333 SER A N 1
ATOM 2282 C CA . SER A 1 309 ? 15.550 70.538 47.075 1.00 49.67 333 SER A CA 1
ATOM 2283 C C . SER A 1 309 ? 16.154 69.357 47.826 1.00 47.95 333 SER A C 1
ATOM 2284 O O . SER A 1 309 ? 17.039 68.683 47.300 1.00 47.45 333 SER A O 1
ATOM 2287 N N . ASP A 1 310 ? 15.708 69.099 49.048 1.00 47.21 334 ASP A N 1
ATOM 2288 C CA . ASP A 1 310 ? 16.272 67.968 49.772 1.00 47.43 334 ASP A CA 1
ATOM 2289 C C . ASP A 1 310 ? 16.074 66.683 48.977 1.00 45.56 334 ASP A C 1
ATOM 2290 O O . ASP A 1 310 ? 16.932 65.806 48.978 1.00 44.87 334 ASP A O 1
ATOM 2295 N N . ALA A 1 311 ? 14.945 66.576 48.285 1.00 44.69 335 ALA A N 1
ATOM 2296 C CA . ALA A 1 311 ? 14.678 65.395 47.477 1.00 44.21 335 ALA A CA 1
ATOM 2297 C C . ALA A 1 311 ? 15.830 65.176 46.488 1.00 44.74 335 ALA A C 1
ATOM 2298 O O . ALA A 1 311 ? 16.316 64.054 46.328 1.00 45.54 335 ALA A O 1
ATOM 2300 N N . VAL A 1 312 ? 16.267 66.252 45.836 1.00 43.92 336 VAL A N 1
ATOM 2301 C CA . VAL A 1 312 ? 17.369 66.181 44.876 1.00 43.41 336 VAL A CA 1
ATOM 2302 C C . VAL A 1 312 ? 18.694 65.974 45.612 1.00 44.60 336 VAL A C 1
ATOM 2303 O O . VAL A 1 312 ? 19.630 65.368 45.085 1.00 43.32 336 VAL A O 1
ATOM 2307 N N . LYS A 1 313 ? 18.763 66.486 46.836 1.00 46.67 337 LYS A N 1
ATOM 2308 C CA . LYS A 1 313 ? 19.964 66.348 47.645 1.00 49.59 337 LYS A CA 1
ATOM 2309 C C . LYS A 1 313 ? 20.195 64.893 48.050 1.00 50.23 337 LYS A C 1
ATOM 2310 O O . LYS A 1 313 ? 21.334 64.419 48.080 1.00 50.72 337 LYS A O 1
ATOM 2316 N N . GLN A 1 314 ? 19.114 64.187 48.363 1.00 50.59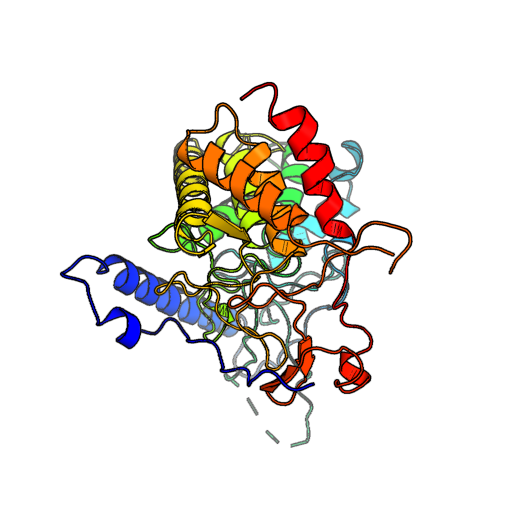 338 GLN A N 1
ATOM 2317 C CA . GLN A 1 314 ? 19.221 62.787 48.748 1.00 52.58 338 GLN A CA 1
ATOM 2318 C C . GLN A 1 314 ? 19.638 61.976 47.530 1.00 52.71 338 GLN A C 1
ATOM 2319 O O . GLN A 1 314 ? 20.550 61.152 47.599 1.00 54.49 338 GLN A O 1
ATOM 2325 N N . ALA A 1 315 ? 18.964 62.218 46.412 1.00 50.98 339 ALA A N 1
ATOM 2326 C CA . ALA A 1 315 ? 19.265 61.515 45.178 1.00 49.46 339 ALA A CA 1
ATOM 2327 C C . ALA A 1 315 ? 20.756 61.571 44.849 1.00 49.03 339 ALA A C 1
ATOM 2328 O O . ALA A 1 315 ? 21.376 60.547 44.563 1.00 48.02 339 ALA A O 1
ATOM 2330 N N . ILE A 1 316 ? 21.335 62.766 44.896 1.00 49.20 340 ILE A N 1
ATOM 2331 C CA . ILE A 1 316 ? 22.750 62.925 44.582 1.00 50.31 340 ILE A CA 1
ATOM 2332 C C . ILE A 1 316 ? 23.639 62.149 45.547 1.00 51.91 340 ILE A C 1
ATOM 2333 O O . ILE A 1 316 ? 24.469 61.336 45.131 1.00 50.50 340 ILE A O 1
ATOM 2338 N N . ARG A 1 317 ? 23.458 62.407 46.838 1.00 53.60 341 ARG A N 1
ATOM 2339 C CA . ARG A 1 317 ? 24.239 61.740 47.872 1.00 54.21 341 ARG A CA 1
ATOM 2340 C C . ARG A 1 317 ? 24.136 60.224 47.737 1.00 53.64 341 ARG A C 1
ATOM 2341 O O . ARG A 1 317 ? 25.138 59.517 47.811 1.00 52.46 341 ARG A O 1
ATOM 2349 N N . GLY A 1 318 ? 22.922 59.730 47.527 1.00 54.23 342 GLY A N 1
ATOM 2350 C CA . GLY A 1 318 ? 22.729 58.300 47.369 1.00 55.73 342 GLY A CA 1
ATOM 2351 C C . GLY A 1 318 ? 23.517 57.739 46.195 1.00 56.26 342 GLY A C 1
ATOM 2352 O O . GLY A 1 318 ? 24.464 56.973 46.380 1.00 56.27 342 GLY A O 1
ATOM 2353 N N . GLY A 1 319 ? 23.127 58.127 44.985 1.00 56.33 343 GLY A N 1
ATOM 2354 C CA . GLY A 1 319 ? 23.804 57.648 43.795 1.00 56.36 343 GLY A CA 1
ATOM 2355 C C . GLY A 1 319 ? 25.316 57.727 43.868 1.00 57.40 343 GLY A C 1
ATOM 2356 O O . GLY A 1 319 ? 26.008 56.790 43.474 1.00 57.51 343 GLY A O 1
ATOM 2357 N N . VAL A 1 320 ? 25.841 58.840 44.369 1.00 58.21 344 VAL A N 1
ATOM 2358 C CA . VAL A 1 320 ? 27.287 58.998 44.470 1.00 59.45 344 VAL A CA 1
ATOM 2359 C C . VAL A 1 320 ? 27.877 57.922 45.372 1.00 61.14 344 VAL A C 1
ATOM 2360 O O . VAL A 1 320 ? 28.967 57.407 45.115 1.00 61.43 344 VAL A O 1
ATOM 2364 N N . ALA A 1 321 ? 27.143 57.583 46.427 1.00 62.86 345 ALA A N 1
ATOM 2365 C CA . ALA A 1 321 ? 27.586 56.572 47.383 1.00 64.08 345 ALA A CA 1
ATOM 2366 C C . ALA A 1 321 ? 27.659 55.182 46.769 1.00 64.60 345 ALA A C 1
ATOM 2367 O O . ALA A 1 321 ? 28.707 54.538 46.813 1.00 63.57 345 ALA A O 1
ATOM 2369 N N . TRP A 1 322 ? 26.549 54.714 46.204 1.00 66.11 346 TRP A N 1
ATOM 2370 C CA . TRP A 1 322 ? 26.541 53.389 45.603 1.00 68.43 346 TRP A CA 1
ATOM 2371 C C . TRP A 1 322 ? 27.627 53.327 44.539 1.00 68.34 346 TRP A C 1
ATOM 2372 O O . TRP A 1 322 ? 28.229 52.277 44.310 1.00 68.20 346 TRP A O 1
ATOM 2383 N N . LEU A 1 323 ? 27.885 54.462 43.898 1.00 68.02 347 LEU A N 1
ATOM 2384 C CA . LEU A 1 323 ? 28.920 54.521 42.882 1.00 68.52 347 LEU A CA 1
ATOM 2385 C C . LEU A 1 323 ? 30.260 54.196 43.528 1.00 70.10 347 LEU A C 1
ATOM 2386 O O . LEU A 1 323 ? 31.217 53.832 42.848 1.00 70.37 347 LEU A O 1
ATOM 2391 N N . ASN A 1 324 ? 30.319 54.327 44.851 1.00 72.00 348 ASN A N 1
ATOM 2392 C CA . ASN A 1 324 ? 31.540 54.033 45.593 1.00 72.52 348 ASN A CA 1
ATOM 2393 C C . ASN A 1 324 ? 31.482 52.688 46.304 1.00 72.51 348 ASN A C 1
ATOM 2394 O O . ASN A 1 324 ? 32.515 52.058 46.512 1.00 72.04 348 ASN A O 1
ATOM 2399 N N . THR A 1 325 ? 30.283 52.249 46.680 1.00 73.25 349 THR A N 1
ATOM 2400 C CA . THR A 1 325 ? 30.146 50.957 47.343 1.00 75.68 349 THR A CA 1
ATOM 2401 C C . THR A 1 325 ? 30.500 49.897 46.311 1.00 77.05 349 THR A C 1
ATOM 2402 O O . THR A 1 325 ? 30.929 48.796 46.653 1.00 77.64 349 THR A O 1
ATOM 2406 N N . SER A 1 326 ? 30.316 50.248 45.041 1.00 78.53 350 SER A N 1
ATOM 2407 C CA . SER A 1 326 ? 30.607 49.344 43.937 1.00 80.04 350 SER A CA 1
ATOM 2408 C C . SER A 1 326 ? 31.666 49.937 43.016 1.00 81.29 350 SER A C 1
ATOM 2409 O O . SER A 1 326 ? 31.366 50.789 42.183 1.00 81.80 350 SER A O 1
ATOM 2412 N N . VAL A 1 327 ? 32.903 49.481 43.176 1.00 82.86 351 VAL A N 1
ATOM 2413 C CA . VAL A 1 327 ? 34.021 49.956 42.368 1.00 84.33 351 VAL A CA 1
ATOM 2414 C C . VAL A 1 327 ? 34.863 48.749 41.952 1.00 86.02 351 VAL A C 1
ATOM 2415 O O . VAL A 1 327 ? 34.351 47.634 41.860 1.00 86.78 351 VAL A O 1
ATOM 2419 N N . ILE A 1 328 ? 36.149 48.975 41.704 1.00 87.34 352 ILE A N 1
ATOM 2420 C CA . ILE A 1 328 ? 37.062 47.911 41.300 1.00 89.40 352 ILE A CA 1
ATOM 2421 C C . ILE A 1 328 ? 38.467 48.198 41.824 1.00 91.29 352 ILE A C 1
ATOM 2422 O O . ILE A 1 328 ? 38.948 49.328 41.737 1.00 91.66 352 ILE A O 1
ATOM 2427 N N . ARG A 1 329 ? 39.121 47.176 42.368 1.00 93.00 353 ARG A N 1
ATOM 2428 C CA . ARG A 1 329 ? 40.474 47.333 42.894 1.00 94.65 353 ARG A CA 1
ATOM 2429 C C . ARG A 1 329 ? 41.416 47.804 41.786 1.00 94.56 353 ARG A C 1
ATOM 2430 O O . ARG A 1 329 ? 41.617 49.004 41.597 1.00 94.42 353 ARG A O 1
ATOM 2438 N N . ASP A 1 330 ? 41.992 46.851 41.061 1.00 94.76 354 ASP A N 1
ATOM 2439 C CA . ASP A 1 330 ? 42.908 47.156 39.968 1.00 95.24 354 ASP A CA 1
ATOM 2440 C C . ASP A 1 330 ? 42.644 46.237 38.784 1.00 95.20 354 ASP A C 1
ATOM 2441 O O . ASP A 1 330 ? 43.543 45.966 37.988 1.00 95.60 354 ASP A O 1
ATOM 2446 N N . GLN A 1 346 ? 41.499 49.219 32.303 1.00 83.89 370 GLN A N 1
ATOM 2447 C CA . GLN A 1 346 ? 40.718 48.202 32.997 1.00 83.96 370 GLN A CA 1
ATOM 2448 C C . GLN A 1 346 ? 41.472 47.669 34.215 1.00 84.19 370 GLN A C 1
ATOM 2449 O O . GLN A 1 346 ? 41.780 46.479 34.299 1.00 83.52 370 GLN A O 1
ATOM 2455 N N . GLY A 1 347 ? 41.764 48.561 35.159 1.00 84.27 371 GLY A N 1
ATOM 2456 C CA . GLY A 1 347 ? 42.478 48.159 36.356 1.00 84.42 371 GLY A CA 1
ATOM 2457 C C . GLY A 1 347 ? 43.170 49.293 37.096 1.00 84.13 371 GLY A C 1
ATOM 2458 O O . GLY A 1 347 ? 42.742 49.680 38.184 1.00 84.17 371 GLY A O 1
ATOM 2459 N N . ALA A 1 348 ? 44.244 49.822 36.511 1.00 83.50 372 ALA A N 1
ATOM 2460 C CA . ALA A 1 348 ? 45.004 50.913 37.120 1.00 82.00 372 ALA A CA 1
ATOM 2461 C C . ALA A 1 348 ? 44.094 52.055 37.569 1.00 81.00 372 ALA A C 1
ATOM 2462 O O . ALA A 1 348 ? 44.158 52.494 38.720 1.00 81.43 372 ALA A O 1
ATOM 2464 N N . LYS A 1 349 ? 43.252 52.531 36.656 1.00 78.60 373 LYS A N 1
ATOM 2465 C CA . LYS A 1 349 ? 42.321 53.614 36.954 1.00 76.59 373 LYS A CA 1
ATOM 2466 C C . LYS A 1 349 ? 41.008 53.014 37.446 1.00 74.91 373 LYS A C 1
ATOM 2467 O O . LYS A 1 349 ? 40.625 51.928 37.018 1.00 74.61 373 LYS A O 1
ATOM 2473 N N . PRO A 1 350 ? 40.300 53.716 38.350 1.00 74.00 374 PRO A N 1
ATOM 2474 C CA . PRO A 1 350 ? 39.022 53.242 38.905 1.00 73.63 374 PRO A CA 1
ATOM 2475 C C . PRO A 1 350 ? 38.107 52.609 37.856 1.00 72.98 374 PRO A C 1
ATOM 2476 O O . PRO A 1 350 ? 38.020 53.095 36.728 1.00 74.15 374 PRO A O 1
ATOM 2480 N N . LEU A 1 351 ? 37.427 51.526 38.227 1.00 70.84 375 LEU A N 1
ATOM 2481 C CA . LEU A 1 351 ? 36.535 50.848 37.295 1.00 69.23 375 LEU A CA 1
ATOM 2482 C C . LEU A 1 351 ? 35.117 50.627 37.788 1.00 67.75 375 LEU A C 1
ATOM 2483 O O . LEU A 1 351 ? 34.833 50.714 38.981 1.00 67.44 375 LEU A O 1
ATOM 2488 N N . TRP A 1 352 ? 34.238 50.325 36.837 1.00 66.28 376 TRP A N 1
ATOM 2489 C CA . TRP A 1 352 ? 32.827 50.077 37.094 1.00 64.58 376 TRP A CA 1
ATOM 2490 C C . TRP A 1 352 ? 32.253 49.174 36.012 1.00 64.95 376 TRP A C 1
ATOM 2491 O O . TRP A 1 352 ? 32.548 49.338 34.829 1.00 64.81 376 TRP A O 1
ATOM 2502 N N . SER A 1 353 ? 31.438 48.213 36.420 1.00 65.54 377 SER A N 1
ATOM 2503 C CA . SER A 1 353 ? 30.805 47.317 35.467 1.00 66.10 377 SER A CA 1
ATOM 2504 C C . SER A 1 353 ? 29.696 48.128 34.811 1.00 66.57 377 SER A C 1
ATOM 2505 O O . SER A 1 353 ? 28.932 48.798 35.505 1.00 67.16 377 SER A O 1
ATOM 2508 N N . ARG A 1 354 ? 29.615 48.090 33.484 1.00 65.94 378 ARG A N 1
ATOM 2509 C CA . ARG A 1 354 ? 28.573 48.828 32.783 1.00 64.92 378 ARG A CA 1
ATOM 2510 C C . ARG A 1 354 ? 27.263 48.591 33.522 1.00 64.05 378 ARG A C 1
ATOM 2511 O O . ARG A 1 354 ? 26.525 49.533 33.805 1.00 63.58 378 ARG A O 1
ATOM 2519 N N . PHE A 1 355 ? 26.994 47.330 33.853 1.00 63.24 379 PHE A N 1
ATOM 2520 C CA . PHE A 1 355 ? 25.772 46.972 34.565 1.00 63.13 379 PHE A CA 1
ATOM 2521 C C . PHE A 1 355 ? 26.014 46.232 35.879 1.00 62.62 379 PHE A C 1
ATOM 2522 O O . PHE A 1 355 ? 26.956 45.447 36.003 1.00 61.03 379 PHE A O 1
ATOM 2530 N N . TYR A 1 356 ? 25.145 46.493 36.853 1.00 62.68 380 TYR A N 1
ATOM 2531 C CA . TYR A 1 356 ? 25.222 45.862 38.165 1.00 63.47 380 TYR A CA 1
ATOM 2532 C C . TYR A 1 356 ? 23.903 45.204 38.528 1.00 65.01 380 TYR A C 1
ATOM 2533 O O . TYR A 1 356 ? 22.832 45.757 38.278 1.00 64.85 380 TYR A O 1
ATOM 2542 N N . SER A 1 357 ? 23.994 44.018 39.120 1.00 66.72 381 SER A N 1
ATOM 2543 C CA . SER A 1 357 ? 22.820 43.264 39.536 1.00 68.67 381 SER A CA 1
ATOM 2544 C C . SER A 1 357 ? 21.958 44.056 40.510 1.00 69.68 381 SER A C 1
ATOM 2545 O O . SER A 1 357 ? 22.452 44.558 41.520 1.00 69.96 381 SER A O 1
ATOM 2548 N N . LEU A 1 358 ? 20.672 44.173 40.203 1.00 70.57 382 LEU A N 1
ATOM 2549 C CA . LEU A 1 358 ? 19.759 44.887 41.082 1.00 72.42 382 LEU A CA 1
ATOM 2550 C C . LEU A 1 358 ? 19.783 44.158 42.420 1.00 74.69 382 LEU A C 1
ATOM 2551 O O . LEU A 1 358 ? 19.774 44.777 43.485 1.00 74.91 382 LEU A O 1
ATOM 2556 N N . ASP A 1 359 ? 19.815 42.829 42.338 1.00 77.23 383 ASP A N 1
ATOM 2557 C CA . ASP A 1 359 ? 19.845 41.949 43.504 1.00 78.79 383 ASP A CA 1
ATOM 2558 C C . ASP A 1 359 ? 21.302 41.613 43.812 1.00 78.59 383 ASP A C 1
ATOM 2559 O O . ASP A 1 359 ? 21.852 40.645 43.281 1.00 78.53 383 ASP A O 1
ATOM 2564 N N . GLY A 1 360 ? 21.500 42.176 44.723 1.00 78.14 384 GLY A N 1
ATOM 2565 C CA . GLY A 1 360 ? 22.875 41.888 45.084 1.00 77.39 384 GLY A CA 1
ATOM 2566 C C . GLY A 1 360 ? 23.791 42.565 44.083 1.00 77.01 384 GLY A C 1
ATOM 2567 O O . GLY A 1 360 ? 24.332 41.920 43.185 1.00 77.18 384 GLY A O 1
ATOM 2568 N N . ASN A 1 361 ? 23.952 43.875 44.238 1.00 76.42 385 ASN A N 1
ATOM 2569 C CA . ASN A 1 361 ? 24.782 44.680 43.348 1.00 75.63 385 ASN A CA 1
ATOM 2570 C C . ASN A 1 361 ? 26.157 44.075 43.058 1.00 74.52 385 ASN A C 1
ATOM 2571 O O . ASN A 1 361 ? 27.110 44.252 43.818 1.00 73.90 385 ASN A O 1
ATOM 2576 N N . LYS A 1 362 ? 26.235 43.366 41.933 1.00 73.56 386 LYS A N 1
ATOM 2577 C CA . LYS A 1 362 ? 27.454 42.701 41.481 1.00 71.46 386 LYS A CA 1
ATOM 2578 C C . LYS A 1 362 ? 27.525 42.800 39.956 1.00 69.43 386 LYS A C 1
ATOM 2579 O O . LYS A 1 362 ? 26.498 42.792 39.278 1.00 68.04 386 LYS A O 1
ATOM 2585 N N . PRO A 1 363 ? 28.792 42.793 39.308 1.00 66.41 387 PRO A N 1
ATOM 2586 C CA . PRO A 1 363 ? 28.906 42.945 37.857 1.00 65.52 387 PRO A CA 1
ATOM 2587 C C . PRO A 1 363 ? 28.035 41.943 37.113 1.00 64.48 387 PRO A C 1
ATOM 2588 O O . PRO A 1 363 ? 27.976 40.770 37.475 1.00 65.25 387 PRO A O 1
ATOM 2592 N N . VAL A 1 364 ? 27.351 42.410 36.079 1.00 63.27 388 VAL A N 1
ATOM 2593 C CA . VAL A 1 364 ? 26.485 41.539 35.302 1.00 61.79 388 VAL A CA 1
ATOM 2594 C C . VAL A 1 364 ? 26.682 41.771 33.816 1.00 61.27 388 VAL A C 1
ATOM 2595 O O . VAL A 1 364 ? 26.874 42.904 33.375 1.00 60.81 388 VAL A O 1
ATOM 2599 N N . PHE A 1 365 ? 26.636 40.688 33.047 1.00 60.54 389 PHE A N 1
ATOM 2600 C CA . PHE A 1 365 ? 26.818 40.778 31.607 1.00 59.99 389 PHE A CA 1
ATOM 2601 C C . PHE A 1 365 ? 25.762 39.933 30.902 1.00 59.61 389 PHE A C 1
ATOM 2602 O O . PHE A 1 365 ? 25.001 39.214 31.552 1.00 59.81 389 PHE A O 1
ATOM 2610 N N . GLY A 1 366 ? 25.713 40.030 29.576 1.00 58.96 390 GLY A N 1
ATOM 2611 C CA . GLY A 1 366 ? 24.738 39.272 28.809 1.00 57.10 390 GLY A CA 1
ATOM 2612 C C . GLY A 1 366 ? 25.221 38.924 27.414 1.00 56.29 390 GLY A C 1
ATOM 2613 O O . GLY A 1 366 ? 26.342 39.264 27.035 1.00 54.20 390 GLY A O 1
ATOM 2614 N N . ASP A 1 367 ? 24.373 38.241 26.649 1.00 56.84 391 ASP A N 1
ATOM 2615 C CA . ASP A 1 367 ? 24.714 37.840 25.286 1.00 57.36 391 ASP A CA 1
ATOM 2616 C C . ASP A 1 367 ? 23.461 37.890 24.407 1.00 56.78 391 ASP A C 1
ATOM 2617 O O . ASP A 1 367 ? 22.343 37.954 24.914 1.00 56.27 391 ASP A O 1
ATOM 2622 N N . ARG A 1 368 ? 23.655 37.863 23.091 1.00 57.02 392 ARG A N 1
ATOM 2623 C CA . ARG A 1 368 ? 22.552 37.924 22.133 1.00 56.39 392 ARG A CA 1
ATOM 2624 C C . ARG A 1 368 ? 21.517 36.814 22.278 1.00 56.03 392 ARG A C 1
ATOM 2625 O O . ARG A 1 368 ? 20.555 36.764 21.515 1.00 55.91 392 ARG A O 1
ATOM 2633 N N . ASP A 1 369 ? 21.704 35.931 23.253 1.00 56.16 393 ASP A N 1
ATOM 2634 C CA . ASP A 1 369 ? 20.773 34.822 23.451 1.00 56.43 393 ASP A CA 1
ATOM 2635 C C . ASP A 1 369 ? 19.943 34.934 24.721 1.00 56.18 393 ASP A C 1
ATOM 2636 O O . ASP A 1 369 ? 19.588 33.924 25.325 1.00 55.62 393 ASP A O 1
ATOM 2641 N N . LYS A 1 370 ? 19.648 36.168 25.123 1.00 56.40 394 LYS A N 1
ATOM 2642 C CA . LYS A 1 370 ? 18.839 36.442 26.307 1.00 55.35 394 LYS A CA 1
ATOM 2643 C C . LYS A 1 370 ? 19.364 35.860 27.623 1.00 55.86 394 LYS A C 1
ATOM 2644 O O . LYS A 1 370 ? 18.639 35.823 28.617 1.00 52.96 394 LYS A O 1
ATOM 2650 N N . THR A 1 371 ? 20.618 35.414 27.638 1.00 57.07 395 THR A N 1
ATOM 2651 C CA . THR A 1 371 ? 21.186 34.852 28.859 1.00 59.36 395 THR A CA 1
ATOM 2652 C C . THR A 1 371 ? 22.047 35.864 29.601 1.00 60.90 395 THR A C 1
ATOM 2653 O O . THR A 1 371 ? 22.924 36.503 29.016 1.00 60.49 395 THR A O 1
ATOM 2657 N N . ILE A 1 372 ? 21.788 35.990 30.898 1.00 62.52 396 ILE A N 1
ATOM 2658 C CA . ILE A 1 372 ? 22.511 36.915 31.755 1.00 63.86 396 ILE A CA 1
ATOM 2659 C C . ILE A 1 372 ? 23.642 36.185 32.483 1.00 66.58 396 ILE A C 1
ATOM 2660 O O . ILE A 1 372 ? 23.406 35.205 33.190 1.00 66.48 396 ILE A O 1
ATOM 2665 N N . HIS A 1 373 ? 24.866 36.673 32.303 1.00 70.13 397 HIS A N 1
ATOM 2666 C CA . HIS A 1 373 ? 26.049 36.071 32.915 1.00 73.78 397 HIS A CA 1
ATOM 2667 C C . HIS A 1 373 ? 26.697 36.953 33.980 1.00 76.23 397 HIS A C 1
ATOM 2668 O O . HIS A 1 373 ? 26.257 38.074 34.239 1.00 77.15 397 HIS A O 1
ATOM 2675 N N . ASP A 1 374 ? 27.760 36.428 34.582 1.00 78.59 398 ASP A N 1
ATOM 2676 C CA . ASP A 1 374 ? 28.508 37.125 35.621 1.00 81.38 398 ASP A CA 1
ATOM 2677 C C . ASP A 1 374 ? 29.990 37.094 35.283 1.00 83.03 398 ASP A C 1
ATOM 2678 O O . ASP A 1 374 ? 30.839 37.152 36.169 1.00 82.44 398 ASP A O 1
ATOM 2683 N N . ASP A 1 375 ? 30.292 36.998 33.994 1.00 85.98 399 ASP A N 1
ATOM 2684 C CA . ASP A 1 375 ? 31.671 36.953 33.529 1.00 88.59 399 ASP A CA 1
ATOM 2685 C C . ASP A 1 375 ? 31.740 37.269 32.039 1.00 89.08 399 ASP A C 1
ATOM 2686 O O . ASP A 1 375 ? 31.046 36.647 31.235 1.00 88.70 399 ASP A O 1
ATOM 2691 N N . VAL A 1 376 ? 32.574 38.238 31.676 1.00 90.04 400 VAL A N 1
ATOM 2692 C CA . VAL A 1 376 ? 32.730 38.621 30.277 1.00 91.80 400 VAL A CA 1
ATOM 2693 C C . VAL A 1 376 ? 33.153 37.434 29.415 1.00 93.09 400 VAL A C 1
ATOM 2694 O O . VAL A 1 376 ? 32.778 37.345 28.245 1.00 93.93 400 VAL A O 1
ATOM 2698 N N . MET A 1 377 ? 33.934 36.523 29.993 1.00 93.82 401 MET A N 1
ATOM 2699 C CA . MET A 1 377 ? 34.409 35.358 29.254 1.00 94.06 401 MET A CA 1
ATOM 2700 C C . MET A 1 377 ? 33.309 34.339 28.982 1.00 93.03 401 MET A C 1
ATOM 2701 O O . MET A 1 377 ? 33.512 33.377 28.241 1.00 93.28 401 MET A O 1
ATOM 2706 N N . GLY A 1 378 ? 32.145 34.556 29.583 1.00 92.12 402 GLY A N 1
ATOM 2707 C CA . GLY A 1 378 ? 31.025 33.658 29.370 1.00 91.69 402 GLY A CA 1
ATOM 2708 C C . GLY A 1 378 ? 30.090 34.259 28.337 1.00 91.59 402 GLY A C 1
ATOM 2709 O O . GLY A 1 378 ? 28.885 34.001 28.340 1.00 91.60 402 GLY A O 1
ATOM 2710 N N . ILE A 1 379 ? 30.657 35.068 27.448 1.00 91.01 403 ILE A N 1
ATOM 2711 C CA . ILE A 1 379 ? 29.891 35.734 26.401 1.00 89.56 403 ILE A CA 1
ATOM 2712 C C . ILE A 1 379 ? 30.567 35.571 25.046 1.00 88.45 403 ILE A C 1
ATOM 2713 O O . ILE A 1 379 ? 31.794 35.504 24.960 1.00 88.21 403 ILE A O 1
ATOM 2718 N N . SER A 1 380 ? 29.758 35.506 23.994 1.00 87.09 404 SER A N 1
ATOM 2719 C CA . SER A 1 380 ? 30.273 35.377 22.640 1.00 85.67 404 SER A CA 1
ATOM 2720 C C . SER A 1 380 ? 31.241 36.529 22.426 1.00 85.63 404 SER A C 1
ATOM 2721 O O . SER A 1 380 ? 30.926 37.669 22.760 1.00 85.38 404 SER A O 1
ATOM 2724 N N . GLN A 1 381 ? 32.414 36.241 21.873 1.00 85.76 405 GLN A N 1
ATOM 2725 C CA . GLN A 1 381 ? 33.402 37.290 21.642 1.00 85.85 405 GLN A CA 1
ATOM 2726 C C . GLN A 1 381 ? 32.819 38.441 20.820 1.00 85.32 405 GLN A C 1
ATOM 2727 O O . GLN A 1 381 ? 33.263 39.586 20.936 1.00 84.65 405 GLN A O 1
ATOM 2733 N N . GLU A 1 382 ? 31.819 38.133 19.998 1.00 84.63 406 GLU A N 1
ATOM 2734 C CA . GLU A 1 382 ? 31.172 39.144 19.168 1.00 83.89 406 GLU A CA 1
ATOM 2735 C C . GLU A 1 382 ? 30.615 40.221 20.089 1.00 83.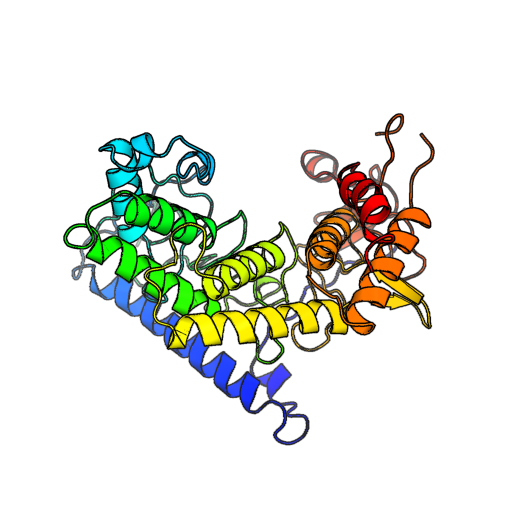28 406 GLU A C 1
ATOM 2736 O O . GLU A 1 382 ? 30.637 41.410 19.763 1.00 82.79 406 GLU A O 1
ATOM 2742 N N . ARG A 1 383 ? 30.122 39.786 21.244 1.00 82.35 407 ARG A N 1
ATOM 2743 C CA . ARG A 1 383 ? 29.563 40.693 22.238 1.00 82.28 407 ARG A CA 1
ATOM 2744 C C . ARG A 1 383 ? 30.621 41.063 23.277 1.00 82.36 407 ARG A C 1
ATOM 2745 O O . ARG A 1 383 ? 30.559 42.128 23.896 1.00 82.14 407 ARG A O 1
ATOM 2753 N N . ARG A 1 384 ? 31.594 40.175 23.452 1.00 82.61 408 ARG A N 1
ATOM 2754 C CA . ARG A 1 384 ? 32.681 40.385 24.400 1.00 82.32 408 ARG A CA 1
ATOM 2755 C C . ARG A 1 384 ? 33.601 41.461 23.836 1.00 82.19 408 ARG A C 1
ATOM 2756 O O . ARG A 1 384 ? 34.397 42.056 24.559 1.00 82.30 408 ARG A O 1
ATOM 2764 N N . THR A 1 385 ? 33.476 41.705 22.533 1.00 82.28 409 THR A N 1
ATOM 2765 C CA . THR A 1 385 ? 34.272 42.716 21.842 1.00 82.00 409 THR A CA 1
ATOM 2766 C C . THR A 1 385 ? 33.365 43.804 21.275 1.00 81.41 409 THR A C 1
ATOM 2767 O O . THR A 1 385 ? 32.193 43.563 20.977 1.00 81.65 409 THR A O 1
ATOM 2771 N N . GLY A 1 386 ? 33.916 45.001 21.115 1.00 80.30 410 GLY A N 1
ATOM 2772 C CA . GLY A 1 386 ? 33.129 46.105 20.606 1.00 78.76 410 GLY A CA 1
ATOM 2773 C C . GLY A 1 386 ? 32.415 46.729 21.784 1.00 78.13 410 GLY A C 1
ATOM 2774 O O . GLY A 1 386 ? 32.863 47.742 22.317 1.00 78.35 410 GLY A O 1
ATOM 2775 N N . TYR A 1 387 ? 31.313 46.108 22.202 1.00 77.18 411 TYR A N 1
ATOM 2776 C CA . TYR A 1 387 ? 30.526 46.587 23.339 1.00 75.96 411 TYR A CA 1
ATOM 2777 C C . TYR A 1 387 ? 31.424 46.629 24.577 1.00 75.00 411 TYR A C 1
ATOM 2778 O O . TYR A 1 387 ? 32.203 45.704 24.817 1.00 75.33 411 TYR A O 1
ATOM 2787 N N . ALA A 1 388 ? 31.318 47.700 25.359 1.00 73.35 412 ALA A N 1
ATOM 2788 C CA . ALA A 1 388 ? 32.126 47.845 26.566 1.00 71.88 412 ALA A CA 1
ATOM 2789 C C . ALA A 1 388 ? 31.305 47.529 27.815 1.00 70.97 412 ALA A C 1
ATOM 2790 O O . ALA A 1 388 ? 30.314 48.203 28.103 1.00 70.83 412 ALA A O 1
ATOM 2792 N N . TRP A 1 389 ? 31.721 46.509 28.559 1.00 69.02 413 TRP A N 1
ATOM 2793 C CA . TRP A 1 389 ? 31.004 46.121 29.766 1.00 67.40 413 TRP A CA 1
ATOM 2794 C C . TRP A 1 389 ? 31.592 46.711 31.047 1.00 67.71 413 TRP A C 1
ATOM 2795 O O . TRP A 1 389 ? 30.975 46.635 32.108 1.00 67.07 413 TRP A O 1
ATOM 2806 N N . TYR A 1 390 ? 32.787 47.290 30.941 1.00 68.04 414 TYR A N 1
ATOM 2807 C CA . TYR A 1 390 ? 33.462 47.928 32.075 1.00 68.80 414 TYR A CA 1
ATOM 2808 C C . TYR A 1 390 ? 33.796 49.364 31.674 1.00 69.30 414 TYR A C 1
ATOM 2809 O O . TYR A 1 390 ? 33.885 49.671 30.484 1.00 69.91 414 TYR A O 1
ATOM 2818 N N . THR A 1 391 ? 33.987 50.245 32.652 1.00 69.40 415 THR A N 1
ATOM 2819 C CA . THR A 1 391 ? 34.301 51.635 32.334 1.00 69.34 415 THR A CA 1
ATOM 2820 C C . THR A 1 391 ? 34.766 52.472 33.520 1.00 69.44 415 THR A C 1
ATOM 2821 O O . THR A 1 391 ? 34.482 52.163 34.675 1.00 68.91 415 THR A O 1
ATOM 2825 N N . THR A 1 392 ? 35.478 53.548 33.208 1.00 70.24 416 THR A N 1
ATOM 2826 C CA . THR A 1 392 ? 36.008 54.458 34.214 1.00 71.29 416 THR A CA 1
ATOM 2827 C C . THR A 1 392 ? 35.200 55.753 34.212 1.00 71.54 416 THR A C 1
ATOM 2828 O O . THR A 1 392 ? 35.375 56.614 35.076 1.00 72.74 416 THR A O 1
ATOM 2832 N N . SER A 1 393 ? 34.315 55.876 33.230 1.00 70.83 417 SER A N 1
ATOM 2833 C CA . SER A 1 393 ? 33.476 57.056 33.073 1.00 70.18 417 SER A CA 1
ATOM 2834 C C . SER A 1 393 ? 32.875 57.619 34.363 1.00 69.36 417 SER A C 1
ATOM 2835 O O . SER A 1 393 ? 32.969 58.819 34.617 1.00 69.22 417 SER A O 1
ATOM 2838 N N . PRO A 1 394 ? 32.254 56.761 35.196 1.00 68.60 418 PRO A N 1
ATOM 2839 C CA . PRO A 1 394 ? 31.634 57.193 36.455 1.00 67.55 418 PRO A CA 1
ATOM 2840 C C . PRO A 1 394 ? 32.473 58.117 37.334 1.00 67.08 418 PRO A C 1
ATOM 2841 O O . PRO A 1 394 ? 31.928 58.957 38.049 1.00 67.60 418 PRO A O 1
ATOM 2845 N N . GLN A 1 395 ? 33.792 57.962 37.284 1.00 66.59 419 GLN A N 1
ATOM 2846 C CA . GLN A 1 395 ? 34.689 58.786 38.091 1.00 66.22 419 GLN A CA 1
ATOM 2847 C C . GLN A 1 395 ? 34.323 60.271 38.022 1.00 65.75 419 GLN A C 1
ATOM 2848 O O . GLN A 1 395 ? 34.432 60.992 39.017 1.00 65.15 419 GLN A O 1
ATOM 2854 N N . LYS A 1 396 ? 33.882 60.716 36.847 1.00 65.02 420 LYS A N 1
ATOM 2855 C CA . LYS A 1 396 ? 33.503 62.109 36.628 1.00 64.50 420 LYS A CA 1
ATOM 2856 C C . LYS A 1 396 ? 32.480 62.631 37.636 1.00 64.03 420 LYS A C 1
ATOM 2857 O O . LYS A 1 396 ? 32.498 63.813 37.993 1.00 64.12 420 LYS A O 1
ATOM 2863 N N . ALA A 1 397 ? 31.592 61.753 38.092 1.00 62.44 421 ALA A N 1
ATOM 2864 C CA . ALA A 1 397 ? 30.564 62.139 39.051 1.00 61.65 421 ALA A CA 1
ATOM 2865 C C . ALA A 1 397 ? 31.127 62.244 40.462 1.00 62.05 421 ALA A C 1
ATOM 2866 O O . ALA A 1 397 ? 30.560 62.928 41.313 1.00 62.72 421 ALA A O 1
ATOM 2868 N N . LEU A 1 398 ? 32.246 61.568 40.708 1.00 62.19 422 LEU A N 1
ATOM 2869 C CA . LEU A 1 398 ? 32.876 61.590 42.024 1.00 62.32 422 LEU A CA 1
ATOM 2870 C C . LEU A 1 398 ? 33.613 62.897 42.265 1.00 62.21 422 LEU A C 1
ATOM 2871 O O . LEU A 1 398 ? 33.362 63.587 43.255 1.00 63.20 422 LEU A O 1
ATOM 2876 N N . SER A 1 399 ? 34.528 63.232 41.363 1.00 61.56 423 SER A N 1
ATOM 2877 C CA . SER A 1 399 ? 35.287 64.468 41.483 1.00 61.71 423 SER A CA 1
ATOM 2878 C C . SER A 1 399 ? 34.321 65.648 41.535 1.00 61.55 423 SER A C 1
ATOM 2879 O O . SER A 1 399 ? 34.590 66.665 42.174 1.00 61.51 423 SER A O 1
ATOM 2882 N N . ALA A 1 400 ? 33.191 65.497 40.854 1.00 61.76 424 ALA A N 1
ATOM 2883 C CA . ALA A 1 400 ? 32.174 66.537 40.807 1.00 61.07 424 ALA A CA 1
ATOM 2884 C C . ALA A 1 400 ? 31.450 66.646 42.142 1.00 60.99 424 ALA A C 1
ATOM 2885 O O . ALA A 1 400 ? 31.227 67.747 42.645 1.00 61.92 424 ALA A O 1
ATOM 2887 N N . PHE A 1 401 ? 31.084 65.505 42.716 1.00 61.02 425 PHE A N 1
ATOM 2888 C CA . PHE A 1 401 ? 30.382 65.494 43.996 1.00 61.18 425 PHE A CA 1
ATOM 2889 C C . PHE A 1 401 ? 31.166 66.222 45.079 1.00 62.64 425 PHE A C 1
ATOM 2890 O O . PHE A 1 401 ? 30.583 66.908 45.922 1.00 63.00 425 PHE A O 1
ATOM 2898 N N . THR A 1 402 ? 32.486 66.056 45.056 1.00 63.91 426 THR A N 1
ATOM 2899 C CA . THR A 1 402 ? 33.367 66.689 46.030 1.00 65.62 426 THR A CA 1
ATOM 2900 C C . THR A 1 402 ? 33.040 68.171 46.188 1.00 67.03 426 THR A C 1
ATOM 2901 O O . THR A 1 402 ? 32.554 68.607 47.236 1.00 67.83 426 THR A O 1
ATOM 2905 N N . LYS A 1 403 ? 33.306 68.941 45.138 1.00 67.81 427 LYS A N 1
ATOM 2906 C CA . LYS A 1 403 ? 33.054 70.376 45.156 1.00 68.76 427 LYS A CA 1
ATOM 2907 C C . LYS A 1 403 ? 31.569 70.709 45.300 1.00 68.47 427 LYS A C 1
ATOM 2908 O O . LYS A 1 403 ? 31.214 71.814 45.715 1.00 68.28 427 LYS A O 1
ATOM 2914 N N . TRP A 1 404 ? 30.706 69.753 44.964 1.00 67.60 428 TRP A N 1
ATOM 2915 C CA . TRP A 1 404 ? 29.265 69.965 45.051 1.00 66.64 428 TRP A CA 1
ATOM 2916 C C . TRP A 1 404 ? 28.707 69.943 46.472 1.00 68.99 428 TRP A C 1
ATOM 2917 O O . TRP A 1 404 ? 27.905 70.802 46.840 1.00 68.81 428 TRP A O 1
ATOM 2928 N N . GLU A 1 405 ? 29.109 68.953 47.263 1.00 72.22 429 GLU A N 1
ATOM 2929 C CA . GLU A 1 405 ? 28.608 68.839 48.630 1.00 75.34 429 GLU A CA 1
ATOM 2930 C C . GLU A 1 405 ? 28.726 70.162 49.381 1.00 77.44 429 GLU A C 1
ATOM 2931 O O . GLU A 1 405 ? 27.816 70.553 50.115 1.00 76.67 429 GLU A O 1
ATOM 2937 N N . LYS A 1 406 ? 29.849 70.848 49.183 1.00 80.72 430 LYS A N 1
ATOM 2938 C CA . LYS A 1 406 ? 30.104 72.130 49.833 1.00 84.20 430 LYS A CA 1
ATOM 2939 C C . LYS A 1 406 ? 28.907 73.082 49.782 1.00 85.77 430 LYS A C 1
ATOM 2940 O O . LYS A 1 406 ? 28.185 73.236 50.771 1.00 85.77 430 LYS A O 1
ATOM 2946 N N . ARG A 1 407 ? 28.706 73.723 48.631 1.00 87.26 431 ARG A N 1
ATOM 2947 C CA . ARG A 1 407 ? 27.601 74.662 48.455 1.00 89.15 431 ARG A CA 1
ATOM 2948 C C . ARG A 1 407 ? 26.276 73.937 48.241 1.00 90.04 431 ARG A C 1
ATOM 2949 O O . ARG A 1 407 ? 25.750 73.907 47.127 1.00 91.10 431 ARG A O 1
ATOM 2957 N N . SER A 1 408 ? 25.737 73.358 49.310 1.00 90.20 432 SER A N 1
ATOM 2958 C CA . SER A 1 408 ? 24.473 72.637 49.222 1.00 90.13 432 SER A CA 1
ATOM 2959 C C . SER A 1 408 ? 23.825 72.484 50.595 1.00 90.21 432 SER A C 1
ATOM 2960 O O . SER A 1 408 ? 22.778 73.128 50.822 1.00 89.76 432 SER A O 1
#

Solvent-accessible surface area: 18078 Å² total; per-residue (Å²): 84,91,78,28,112,8,123,78,19,60,31,10,50,96,78,68,0,72,72,63,58,129,121,104,33,47,40,13,79,108,4,13,64,114,1,103,46,25,32,74,137,0,95,64,41,2,45,85,62,26,52,144,83,70,111,45,18,93,40,12,59,150,35,172,9,50,95,22,10,26,68,128,84,92,58,76,60,3,74,38,186,56,0,91,68,6,0,52,0,0,51,28,11,20,3,59,18,2,0,0,2,50,60,6,29,1,84,34,78,89,41,85,88,0,10,0,2,12,30,31,123,103,68,186,139,254,194,138,25,54,37,118,41,6,0,0,7,12,67,48,5,0,9,13,2,0,45,0,0,0,42,0,13,55,71,31,34,99,151,67,0,41,74,10,54,73,3,0,34,116,0,0,67,3,0,22,32,2,23,5,58,52,2,0,1,3,6,3,12,8,14,55,18,33,46,21,5,5,0,1,1,31,47,22,0,0,6,55,0,0,58,0,0,46,40,0,20,55,18,166,67,22,0,55,54,3,53,105,73,21,67,74,109,0,93,108,6,7,78,36,0,27,100,2,0,25,96,4,10,22,77,64,137,78,156,84,14,0,0,0,4,8,0,11,6,43,75,51,174,14,21,5,12,113,73,3,8,8,38,6,0,0,0,6,1,0,4,69,1,0,61,13,0,20,136,39,163,88,17,64,104,49,10,32,92,3,0,89,12,0,6,50,3,0,76,113,11,56,29,193,128,183,4,101,135,54,8,1,0,36,3,4,13,57,116,41,53,97,43,7,1,1,18,130,81,83,20,24,16,66,42,42,143,29,8,50,118,97,23,71,84,73,46,66,8,63,24,48,55,0,61,146,0,29,68,34,48,92,169,23,65,169,226,56

Nearest PDB structures (foldseek):
  1r76-assembly1_A  TM=1.003E+00  e=1.293E-70  Niveispirillum irakense
  1gxo-assembly1_A  TM=8.054E-01  e=6.759E-23  Cellvibrio japonicus
  1gxn-assembly1_A  TM=8.024E-01  e=5.543E-22  Cellvibrio japonicus
  8hmm-assembly1_A  TM=3.852E-01  e=2.291E-01  Aspergillus oryzae
  8oi4-assembly1_D  TM=3.546E-01  e=9.641E-01  organismal metagenomes

Secondary structure (DSSP, 8-state):
---EEPPPP----HHHHSS-SSSS-HHHHHHHHHHHHHHHHHHHHHHHHSPTTPPPPPP---S--GGGS-SSS-GGGGGSHHHHHHHHHHHHH--TTS---SS--SSSPPPPTT--SS-------------SSSSB-GGGTTHHHHHHHHHHHHHS-GGG-HHHHHHHHHHHHHHHHHS-TTS--BSBSS---GGGGSEE-GGGHHHHHHHHHHHHHHT-TT-TTS-HHHHHHHHHHHHHHHHHHHHHS-EETTEE----SEE-TTT-SB---STT--S-EEHHHHHHHHHHHTTSSS--HHHHHHHHHHHHHHHHS------SS--EESEE-SSS--B-EE-TTSEEES-GGGS-HHHHSSS--EESTTHHHHHHHHHHHH--

Foldseek 3Di:
DFDFFFDFFFWLDVVVCVVPPPVPVVVVVVLLVVLVVVVVVQVVQLVVLADVVRDADFAAAFAAALVLLDLPDDLVVLQDPQLVQLLQQLLQLQTPQLWAAPRHHSRDDHADRSHHSHGFDGPDPCVPTDDDRSGFCANNTLLSSLLSLLSSCQSDDVVVNPSSLVSNVSSLVSLLSQAGPQLAHFGGTSGPTILSNWRFLARPSLVSSLVSLVCLLVCPSRNVVPDNVSSVSSVVSSVSNLVLLLVLFDAPPPATEAHEGTAHSPRSAFQAHALWGHRFGFLQSRLSNLLSLLVDDPHDVSSVRNNVRHLVNNVVAWACWVYPAIKDFRGAHSVPGARWTGENNRTIDRDLVVYDVVCSPPDGGMDNNSVNSNVSVVVSVVVD